Protein AF-A0A9P8FY12-F1 (afdb_monomer_lite)

pLDDT: mean 72.2, std 24.65, range [22.12, 97.56]

Structure (mmCIF, N/CA/C/O backbone):
data_AF-A0A9P8FY12-F1
#
_entry.id   AF-A0A9P8FY12-F1
#
loop_
_atom_site.group_PDB
_atom_site.id
_atom_site.type_symbol
_atom_site.label_atom_id
_atom_site.label_alt_id
_atom_site.label_comp_id
_atom_site.label_asym_id
_atom_site.label_entity_id
_atom_site.label_seq_id
_atom_site.pdbx_PDB_ins_code
_atom_site.Cartn_x
_atom_site.Cartn_y
_atom_site.Cartn_z
_atom_site.occupancy
_atom_site.B_iso_or_equiv
_atom_site.auth_seq_id
_atom_site.auth_comp_id
_atom_site.auth_asym_id
_atom_site.auth_atom_id
_atom_site.pdbx_PDB_model_num
ATOM 1 N N . MET A 1 1 ? -33.508 -11.159 -36.055 1.00 33.66 1 MET A N 1
ATOM 2 C CA . MET A 1 1 ? -32.491 -12.142 -36.486 1.00 33.66 1 MET A CA 1
ATOM 3 C C . MET A 1 1 ? -31.142 -11.688 -35.951 1.00 33.66 1 MET A C 1
ATOM 5 O O . MET A 1 1 ? -30.515 -10.823 -36.543 1.00 33.66 1 MET A O 1
ATOM 9 N N . LEU A 1 2 ? -30.772 -12.183 -34.770 1.00 24.20 2 LEU A N 1
ATOM 10 C CA . LEU A 1 2 ? -29.533 -11.862 -34.060 1.00 24.20 2 LEU A CA 1
ATOM 11 C C . LEU A 1 2 ? -28.533 -12.999 -34.308 1.00 24.20 2 LEU A C 1
ATOM 13 O O . LEU A 1 2 ? -28.812 -14.141 -33.952 1.00 24.20 2 LEU A O 1
ATOM 17 N N . GLN A 1 3 ? -27.398 -12.694 -34.939 1.00 26.00 3 GLN A N 1
ATOM 18 C CA . GLN A 1 3 ? -26.284 -13.629 -35.099 1.00 26.00 3 GLN A CA 1
ATOM 19 C C . GLN A 1 3 ? -25.424 -13.631 -33.828 1.00 26.00 3 GLN A C 1
ATOM 21 O O . GLN A 1 3 ? -24.755 -12.649 -33.510 1.00 26.00 3 GLN A O 1
ATOM 26 N N . GLN A 1 4 ? -25.441 -14.761 -33.121 1.00 26.56 4 GLN A N 1
ATOM 27 C CA . GLN A 1 4 ? -24.456 -15.127 -32.106 1.00 26.56 4 GLN A CA 1
ATOM 28 C C . GLN A 1 4 ? -23.072 -15.275 -32.756 1.00 26.56 4 GLN A C 1
ATOM 30 O O . GLN A 1 4 ? -22.880 -16.120 -33.628 1.00 26.56 4 GLN A O 1
ATOM 35 N N . LYS A 1 5 ? -22.088 -14.501 -32.290 1.00 26.45 5 LYS A N 1
ATOM 36 C CA . LYS A 1 5 ? -20.667 -14.829 -32.455 1.00 26.45 5 LYS A CA 1
ATOM 37 C C . LYS A 1 5 ? -20.232 -15.660 -31.250 1.00 26.45 5 LYS A C 1
ATOM 39 O O . LYS A 1 5 ? -20.083 -15.134 -30.152 1.00 26.45 5 LYS A O 1
ATOM 44 N N . GLN A 1 6 ? -20.073 -16.962 -31.467 1.00 27.03 6 GLN A N 1
ATOM 45 C CA . GLN A 1 6 ? -19.442 -17.885 -30.527 1.00 27.03 6 GLN A CA 1
ATOM 46 C C . GLN A 1 6 ? -17.938 -17.587 -30.461 1.00 27.03 6 GLN A C 1
ATOM 48 O O . GLN A 1 6 ? -17.242 -17.665 -31.472 1.00 27.03 6 GLN A O 1
ATOM 53 N N . ALA A 1 7 ? -17.443 -17.245 -29.273 1.00 26.75 7 ALA A N 1
ATOM 54 C CA . ALA A 1 7 ? -16.023 -17.279 -28.951 1.00 26.75 7 ALA A CA 1
ATOM 55 C C . ALA A 1 7 ? -15.699 -18.677 -28.408 1.00 26.75 7 ALA A C 1
ATOM 57 O O . ALA A 1 7 ? -16.269 -19.109 -27.407 1.00 26.75 7 ALA A O 1
ATOM 58 N N . GLY A 1 8 ? -14.828 -19.401 -29.110 1.00 23.75 8 GLY A N 1
ATOM 59 C CA . GLY A 1 8 ? -14.350 -20.713 -28.701 1.00 23.75 8 GLY A CA 1
ATOM 60 C C . GLY A 1 8 ? -13.224 -20.598 -27.679 1.00 23.75 8 GLY A C 1
ATOM 61 O O . GLY A 1 8 ? -12.155 -20.078 -27.982 1.00 23.75 8 GLY A O 1
ATOM 62 N N . THR A 1 9 ? -13.453 -21.154 -26.496 1.00 25.59 9 THR A N 1
ATOM 63 C CA . THR A 1 9 ? -12.413 -21.555 -25.545 1.00 25.59 9 THR A CA 1
ATOM 64 C C . THR A 1 9 ? -12.679 -23.008 -25.177 1.00 25.59 9 THR A C 1
ATOM 66 O O . THR A 1 9 ? -13.545 -23.302 -24.357 1.00 25.59 9 THR A O 1
ATOM 69 N N . PHE A 1 10 ? -11.969 -23.925 -25.832 1.00 22.81 10 PHE A N 1
ATOM 70 C CA . PHE A 1 10 ? -11.899 -25.327 -25.435 1.00 22.81 10 PHE A CA 1
ATOM 71 C C . PHE A 1 10 ? -10.882 -25.464 -24.292 1.00 22.81 10 PHE A C 1
ATOM 73 O O . PHE A 1 10 ? -9.693 -25.223 -24.492 1.00 22.81 10 PHE A O 1
ATOM 80 N N . SER A 1 11 ? -11.351 -25.851 -23.103 1.00 25.44 11 SER A N 1
ATOM 81 C CA . SER A 1 11 ? -10.525 -26.346 -21.995 1.00 25.44 11 SER A CA 1
ATOM 82 C C . SER A 1 11 ? -10.577 -27.875 -22.000 1.00 25.44 11 SER A C 1
ATOM 84 O O . SER A 1 11 ? -11.652 -28.463 -21.927 1.00 25.44 11 SER A O 1
ATOM 86 N N . VAL A 1 12 ? -9.420 -28.527 -22.117 1.00 25.94 12 VAL A N 1
ATOM 87 C CA . VAL A 1 12 ? -9.263 -29.993 -22.216 1.00 25.94 12 VAL A CA 1
ATOM 88 C C . VAL A 1 12 ? -8.990 -30.611 -20.830 1.00 25.94 12 VAL A C 1
ATOM 90 O O . VAL A 1 12 ? -8.135 -31.473 -20.681 1.00 25.94 12 VAL A O 1
ATOM 93 N N . ILE A 1 13 ? -9.683 -30.167 -19.774 1.00 26.97 13 ILE A N 1
ATOM 94 C CA . ILE A 1 13 ? -9.472 -30.704 -18.407 1.00 26.97 13 ILE A CA 1
ATOM 95 C C . ILE A 1 13 ? -10.741 -31.336 -17.788 1.00 26.97 13 ILE A C 1
ATOM 97 O O . ILE A 1 13 ? -10.651 -32.018 -16.772 1.00 26.97 13 ILE A O 1
ATOM 101 N N . ASP A 1 14 ? -11.898 -31.286 -18.452 1.00 26.97 14 ASP A N 1
ATOM 102 C CA . ASP A 1 14 ? -13.174 -31.772 -17.885 1.00 26.97 14 ASP A CA 1
ATOM 103 C C . ASP A 1 14 ? -13.506 -33.264 -18.119 1.00 26.97 14 ASP A C 1
ATOM 105 O O . ASP A 1 14 ? -14.671 -33.636 -18.214 1.00 26.97 14 ASP A O 1
ATOM 109 N N . ALA A 1 15 ? -12.519 -34.166 -18.187 1.00 26.33 15 ALA A N 1
ATOM 110 C CA . ALA A 1 15 ? -12.801 -35.583 -18.488 1.00 26.33 15 ALA A CA 1
ATOM 111 C C . ALA A 1 15 ? -12.301 -36.637 -17.484 1.00 26.33 15 ALA A C 1
ATOM 113 O O . ALA A 1 15 ? -12.541 -37.820 -17.713 1.00 26.33 15 ALA A O 1
ATOM 114 N N . LEU A 1 16 ? -11.648 -36.289 -16.368 1.00 25.94 16 LEU A N 1
ATOM 115 C CA . LEU A 1 16 ? -11.122 -37.310 -15.442 1.00 25.94 16 LEU A CA 1
ATOM 116 C C . LEU A 1 16 ? -11.221 -36.906 -13.967 1.00 25.94 16 LEU A C 1
ATOM 118 O O . LEU A 1 16 ? -10.213 -36.607 -13.339 1.00 25.94 16 LEU A O 1
ATOM 122 N N . SER A 1 17 ? -12.425 -36.940 -13.390 1.00 26.92 17 SER A N 1
ATOM 123 C CA . SER A 1 17 ? -12.608 -37.131 -11.938 1.00 26.92 17 SER A CA 1
ATOM 124 C C . SER A 1 17 ? -14.081 -37.380 -11.589 1.00 26.92 17 SER A C 1
ATOM 126 O O . SER A 1 17 ? -14.708 -36.621 -10.850 1.00 26.92 17 SER A O 1
ATOM 128 N N . MET A 1 18 ? -14.649 -38.477 -12.086 1.00 24.92 18 MET A N 1
ATOM 129 C CA . MET A 1 18 ? -15.800 -39.095 -11.432 1.00 24.92 18 MET A CA 1
ATOM 130 C C . MET A 1 18 ? -15.504 -40.577 -11.201 1.00 24.92 18 MET A C 1
ATOM 132 O O . MET A 1 18 ? -15.112 -41.289 -12.119 1.00 24.92 18 MET A O 1
ATOM 136 N N . THR A 1 19 ? -15.729 -41.009 -9.957 1.00 31.95 19 THR A N 1
ATOM 137 C CA . THR A 1 19 ? -15.698 -42.386 -9.424 1.00 31.95 19 THR A CA 1
ATOM 138 C C . THR A 1 19 ? -14.325 -43.006 -9.102 1.00 31.95 19 THR A C 1
ATOM 140 O O . THR A 1 19 ? -13.703 -43.663 -9.926 1.00 31.95 19 THR A O 1
ATOM 143 N N . ALA A 1 20 ? -13.897 -42.891 -7.837 1.00 25.50 20 ALA A N 1
ATOM 144 C CA . ALA A 1 20 ? -13.109 -43.929 -7.159 1.00 25.50 20 ALA A CA 1
ATOM 145 C C . ALA A 1 20 ? -13.242 -43.795 -5.623 1.00 25.50 20 ALA A C 1
ATOM 147 O O . ALA A 1 20 ? -12.993 -42.709 -5.094 1.00 25.50 20 ALA A O 1
ATOM 148 N N . PRO A 1 21 ? -13.621 -44.851 -4.877 1.00 30.08 21 PRO A N 1
ATOM 149 C CA . PRO A 1 21 ? -13.547 -44.847 -3.417 1.00 30.08 21 PRO A CA 1
ATOM 150 C C . PRO A 1 21 ? -12.079 -44.912 -2.959 1.00 30.08 21 PRO A C 1
ATOM 152 O O . PRO A 1 21 ? -11.282 -45.685 -3.490 1.00 30.08 21 PRO A O 1
ATOM 155 N N . TYR A 1 22 ? -11.708 -44.096 -1.968 1.00 31.05 22 TYR A N 1
ATOM 156 C CA . TYR A 1 22 ? -10.354 -44.064 -1.404 1.00 31.05 22 TYR A CA 1
ATOM 157 C C . TYR A 1 22 ? -10.019 -45.388 -0.696 1.00 31.05 22 TYR A C 1
ATOM 159 O O . TYR A 1 22 ? -10.529 -45.664 0.386 1.00 31.05 22 TYR A O 1
ATOM 167 N N . GLN A 1 23 ? -9.105 -46.177 -1.265 1.00 33.59 23 GLN A N 1
ATOM 168 C CA . GLN A 1 23 ? -8.487 -47.326 -0.595 1.00 33.59 23 GLN A CA 1
ATOM 169 C C . GLN A 1 23 ? -7.121 -46.922 -0.020 1.00 33.59 23 GLN A C 1
ATOM 171 O O . GLN A 1 23 ? -6.263 -46.402 -0.736 1.00 33.59 23 GLN A O 1
ATOM 176 N N . ARG A 1 24 ? -6.896 -47.163 1.280 1.00 35.88 24 ARG A N 1
ATOM 177 C CA . ARG A 1 24 ? -5.585 -46.984 1.930 1.00 35.88 24 ARG A CA 1
ATOM 178 C C . ARG A 1 24 ? -4.856 -48.320 2.052 1.00 35.88 24 ARG A C 1
ATOM 180 O O . ARG A 1 24 ? -5.401 -49.293 2.560 1.00 35.88 24 ARG A O 1
ATOM 187 N N . PHE A 1 25 ? -3.596 -48.330 1.623 1.00 34.84 25 PHE A N 1
ATOM 188 C CA . PHE A 1 25 ? -2.682 -49.461 1.764 1.00 34.84 25 PHE A CA 1
ATOM 189 C C . PHE A 1 25 ? -1.895 -49.362 3.077 1.00 34.84 25 PHE A C 1
ATOM 191 O O . PHE A 1 25 ? -1.180 -48.379 3.303 1.00 34.84 25 PHE A O 1
ATOM 198 N N . HIS A 1 26 ? -1.987 -50.381 3.935 1.00 40.34 26 HIS A N 1
ATOM 199 C CA . HIS A 1 26 ? -1.254 -50.423 5.202 1.00 40.34 26 HIS A CA 1
ATOM 200 C C . HIS A 1 26 ? 0.060 -51.199 5.057 1.00 40.34 26 HIS A C 1
ATOM 202 O O . HIS A 1 26 ? 0.104 -52.428 5.073 1.00 40.34 26 HIS A O 1
ATOM 208 N N . ARG A 1 27 ? 1.168 -50.455 4.957 1.00 31.45 27 ARG A N 1
ATOM 209 C CA . ARG A 1 27 ? 2.508 -50.984 4.636 1.00 31.45 27 ARG A CA 1
ATOM 210 C C . ARG A 1 27 ? 3.090 -51.961 5.673 1.00 31.45 27 ARG A C 1
ATOM 212 O O . ARG A 1 27 ? 4.048 -52.652 5.357 1.00 31.45 27 ARG A O 1
ATOM 219 N N . GLN A 1 28 ? 2.539 -52.021 6.886 1.00 32.78 28 GLN A N 1
ATOM 220 C CA . GLN A 1 28 ? 2.996 -52.942 7.936 1.00 32.78 28 GLN A CA 1
ATOM 221 C C . GLN A 1 28 ? 2.228 -54.275 7.967 1.00 32.78 28 GLN A C 1
ATOM 223 O O . GLN A 1 28 ? 2.775 -55.252 8.462 1.00 32.78 28 GLN A O 1
ATOM 228 N N . SER A 1 29 ? 1.007 -54.342 7.422 1.00 40.34 29 SER A N 1
ATOM 229 C CA . SER A 1 29 ? 0.172 -55.559 7.418 1.00 40.34 29 SER A CA 1
ATOM 230 C C . SER A 1 29 ? -0.101 -56.132 6.023 1.00 40.34 29 SER A C 1
ATOM 232 O O . SER A 1 29 ? -0.590 -57.251 5.917 1.00 40.34 29 SER A O 1
ATOM 234 N N . GLY A 1 30 ? 0.200 -55.394 4.948 1.00 32.44 30 GLY A N 1
ATOM 235 C CA . GLY A 1 30 ? 0.072 -55.876 3.567 1.00 32.44 30 GLY A CA 1
ATOM 236 C C . GLY A 1 30 ? -1.364 -55.978 3.033 1.00 32.44 30 GLY A C 1
ATOM 237 O O . GLY A 1 30 ? -1.572 -56.620 2.008 1.00 32.44 30 GLY A O 1
ATOM 238 N N . THR A 1 31 ? -2.349 -55.356 3.690 1.00 34.56 31 THR A N 1
ATOM 239 C CA . THR A 1 31 ? -3.781 -55.464 3.344 1.00 34.56 31 THR A CA 1
ATOM 240 C C . THR A 1 31 ? -4.443 -54.111 3.029 1.00 34.56 31 THR A C 1
ATOM 242 O O . THR A 1 31 ? -3.927 -53.045 3.385 1.00 34.56 31 THR A O 1
ATOM 245 N N . PHE A 1 32 ? -5.598 -54.170 2.350 1.00 29.64 32 PHE A N 1
ATOM 246 C CA . PHE A 1 32 ? -6.504 -53.048 2.056 1.00 29.64 32 PHE A CA 1
ATOM 247 C C . PHE A 1 32 ? -7.814 -53.240 2.843 1.00 29.64 32 PHE A C 1
ATOM 249 O O . PHE A 1 32 ? -8.288 -54.368 2.947 1.00 29.64 32 PHE A O 1
ATOM 256 N N . SER A 1 33 ? -8.400 -52.175 3.401 1.00 34.72 33 SER A N 1
ATOM 257 C CA . SER A 1 33 ? -9.660 -52.241 4.166 1.00 34.72 33 SER A CA 1
ATOM 258 C C . SER A 1 33 ? -10.595 -51.072 3.832 1.00 34.72 33 SER A C 1
ATOM 260 O O . SER A 1 33 ? -10.122 -49.983 3.500 1.00 34.72 33 SER A O 1
ATOM 262 N N . THR A 1 34 ? -11.906 -51.313 3.934 1.00 30.92 34 THR A N 1
ATOM 263 C CA . THR A 1 34 ? -13.010 -50.352 3.764 1.00 30.92 34 THR A CA 1
ATOM 264 C C . THR A 1 34 ? -13.974 -50.453 4.965 1.00 30.92 34 THR A C 1
ATOM 266 O O . THR A 1 34 ? -14.962 -51.167 4.856 1.00 30.92 34 THR A O 1
ATOM 269 N N . ASP A 1 35 ? -13.643 -49.764 6.075 1.00 26.94 35 ASP A N 1
ATOM 270 C CA . ASP A 1 35 ? -14.430 -49.428 7.299 1.00 26.94 35 ASP A CA 1
ATOM 271 C C . ASP A 1 35 ? -15.271 -50.526 8.021 1.00 26.94 35 ASP A C 1
ATOM 273 O O . ASP A 1 35 ? -15.516 -51.600 7.487 1.00 26.94 35 ASP A O 1
ATOM 277 N N . PRO A 1 36 ? -15.845 -50.272 9.222 1.00 32.16 36 PRO A N 1
ATOM 278 C CA . PRO A 1 36 ? -15.315 -49.657 10.446 1.00 32.16 36 PRO A CA 1
ATOM 279 C C . PRO A 1 36 ? -15.338 -50.663 11.630 1.00 32.16 36 PRO A C 1
ATOM 281 O O . PRO A 1 36 ? -16.189 -51.548 11.685 1.00 32.16 36 PRO A O 1
ATOM 284 N N . VAL A 1 37 ? -14.463 -50.518 12.638 1.00 22.75 37 VAL A N 1
ATOM 285 C CA . VAL A 1 37 ? -14.564 -51.313 13.884 1.00 22.75 37 VAL A CA 1
ATOM 286 C C . VAL A 1 37 ? -14.533 -50.418 15.120 1.00 22.75 37 VAL A C 1
ATOM 288 O O . VAL A 1 37 ? -13.566 -49.707 15.387 1.00 22.75 37 VAL A O 1
ATOM 291 N N . VAL A 1 38 ? -15.635 -50.506 15.866 1.00 26.52 38 VAL A N 1
ATOM 292 C CA . VAL A 1 38 ? -15.845 -50.072 17.248 1.00 26.52 38 VAL A CA 1
ATOM 293 C C . VAL A 1 38 ? -14.955 -50.897 18.176 1.00 26.52 38 VAL A C 1
ATOM 295 O O . VAL A 1 38 ? -15.029 -52.122 18.149 1.00 26.52 38 VAL A O 1
ATOM 298 N N . ILE A 1 39 ? -14.177 -50.247 19.046 1.00 23.36 39 ILE A N 1
ATOM 299 C CA . ILE A 1 39 ? -13.646 -50.892 20.254 1.00 23.36 39 ILE A CA 1
ATOM 300 C C . ILE A 1 39 ? -13.857 -49.954 21.442 1.00 23.36 39 ILE A C 1
ATOM 302 O O . ILE A 1 39 ? -13.229 -48.906 21.569 1.00 23.36 39 ILE A O 1
ATOM 306 N N . THR A 1 40 ? -14.775 -50.364 22.310 1.00 27.38 40 THR A N 1
ATOM 307 C CA . THR A 1 40 ? -14.960 -49.876 23.674 1.00 27.38 40 THR A CA 1
ATOM 308 C C . THR A 1 40 ? -13.844 -50.405 24.570 1.00 27.38 40 THR A C 1
ATOM 310 O O . THR A 1 40 ? -13.666 -51.618 24.636 1.00 27.38 40 THR A O 1
ATOM 313 N N . THR A 1 41 ? -13.192 -49.545 25.353 1.00 23.83 41 THR A N 1
ATOM 314 C CA . THR A 1 41 ? -12.614 -49.950 26.645 1.00 23.83 41 THR A CA 1
ATOM 315 C C . THR A 1 41 ? -12.698 -48.810 27.651 1.00 23.83 41 THR A C 1
ATOM 317 O O . THR A 1 41 ? -12.130 -47.737 27.462 1.00 23.83 41 THR A O 1
ATOM 320 N N . SER A 1 42 ? -13.417 -49.095 28.728 1.00 26.58 42 SER A N 1
ATOM 321 C CA . SER A 1 42 ? -13.452 -48.402 30.009 1.00 26.58 42 SER A CA 1
ATOM 322 C C . SER A 1 42 ? -12.076 -48.308 30.677 1.00 26.58 42 SER A C 1
ATOM 324 O O . SER A 1 42 ? -11.381 -49.319 30.759 1.00 26.58 42 SER A O 1
ATOM 326 N N . SER A 1 43 ? -11.762 -47.175 31.307 1.00 23.83 43 SER A N 1
ATOM 327 C CA . SER A 1 43 ? -10.995 -47.169 32.560 1.00 23.83 43 SER A CA 1
ATOM 328 C C . SER 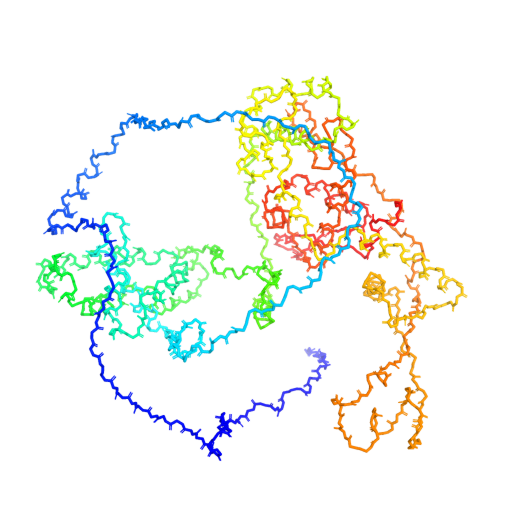A 1 43 ? -11.184 -45.861 33.325 1.00 23.83 43 SER A C 1
ATOM 330 O O . SER A 1 43 ? -11.185 -44.775 32.752 1.00 23.83 43 SER A O 1
ATOM 332 N N . GLN A 1 44 ? -11.358 -46.025 34.630 1.00 25.20 44 GLN A N 1
ATOM 333 C CA . GLN A 1 44 ? -11.644 -45.026 35.646 1.00 25.20 44 GLN A CA 1
ATOM 334 C C . GLN A 1 44 ? -10.426 -44.148 36.008 1.00 25.20 44 GLN A C 1
ATOM 336 O O . GLN A 1 44 ? -9.283 -44.506 35.741 1.00 25.20 44 GLN A O 1
ATOM 341 N N . HIS A 1 45 ? -10.741 -43.090 36.764 1.00 25.42 45 HIS A N 1
ATOM 342 C CA . HIS A 1 45 ? -9.908 -42.244 37.630 1.00 25.42 45 HIS A CA 1
ATOM 343 C C . HIS A 1 45 ? -9.288 -40.951 37.064 1.00 25.42 45 HIS A C 1
ATOM 345 O O . HIS A 1 45 ? -8.289 -40.916 36.353 1.00 25.42 45 HIS A O 1
ATOM 351 N N . SER A 1 46 ? -9.943 -39.875 37.513 1.00 25.06 46 SER A N 1
ATOM 352 C CA . SER A 1 46 ? -9.574 -38.463 37.577 1.00 25.06 46 SER A CA 1
ATOM 353 C C . SER A 1 46 ? -8.371 -38.206 38.489 1.00 25.06 46 SER A C 1
ATOM 355 O O . SER A 1 46 ? -8.208 -38.903 39.488 1.00 25.06 46 SER A O 1
ATOM 357 N N . GLN A 1 47 ? -7.610 -37.148 38.187 1.00 24.64 47 GLN A N 1
ATOM 358 C CA . GLN A 1 47 ? -7.243 -36.093 39.146 1.00 24.64 47 GLN A CA 1
ATOM 359 C C . GLN A 1 47 ? -6.435 -35.005 38.430 1.00 24.64 47 GLN A C 1
ATOM 361 O O . GLN A 1 47 ? -5.329 -35.294 38.008 1.00 24.64 47 GLN A O 1
ATOM 366 N N . TYR A 1 48 ? -6.961 -33.778 38.316 1.00 24.53 48 TYR A N 1
ATOM 367 C CA . TYR A 1 48 ? -6.209 -32.513 38.445 1.00 24.53 48 TYR A CA 1
ATOM 368 C C . TYR A 1 48 ? -7.201 -31.351 38.620 1.00 24.53 48 TYR A C 1
ATOM 370 O O . TYR A 1 48 ? -8.110 -31.165 37.814 1.00 24.53 48 TYR A O 1
ATOM 378 N N . GLY A 1 49 ? -7.045 -30.618 39.726 1.00 22.89 49 GLY A N 1
ATOM 379 C CA . GLY A 1 49 ? -7.954 -29.570 40.184 1.00 22.89 49 GLY A CA 1
ATOM 380 C C . GLY A 1 49 ? -7.769 -28.221 39.488 1.00 22.89 49 GLY A C 1
ATOM 381 O O . GLY A 1 49 ? -6.656 -27.825 39.146 1.00 22.89 49 GLY A O 1
ATOM 382 N N . PHE A 1 50 ? -8.883 -27.506 39.341 1.00 24.91 50 PHE A N 1
ATOM 383 C CA . PHE A 1 50 ? -8.941 -26.093 38.977 1.00 24.91 50 PHE A CA 1
ATOM 384 C C . PHE A 1 50 ? -9.312 -25.265 40.212 1.00 24.91 50 PHE A C 1
ATOM 386 O O . PHE A 1 50 ? -10.267 -25.579 40.919 1.00 24.91 50 PHE A O 1
ATOM 393 N N . VAL A 1 51 ? -8.550 -24.199 40.459 1.00 25.94 51 VAL A N 1
ATOM 394 C CA . VAL A 1 51 ? -8.856 -23.167 41.457 1.00 25.94 51 VAL A CA 1
ATOM 395 C C . VAL A 1 51 ? -9.960 -22.280 40.876 1.00 25.94 51 VAL A C 1
ATOM 397 O O . VAL A 1 51 ? -9.719 -21.537 39.927 1.00 25.94 51 VAL A O 1
ATOM 400 N N . GLY A 1 52 ? -11.181 -22.412 41.397 1.00 27.06 52 GLY A N 1
ATOM 401 C CA . GLY A 1 52 ? -12.346 -21.640 40.969 1.00 27.06 52 GLY A CA 1
ATOM 402 C C . GLY A 1 52 ? -12.478 -20.318 41.727 1.00 27.06 52 GLY A C 1
ATOM 403 O O . GLY A 1 52 ? -12.493 -20.305 42.956 1.00 27.06 52 GLY A O 1
ATOM 404 N N . GLN A 1 53 ? -12.637 -19.214 40.993 1.00 28.14 53 GLN A N 1
ATOM 405 C CA . GLN A 1 53 ? -13.399 -18.068 41.490 1.00 28.14 53 GLN A CA 1
ATOM 406 C C . GLN A 1 53 ? -14.857 -18.519 41.639 1.00 28.14 53 GLN A C 1
ATOM 408 O O . GLN A 1 53 ? -15.448 -19.030 40.688 1.00 28.14 53 GLN A O 1
ATOM 413 N N . GLN A 1 54 ? -15.422 -18.373 42.838 1.00 27.44 54 GLN A N 1
ATOM 414 C CA . GLN A 1 54 ? -16.827 -18.683 43.094 1.00 27.44 54 GLN A CA 1
ATOM 415 C C . GLN A 1 54 ? -17.720 -17.678 42.357 1.00 27.44 54 GLN A C 1
ATOM 417 O O . GLN A 1 54 ? -17.783 -16.509 42.730 1.00 27.44 54 GLN A O 1
ATOM 422 N N . MET A 1 55 ? -18.418 -18.148 41.319 1.00 34.59 55 MET A N 1
ATOM 423 C CA . MET A 1 55 ? -19.573 -17.448 40.755 1.00 34.59 55 MET A CA 1
ATOM 424 C C . MET A 1 55 ? -20.679 -17.401 41.811 1.00 34.59 55 MET A C 1
ATOM 426 O O . MET A 1 55 ? -21.039 -18.432 42.382 1.00 34.59 55 MET A O 1
ATOM 430 N N . GLN A 1 56 ? -21.226 -16.215 42.068 1.00 35.34 56 GLN A N 1
ATOM 431 C CA . GLN A 1 56 ? -22.442 -16.087 42.863 1.00 35.34 56 GLN A CA 1
ATOM 432 C C . GLN A 1 56 ? -23.644 -16.375 41.964 1.00 35.34 56 GLN A C 1
ATOM 434 O O . GLN A 1 56 ? -23.960 -15.603 41.062 1.00 35.34 56 GLN A O 1
ATOM 439 N N . ILE A 1 57 ? -24.284 -17.517 42.200 1.00 38.91 57 ILE A N 1
ATOM 440 C CA . ILE A 1 57 ? -25.514 -17.922 41.521 1.00 38.91 57 ILE A CA 1
ATOM 441 C C . ILE A 1 57 ? -26.704 -17.334 42.308 1.00 38.91 57 ILE A C 1
ATOM 443 O O . ILE A 1 57 ? -26.714 -17.447 43.541 1.00 38.91 57 ILE A O 1
ATOM 447 N N . PRO A 1 58 ? -27.696 -16.703 41.648 1.00 44.94 58 PRO A N 1
ATOM 448 C CA . PRO A 1 58 ? -28.927 -16.257 42.299 1.00 44.94 58 PRO A CA 1
ATOM 449 C C . PRO A 1 58 ? -29.645 -17.430 42.976 1.00 44.94 58 PRO A C 1
ATOM 451 O O . PRO A 1 58 ? -29.751 -18.514 42.407 1.00 44.94 58 PRO A O 1
ATOM 454 N N . LYS A 1 59 ? -30.137 -17.224 44.201 1.00 44.19 59 LYS A N 1
ATOM 455 C CA . LYS A 1 59 ? -30.735 -18.296 45.017 1.00 44.19 59 LYS A CA 1
ATOM 456 C C . LYS A 1 59 ? -32.219 -18.531 44.723 1.00 44.19 59 LYS A C 1
ATOM 458 O O . LYS A 1 59 ? -32.761 -19.537 45.172 1.00 44.19 59 LYS A O 1
ATOM 463 N N . SER A 1 60 ? -32.880 -17.630 43.994 1.00 47.91 60 SER A N 1
ATOM 464 C CA . SER A 1 60 ? -34.288 -17.773 43.620 1.00 47.91 60 SER A CA 1
ATOM 465 C C . SER A 1 60 ? -34.654 -16.965 42.368 1.00 47.91 60 SER A C 1
ATOM 467 O O . SER A 1 60 ? -34.023 -15.956 42.057 1.00 47.91 60 SER A O 1
ATOM 469 N N . LEU A 1 61 ? -35.727 -17.371 41.678 1.00 42.47 61 LEU A N 1
ATOM 470 C CA . LEU A 1 61 ? -36.327 -16.595 40.579 1.00 42.47 61 LEU A CA 1
ATOM 471 C C . LEU A 1 61 ? -36.893 -15.248 41.056 1.00 42.47 61 LEU A C 1
ATOM 473 O O . LEU A 1 61 ? -36.899 -14.284 40.298 1.00 42.47 61 LEU A O 1
ATOM 477 N N . ALA A 1 62 ? -37.318 -15.154 42.318 1.00 44.28 62 ALA A N 1
ATOM 478 C CA . ALA A 1 62 ? -37.818 -13.913 42.904 1.00 44.28 62 ALA A CA 1
ATOM 479 C C . ALA A 1 62 ? -36.718 -12.842 43.029 1.00 44.28 62 ALA A C 1
ATOM 481 O O . ALA A 1 62 ? -37.001 -11.664 42.824 1.00 44.28 62 ALA A O 1
ATOM 482 N N . ASP A 1 63 ? -35.467 -13.240 43.283 1.00 46.84 63 ASP A N 1
ATOM 483 C CA . ASP A 1 63 ? -34.325 -12.314 43.338 1.00 46.84 63 ASP A CA 1
ATOM 484 C C . ASP A 1 63 ? -33.993 -11.735 41.952 1.00 46.84 63 ASP A C 1
ATOM 486 O O . ASP A 1 63 ? -33.647 -10.561 41.837 1.00 46.84 63 ASP A O 1
ATOM 490 N N . ILE A 1 64 ? -34.193 -12.528 40.891 1.00 50.03 64 ILE A N 1
ATOM 491 C CA . ILE A 1 64 ? -33.969 -12.129 39.492 1.00 50.03 64 ILE A CA 1
ATOM 492 C C . ILE A 1 64 ? -34.971 -11.043 39.061 1.00 50.03 64 ILE A C 1
ATOM 494 O O . ILE A 1 64 ? -34.586 -10.053 38.440 1.00 50.03 64 ILE A O 1
ATOM 498 N N . PHE A 1 65 ? -36.252 -11.184 39.423 1.00 43.50 65 PHE A N 1
ATOM 499 C CA . PHE A 1 65 ? -37.292 -10.213 39.049 1.00 43.50 65 PHE A CA 1
ATOM 500 C C . PHE A 1 65 ? -37.338 -8.980 39.956 1.00 43.50 65 PHE A C 1
ATOM 502 O O . PHE A 1 65 ? -37.703 -7.897 39.498 1.00 43.50 65 PHE A O 1
ATOM 509 N N . LYS A 1 66 ? -36.926 -9.107 41.222 1.00 45.50 66 LYS A N 1
ATOM 510 C CA . LYS A 1 66 ? -36.852 -7.975 42.152 1.00 45.50 66 LYS A CA 1
ATOM 511 C C . LYS A 1 66 ? -35.688 -7.032 41.818 1.00 45.50 66 LYS A C 1
ATOM 513 O O . LYS A 1 66 ? -35.881 -5.820 41.841 1.00 45.50 66 LYS A O 1
ATOM 518 N N . GLN A 1 67 ? -34.537 -7.566 41.396 1.00 44.81 67 GLN A N 1
ATOM 519 C CA . GLN A 1 67 ? -33.402 -6.752 40.937 1.00 44.81 67 GLN A CA 1
ATOM 520 C C . GLN A 1 67 ? -33.683 -6.023 39.614 1.00 44.81 67 GLN A C 1
ATOM 522 O O . GLN A 1 67 ? -33.336 -4.852 39.485 1.00 44.81 67 GLN A O 1
ATOM 527 N N . ALA A 1 68 ? -34.394 -6.653 38.671 1.00 37.84 68 ALA A N 1
ATOM 528 C CA . ALA A 1 68 ? -34.777 -6.008 37.409 1.00 37.84 68 ALA A CA 1
ATOM 529 C C . ALA A 1 68 ? -35.743 -4.815 37.596 1.00 37.84 68 ALA A C 1
ATOM 531 O O . ALA A 1 68 ? -35.744 -3.886 36.789 1.00 37.84 68 ALA A O 1
ATOM 532 N N . GLY A 1 69 ? -36.557 -4.820 38.661 1.00 34.84 69 GLY A N 1
ATOM 533 C CA . GLY A 1 69 ? -37.437 -3.702 39.026 1.00 34.84 69 GLY A CA 1
ATOM 534 C C . GLY A 1 69 ? -36.732 -2.567 39.783 1.00 34.84 69 GLY A C 1
ATOM 535 O O . GLY A 1 69 ? -37.086 -1.401 39.607 1.00 34.84 69 GLY A O 1
ATOM 536 N N . GLU A 1 70 ? -35.719 -2.883 40.595 1.00 36.38 70 GLU A N 1
ATOM 537 C CA . GLU A 1 70 ? -34.928 -1.896 41.351 1.00 36.38 70 GLU A CA 1
ATOM 538 C C . GLU A 1 70 ? -33.939 -1.121 40.451 1.00 36.38 70 GLU A C 1
ATOM 540 O O . GLU A 1 70 ? -33.699 0.067 40.677 1.00 36.38 70 GLU A O 1
ATOM 545 N N . GLU A 1 71 ? -33.443 -1.726 39.365 1.00 38.06 71 GLU A N 1
ATOM 546 C CA . GLU A 1 71 ? -32.517 -1.079 38.416 1.00 38.06 71 GLU A CA 1
ATOM 547 C C . GLU A 1 71 ? -33.152 0.015 37.542 1.00 38.06 71 GLU A C 1
ATOM 549 O O . GLU A 1 71 ? -32.449 0.919 37.088 1.00 38.06 71 GLU A O 1
ATOM 554 N N . ALA A 1 72 ? -34.479 0.040 37.382 1.00 34.53 72 ALA A N 1
ATOM 555 C CA . ALA A 1 72 ? -35.156 1.184 36.764 1.00 34.53 72 ALA A CA 1
ATOM 556 C C . ALA A 1 72 ? -35.076 2.460 37.635 1.00 34.53 72 ALA A C 1
ATOM 558 O O . ALA A 1 72 ? -35.308 3.561 37.135 1.00 34.53 72 ALA A O 1
ATOM 559 N N . SER A 1 73 ? -34.730 2.325 38.923 1.00 31.97 73 SER A N 1
ATOM 560 C CA . SER A 1 73 ? -34.716 3.422 39.903 1.00 31.97 73 SER A CA 1
ATOM 561 C C . SER A 1 73 ? -33.311 3.897 40.315 1.00 31.97 73 SER A C 1
ATOM 563 O O . SER A 1 73 ? -33.206 4.910 41.001 1.00 31.97 73 SER A O 1
ATOM 565 N N . LEU A 1 74 ? -32.228 3.218 39.906 1.00 29.52 74 LEU A N 1
ATOM 566 C CA . LEU A 1 74 ? -30.857 3.469 40.399 1.00 29.52 74 LEU A CA 1
ATOM 567 C C . LEU A 1 74 ? -29.884 4.090 39.373 1.00 29.52 74 LEU A C 1
ATOM 569 O O . LEU A 1 74 ? -28.675 4.109 39.600 1.00 29.52 74 LEU A O 1
ATOM 573 N N . LEU A 1 75 ? -30.381 4.699 38.290 1.00 30.34 75 LEU A N 1
ATOM 574 C CA . LEU A 1 75 ? -29.592 5.551 37.376 1.00 30.34 75 LEU A CA 1
ATOM 575 C C . LEU A 1 75 ? -29.265 6.940 37.981 1.00 30.34 75 LEU A C 1
ATOM 577 O O . LEU A 1 75 ? -29.445 7.979 37.349 1.00 30.34 75 LEU A O 1
ATOM 581 N N . GLY A 1 76 ? -28.764 6.961 39.218 1.00 26.58 76 GLY A N 1
ATOM 582 C CA . GLY A 1 76 ? -28.165 8.128 39.866 1.00 26.58 76 GLY A CA 1
ATOM 583 C C . GLY A 1 76 ? -26.694 7.851 40.177 1.00 26.58 76 GLY A C 1
ATOM 584 O O . GLY A 1 76 ? -26.389 7.122 41.115 1.00 26.58 76 GLY A O 1
ATOM 585 N N . LEU A 1 77 ? -25.787 8.407 39.371 1.00 29.09 77 LEU A N 1
ATOM 586 C CA . LEU A 1 77 ? -24.331 8.264 39.509 1.00 29.09 77 LEU A CA 1
ATOM 587 C C . LEU A 1 77 ? -23.801 8.926 40.794 1.00 29.09 77 LEU A C 1
ATOM 589 O O . LEU A 1 77 ? -24.126 10.090 41.036 1.00 29.09 77 LEU A O 1
ATOM 593 N N . PRO A 1 78 ? -22.867 8.278 41.518 1.00 26.88 78 PRO A N 1
ATOM 594 C CA . PRO A 1 78 ? -21.906 8.990 42.348 1.00 26.88 78 PRO A CA 1
ATOM 595 C C . PRO A 1 78 ? -20.494 8.940 41.754 1.00 26.88 78 PRO A C 1
ATOM 597 O O . PRO A 1 78 ? -19.957 7.900 41.375 1.00 26.88 78 PRO A O 1
ATOM 600 N N . THR A 1 79 ? -19.927 10.135 41.715 1.00 29.73 79 THR A N 1
ATOM 601 C CA . THR A 1 79 ? -18.536 10.531 41.519 1.00 29.73 79 THR A CA 1
ATOM 602 C C . THR A 1 79 ? -17.595 9.962 42.589 1.00 29.73 79 THR A C 1
ATOM 604 O O . THR A 1 79 ? -17.985 9.831 43.743 1.00 29.73 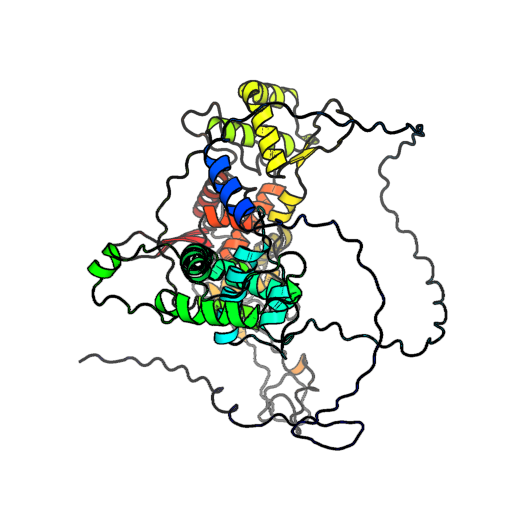79 THR A O 1
ATOM 607 N N . GLU A 1 80 ? -16.332 9.769 42.189 1.00 25.34 80 GLU A N 1
ATOM 608 C CA . GLU A 1 80 ? -15.119 9.496 42.991 1.00 25.34 80 GLU A CA 1
ATOM 609 C C . GLU A 1 80 ? -14.633 8.035 43.078 1.00 25.34 80 GLU A C 1
ATOM 611 O O . GLU A 1 80 ? -15.315 7.109 43.505 1.00 25.34 80 GLU A O 1
ATOM 616 N N . SER A 1 81 ? -13.380 7.847 42.645 1.00 25.31 81 SER A N 1
ATOM 617 C CA . SER A 1 81 ? -12.626 6.589 42.627 1.00 25.31 81 SER A CA 1
ATOM 618 C C . SER A 1 81 ? -11.538 6.626 43.710 1.00 25.31 81 SER A C 1
ATOM 620 O O . SER A 1 81 ? -10.790 7.604 43.746 1.00 25.31 81 SER A O 1
ATOM 622 N N . PRO A 1 82 ? -11.362 5.594 44.556 1.00 27.02 82 PRO A N 1
ATOM 623 C CA . PRO A 1 82 ? -10.264 5.575 45.513 1.00 27.02 82 PRO A CA 1
ATOM 624 C C . PRO A 1 82 ? -8.980 4.992 44.901 1.00 27.02 82 PRO A C 1
ATOM 626 O O . PRO A 1 82 ? -8.957 3.907 44.318 1.00 27.02 82 PRO A O 1
ATOM 629 N N . HIS A 1 83 ? -7.895 5.744 45.076 1.00 24.64 83 HIS A N 1
ATOM 630 C CA . HIS A 1 83 ? -6.518 5.386 44.758 1.00 24.64 83 HIS A CA 1
ATOM 631 C C . HIS A 1 83 ? -6.005 4.227 45.630 1.00 24.64 83 HIS A C 1
ATOM 633 O O . HIS A 1 83 ? -6.117 4.273 46.853 1.00 24.64 83 HIS A O 1
ATOM 639 N N . VAL A 1 84 ? -5.342 3.240 45.017 1.00 27.23 84 VAL A N 1
ATOM 640 C CA . VAL A 1 84 ? -4.530 2.236 45.727 1.00 27.23 84 VAL A CA 1
ATOM 641 C C . VAL A 1 84 ? -3.083 2.363 45.258 1.00 27.23 84 VAL A C 1
ATOM 643 O O . VAL A 1 84 ? -2.755 2.061 44.111 1.00 27.23 84 VAL A O 1
ATOM 646 N N . GLY A 1 85 ? -2.229 2.864 46.152 1.00 22.12 85 GLY A N 1
ATOM 647 C CA . GLY A 1 85 ? -0.787 2.976 45.962 1.00 22.12 85 GLY A CA 1
ATOM 648 C C . GLY A 1 85 ? -0.060 1.681 46.318 1.00 22.12 85 GLY A C 1
ATOM 649 O O . GLY A 1 85 ? -0.403 1.014 47.290 1.00 22.12 85 GLY A O 1
ATOM 650 N N . TYR A 1 86 ? 0.979 1.360 45.549 1.00 25.92 86 TYR A N 1
ATOM 651 C CA . TYR A 1 86 ? 2.003 0.391 45.935 1.00 25.92 86 TYR A CA 1
ATOM 652 C C . TYR A 1 86 ? 3.390 0.999 45.707 1.00 25.92 86 TYR A C 1
ATOM 654 O O . TYR A 1 86 ? 3.743 1.392 44.595 1.00 25.92 86 TYR A O 1
ATOM 662 N N . GLU A 1 87 ? 4.158 1.088 46.792 1.00 22.94 87 GLU A N 1
ATOM 663 C CA . GLU A 1 87 ? 5.550 1.533 46.839 1.00 22.94 87 GLU A CA 1
ATOM 664 C C . GLU A 1 87 ? 6.512 0.415 46.391 1.00 22.94 87 GLU A C 1
ATOM 666 O O . GLU A 1 87 ? 6.303 -0.763 46.684 1.00 22.94 87 GLU A O 1
ATOM 671 N N . ILE A 1 88 ? 7.599 0.788 45.705 1.00 26.33 88 ILE A N 1
ATOM 672 C CA . ILE A 1 88 ? 8.689 -0.103 45.267 1.00 26.33 88 ILE A CA 1
ATOM 673 C C . ILE A 1 88 ? 9.974 0.261 46.039 1.00 26.33 88 ILE A C 1
ATOM 675 O O . ILE A 1 88 ? 10.318 1.446 46.089 1.00 26.33 88 ILE A O 1
ATOM 679 N N . PRO A 1 89 ? 10.755 -0.704 46.569 1.00 26.77 89 PRO A N 1
ATOM 680 C CA . PRO A 1 89 ? 12.066 -0.416 47.145 1.00 26.77 89 PRO A CA 1
ATOM 681 C C . PRO A 1 89 ? 13.155 -0.183 46.086 1.00 26.77 89 PRO A C 1
ATOM 683 O O . PRO A 1 89 ? 13.291 -0.914 45.105 1.00 26.77 89 PRO A O 1
ATOM 686 N N . ARG A 1 90 ? 13.970 0.840 46.355 1.00 24.70 90 ARG A N 1
ATOM 687 C CA . ARG A 1 90 ? 15.145 1.311 45.608 1.00 24.70 90 ARG A CA 1
ATOM 688 C C . ARG A 1 90 ? 16.306 0.307 45.648 1.00 24.70 90 ARG A C 1
ATOM 690 O O . ARG A 1 90 ? 16.648 -0.165 46.726 1.00 24.70 90 ARG A O 1
ATOM 697 N N . PHE A 1 91 ? 17.019 0.137 44.531 1.00 25.30 91 PHE A N 1
ATOM 698 C CA . PHE A 1 91 ? 18.425 -0.290 44.536 1.00 25.30 91 PHE A CA 1
ATOM 699 C C . PHE A 1 91 ? 19.273 0.542 43.567 1.00 25.30 91 PHE A C 1
ATOM 701 O O . PHE A 1 91 ? 18.793 1.060 42.562 1.00 25.30 91 PHE A O 1
ATOM 708 N N . ALA A 1 92 ? 20.524 0.728 43.980 1.00 26.09 92 ALA A N 1
ATOM 709 C CA . ALA A 1 92 ? 21.439 1.794 43.610 1.00 26.09 92 ALA A CA 1
ATOM 710 C C . ALA A 1 92 ? 22.132 1.639 42.244 1.00 26.09 92 ALA A C 1
ATOM 712 O O . ALA A 1 92 ? 22.210 0.566 41.651 1.00 26.09 92 ALA A O 1
ATOM 713 N N . ALA A 1 93 ? 22.660 2.775 41.791 1.00 23.78 93 ALA A N 1
ATOM 714 C CA . ALA A 1 93 ? 23.360 3.017 40.542 1.00 23.78 93 ALA A CA 1
ATOM 715 C C . ALA A 1 93 ? 24.723 2.314 40.422 1.00 23.78 93 ALA A C 1
ATOM 717 O O . ALA A 1 93 ? 25.492 2.292 41.377 1.00 23.78 93 ALA A O 1
ATOM 718 N N . VAL A 1 94 ? 25.076 1.913 39.194 1.00 27.34 94 VAL A N 1
ATOM 719 C CA . VAL A 1 94 ? 26.455 1.954 38.678 1.00 27.34 94 VAL A CA 1
ATOM 720 C C . VAL A 1 94 ? 26.388 2.360 37.204 1.00 27.34 94 VAL A C 1
ATOM 722 O O . VAL A 1 94 ? 25.811 1.656 36.378 1.00 27.34 94 VAL A O 1
ATOM 725 N N . GLY A 1 95 ? 26.942 3.529 36.882 1.00 22.62 95 GLY A N 1
ATOM 726 C CA . GLY A 1 95 ? 27.059 4.022 35.513 1.00 22.62 95 GLY A CA 1
ATOM 727 C C . GLY A 1 95 ? 28.240 3.392 34.782 1.00 22.62 95 GLY A C 1
ATOM 728 O O . GLY A 1 95 ? 29.300 3.214 35.372 1.00 22.62 95 GLY A O 1
ATOM 729 N N . VAL A 1 96 ? 28.078 3.119 33.485 1.00 26.48 96 VAL A N 1
ATOM 730 C CA . VAL A 1 96 ? 29.195 3.011 32.537 1.00 26.48 96 VAL A CA 1
ATOM 731 C C . VAL A 1 96 ? 28.736 3.536 31.176 1.00 26.48 96 VAL A C 1
ATOM 733 O O . VAL A 1 96 ? 27.798 3.026 30.568 1.00 26.48 96 VAL A O 1
ATOM 736 N N . THR A 1 97 ? 29.431 4.565 30.706 1.00 27.41 97 THR A N 1
ATOM 737 C CA . THR A 1 97 ? 29.385 5.148 29.364 1.00 27.41 97 THR A CA 1
ATOM 738 C C . THR A 1 97 ? 29.749 4.118 28.291 1.00 27.41 97 THR A C 1
ATOM 740 O O . THR A 1 97 ? 30.779 3.452 28.404 1.00 27.41 97 THR A O 1
ATOM 743 N N . ARG A 1 98 ? 28.973 4.004 27.200 1.00 26.61 98 ARG A N 1
ATOM 744 C CA . ARG A 1 98 ? 29.447 3.348 25.965 1.00 26.61 98 ARG A CA 1
ATOM 745 C C . ARG A 1 98 ? 28.943 4.042 24.701 1.00 26.61 98 ARG A C 1
ATOM 747 O O . ARG A 1 98 ? 27.763 4.004 24.382 1.00 26.61 98 ARG A O 1
ATOM 754 N N . LEU A 1 99 ? 29.905 4.620 23.985 1.00 26.83 99 LEU A N 1
ATOM 755 C CA . LEU A 1 99 ? 29.823 5.036 22.586 1.00 26.83 99 LEU A CA 1
ATOM 756 C C . LEU A 1 99 ? 29.667 3.821 21.640 1.00 26.83 99 LEU A C 1
ATOM 758 O O . LEU A 1 99 ? 30.060 2.706 22.011 1.00 26.83 99 LEU A O 1
ATOM 762 N N . PRO A 1 100 ? 29.162 4.019 20.405 1.00 26.22 100 PRO A N 1
ATOM 763 C CA . PRO A 1 100 ? 28.882 2.949 19.450 1.00 26.22 100 PRO A CA 1
ATOM 764 C C . PRO A 1 100 ? 30.179 2.439 18.811 1.00 26.22 100 PRO A C 1
ATOM 766 O O . PRO A 1 100 ? 30.938 3.209 18.223 1.00 26.22 100 PRO A O 1
ATOM 769 N N . ARG A 1 101 ? 30.446 1.129 18.897 1.00 28.80 101 ARG A N 1
ATOM 770 C CA . ARG A 1 101 ? 31.550 0.484 18.169 1.00 28.80 101 ARG A CA 1
ATOM 771 C C . ARG A 1 101 ? 31.033 -0.289 16.961 1.00 28.80 101 ARG A C 1
ATOM 773 O O . ARG A 1 101 ? 30.285 -1.254 17.104 1.00 28.80 101 ARG A O 1
ATOM 780 N N . LEU A 1 102 ? 31.542 0.128 15.803 1.00 28.67 102 LEU A N 1
ATOM 781 C CA . LEU A 1 102 ? 31.643 -0.607 14.544 1.00 28.67 102 LEU A CA 1
ATOM 782 C C . LEU A 1 102 ? 31.972 -2.090 14.784 1.00 28.67 102 LEU A C 1
ATOM 784 O O . LEU A 1 102 ? 32.921 -2.428 15.496 1.00 28.67 102 LEU A O 1
ATOM 788 N N . HIS A 1 103 ? 31.175 -2.976 14.189 1.00 29.94 103 HIS A N 1
ATOM 789 C CA . HIS A 1 103 ? 31.385 -4.418 14.233 1.00 29.94 103 HIS A CA 1
ATOM 790 C C . HIS A 1 103 ? 32.575 -4.821 13.355 1.00 29.94 103 HIS A C 1
ATOM 792 O O . HIS A 1 103 ? 32.452 -4.934 12.139 1.00 29.94 103 HIS A O 1
ATOM 798 N N . SER A 1 104 ? 33.718 -5.100 13.983 1.00 32.12 104 SER A N 1
ATOM 799 C CA . SER A 1 104 ? 34.728 -5.989 13.415 1.00 32.12 104 SER A CA 1
ATOM 800 C C . SER A 1 104 ? 34.355 -7.443 13.729 1.00 32.12 104 SER A C 1
ATOM 802 O O . SER A 1 104 ? 34.035 -7.805 14.865 1.00 32.12 104 SER A O 1
ATOM 804 N N . ALA A 1 105 ? 34.335 -8.270 12.684 1.00 34.47 105 ALA A N 1
ATOM 805 C CA . ALA A 1 105 ? 33.953 -9.674 12.734 1.00 34.47 105 ALA A CA 1
ATOM 806 C C . ALA A 1 105 ? 34.874 -10.475 13.670 1.00 34.47 105 ALA A C 1
ATOM 808 O O . ALA A 1 105 ? 36.087 -10.527 13.471 1.00 34.47 105 ALA A O 1
ATOM 809 N N . ARG A 1 106 ? 34.290 -11.134 14.678 1.00 33.12 106 ARG A N 1
ATOM 810 C CA . ARG A 1 106 ? 34.970 -12.179 15.457 1.00 33.12 106 ARG A CA 1
ATOM 811 C C . ARG A 1 106 ? 34.714 -13.557 14.826 1.00 33.12 106 ARG A C 1
ATOM 813 O O . ARG A 1 106 ? 33.591 -13.797 14.377 1.00 33.12 106 ARG A O 1
ATOM 820 N N . PRO A 1 107 ? 35.694 -14.480 14.829 1.00 34.53 107 PRO A N 1
ATOM 821 C CA . PRO A 1 107 ? 35.491 -15.852 14.366 1.00 34.53 107 PRO A CA 1
ATOM 822 C C . PRO A 1 107 ? 34.484 -16.586 15.262 1.00 34.53 107 PRO A C 1
ATOM 824 O O . PRO A 1 107 ? 34.509 -16.428 16.485 1.00 34.53 107 PRO A O 1
ATOM 827 N N . ARG A 1 108 ? 33.600 -17.398 14.664 1.00 36.94 108 ARG A N 1
ATOM 828 C CA . ARG A 1 108 ? 32.664 -18.249 15.418 1.00 36.94 108 ARG A CA 1
ATOM 829 C C . ARG A 1 108 ? 33.440 -19.299 16.224 1.00 36.94 108 ARG A C 1
ATOM 831 O O . ARG A 1 108 ? 34.303 -19.960 15.649 1.00 36.94 108 ARG A O 1
ATOM 838 N N . PRO A 1 109 ? 33.114 -19.515 17.509 1.00 40.31 109 PRO A N 1
ATOM 839 C CA . PRO A 1 109 ? 33.635 -20.657 18.246 1.00 40.31 109 PRO A CA 1
ATOM 840 C C . PRO A 1 109 ? 33.042 -21.966 17.699 1.00 40.31 109 PRO A C 1
ATOM 842 O O . PRO A 1 109 ? 31.917 -21.987 17.192 1.00 40.31 109 PRO A O 1
ATOM 845 N N . ALA A 1 110 ? 33.814 -23.050 17.806 1.00 44.69 110 ALA A N 1
ATOM 846 C CA . ALA A 1 110 ? 33.420 -24.386 17.367 1.00 44.69 110 ALA A CA 1
ATOM 847 C C . ALA A 1 110 ? 32.136 -24.874 18.077 1.00 44.69 110 ALA A C 1
ATOM 849 O O . ALA A 1 110 ? 31.908 -24.531 19.244 1.00 44.69 110 ALA A O 1
ATOM 850 N N . PRO A 1 111 ? 31.286 -25.666 17.394 1.00 42.41 111 PRO A N 1
ATOM 851 C CA . PRO A 1 111 ? 30.042 -26.165 17.968 1.00 42.41 111 PRO A CA 1
ATOM 852 C C . PRO A 1 111 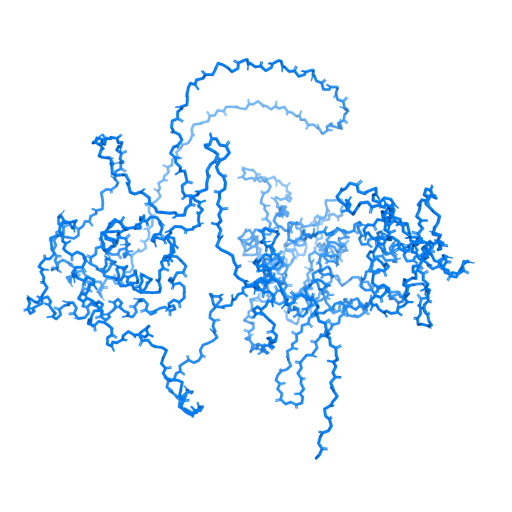? 30.330 -27.098 19.151 1.00 42.41 111 PRO A C 1
ATOM 854 O O . PRO A 1 111 ? 31.187 -27.976 19.072 1.00 42.41 111 PRO A O 1
ATOM 857 N N . ARG A 1 112 ? 29.605 -26.904 20.259 1.00 39.25 112 ARG A N 1
ATOM 858 C CA . ARG A 1 112 ? 29.675 -27.808 21.416 1.00 39.25 112 ARG A CA 1
ATOM 859 C C . ARG A 1 112 ? 29.132 -29.192 21.029 1.00 39.25 112 ARG A C 1
ATOM 861 O O . ARG A 1 112 ? 28.132 -29.246 20.308 1.00 39.25 112 ARG A O 1
ATOM 868 N N . PRO A 1 113 ? 29.726 -30.287 21.533 1.00 39.00 113 PRO A N 1
ATOM 869 C CA . PRO A 1 113 ? 29.171 -31.624 21.355 1.00 39.00 113 PRO A CA 1
ATOM 870 C C . PRO A 1 113 ? 27.772 -31.700 21.979 1.00 39.00 113 PRO A C 1
ATOM 872 O O . PRO A 1 113 ? 27.542 -31.209 23.088 1.00 39.00 113 PRO A O 1
ATOM 875 N N . GLN A 1 114 ? 26.826 -32.267 21.230 1.00 36.25 114 GLN A N 1
ATOM 876 C CA . GLN A 1 114 ? 25.452 -32.466 21.684 1.00 36.25 114 GLN A CA 1
ATOM 877 C C . GLN A 1 114 ? 25.427 -33.517 22.805 1.00 36.25 114 GLN A C 1
ATOM 879 O O . GLN A 1 114 ? 26.103 -34.537 22.677 1.00 36.25 114 GLN A O 1
ATOM 884 N N . PRO A 1 115 ? 24.666 -33.306 23.893 1.00 35.22 115 PRO A N 1
ATOM 885 C CA . PRO A 1 115 ? 24.485 -34.341 24.899 1.00 35.22 115 PRO A CA 1
ATOM 886 C C . PRO A 1 115 ? 23.714 -35.523 24.299 1.00 35.22 115 PRO A C 1
ATOM 888 O O . PRO A 1 115 ? 22.685 -35.335 23.645 1.00 35.22 115 PRO A O 1
ATOM 891 N N . GLU A 1 116 ? 24.210 -36.737 24.535 1.00 32.19 116 GLU A N 1
ATOM 892 C CA . GLU A 1 116 ? 23.518 -37.977 24.188 1.00 32.19 116 GLU A CA 1
ATOM 893 C C . GLU A 1 116 ? 22.155 -38.030 24.887 1.00 32.19 116 GLU A C 1
ATOM 895 O O . GLU A 1 116 ? 22.047 -38.072 26.117 1.00 32.19 116 GLU A O 1
ATOM 900 N N . TYR A 1 117 ? 21.091 -38.027 24.087 1.00 31.05 117 TYR A N 1
ATOM 901 C CA . TYR A 1 117 ? 19.739 -38.247 24.575 1.00 31.05 117 TYR A CA 1
ATOM 902 C C . TYR A 1 117 ? 19.582 -39.713 24.986 1.00 31.05 117 TYR A C 1
ATOM 904 O O . TYR A 1 117 ? 19.461 -40.600 24.142 1.00 31.05 117 TYR A O 1
ATOM 912 N N . ARG A 1 118 ? 19.510 -39.970 26.297 1.00 33.22 118 ARG A N 1
ATOM 913 C CA . ARG A 1 118 ? 18.915 -41.208 26.817 1.00 33.22 118 ARG A CA 1
ATOM 914 C C . ARG A 1 118 ? 17.467 -41.289 26.331 1.00 33.22 118 ARG A C 1
ATOM 916 O O . ARG A 1 118 ? 16.655 -40.414 26.637 1.00 33.22 118 ARG A O 1
ATOM 923 N N . SER A 1 119 ? 17.150 -42.337 25.577 1.00 32.22 119 SER A N 1
ATOM 924 C CA . SER A 1 119 ? 15.803 -42.637 25.098 1.00 32.22 119 SER A CA 1
ATOM 925 C C . SER A 1 119 ? 14.894 -42.991 26.277 1.00 32.22 119 SER A C 1
ATOM 927 O O . SER A 1 119 ? 14.882 -44.125 26.755 1.00 32.22 119 SER A O 1
ATOM 929 N N . TYR A 1 120 ? 14.122 -42.019 26.753 1.00 35.09 120 TYR A N 1
ATOM 930 C CA . TYR A 1 120 ? 12.973 -42.298 27.604 1.00 35.09 120 TYR A CA 1
ATOM 931 C C . TYR A 1 120 ? 11.837 -42.832 26.726 1.00 35.09 120 TYR A C 1
ATOM 933 O O . TYR A 1 120 ? 11.504 -42.232 25.703 1.00 35.09 120 TYR A O 1
ATOM 941 N N . GLY A 1 121 ? 11.289 -43.984 27.118 1.00 36.41 121 GLY A N 1
ATOM 942 C CA . GLY A 1 121 ? 10.214 -44.684 26.417 1.00 36.41 121 GLY A CA 1
ATOM 943 C C . GLY A 1 121 ? 8.992 -43.805 26.145 1.00 36.41 121 GLY A C 1
ATOM 944 O O . GLY A 1 121 ? 8.767 -42.792 26.809 1.00 36.41 121 GLY A O 1
ATOM 945 N N . ALA A 1 122 ? 8.222 -44.208 25.133 1.00 31.86 122 ALA A N 1
ATOM 946 C CA . ALA A 1 122 ? 7.076 -43.488 24.597 1.00 31.86 122 ALA A CA 1
ATOM 947 C C . ALA A 1 122 ? 6.092 -43.053 25.698 1.00 31.86 122 ALA A C 1
ATOM 949 O O . ALA A 1 122 ? 5.252 -43.827 26.153 1.00 31.86 122 ALA A O 1
ATOM 950 N N . LYS A 1 123 ? 6.171 -41.784 26.108 1.00 33.94 123 LYS A N 1
ATOM 951 C CA . LYS A 1 123 ? 5.065 -41.124 26.800 1.00 33.94 123 LYS A CA 1
ATOM 952 C C . LYS A 1 123 ? 3.939 -40.975 25.786 1.00 33.94 123 LYS A C 1
ATOM 954 O O . LYS A 1 123 ? 4.157 -40.412 24.715 1.00 33.94 123 LYS A O 1
ATOM 959 N N . ALA A 1 124 ? 2.763 -41.501 26.119 1.00 30.94 124 ALA A N 1
ATOM 960 C CA . ALA A 1 124 ? 1.557 -41.367 25.319 1.00 30.94 124 ALA A CA 1
ATOM 961 C C . ALA A 1 124 ? 1.300 -39.882 25.025 1.00 30.94 124 ALA A C 1
ATOM 963 O O . ALA A 1 124 ? 0.945 -39.097 25.904 1.00 30.94 124 ALA A O 1
ATOM 964 N N . ILE A 1 125 ? 1.535 -39.492 23.776 1.00 31.16 125 ILE A N 1
ATOM 965 C CA . ILE A 1 125 ? 1.135 -38.196 23.252 1.00 31.16 125 ILE A CA 1
ATOM 966 C C . ILE A 1 125 ? -0.382 -38.282 23.111 1.00 31.16 125 ILE A C 1
ATOM 968 O O . ILE A 1 125 ? -0.881 -38.925 22.189 1.00 31.16 125 ILE A O 1
ATOM 972 N N . LEU A 1 126 ? -1.121 -37.666 24.037 1.00 30.42 126 LEU A N 1
ATOM 973 C CA . LEU A 1 126 ? -2.538 -37.400 23.814 1.00 30.42 126 LEU A CA 1
ATOM 974 C C . LEU A 1 126 ? -2.651 -36.580 22.518 1.00 30.42 126 LEU A C 1
ATOM 976 O O . LEU A 1 126 ? -1.957 -35.562 22.385 1.00 30.42 126 LEU A O 1
ATOM 980 N N . PRO A 1 127 ? -3.465 -37.006 21.540 1.00 29.39 127 PRO A N 1
ATOM 981 C CA . PRO A 1 127 ? -3.580 -36.286 20.289 1.00 29.39 127 PRO A CA 1
ATOM 982 C C . PRO A 1 127 ? -4.173 -34.906 20.576 1.00 29.39 127 PRO A C 1
ATOM 984 O O . PRO A 1 127 ? -5.326 -34.775 20.981 1.00 29.39 127 PRO A O 1
ATOM 987 N N . ARG A 1 128 ? -3.382 -33.852 20.343 1.00 32.91 128 ARG A N 1
ATOM 988 C CA . ARG A 1 128 ? -3.907 -32.495 20.170 1.00 32.91 128 ARG A CA 1
ATOM 989 C C . ARG A 1 128 ? -4.809 -32.516 18.937 1.00 32.91 128 ARG A C 1
ATOM 991 O O . ARG A 1 128 ? -4.338 -32.363 17.812 1.00 32.91 128 ARG A O 1
ATOM 998 N N . SER A 1 129 ? -6.100 -32.745 19.157 1.00 34.81 129 SER A N 1
ATOM 999 C CA . SER A 1 129 ? -7.146 -32.639 18.144 1.00 34.81 129 SER A CA 1
ATOM 1000 C C . SER A 1 129 ? -7.359 -31.166 17.785 1.00 34.81 129 SER A C 1
ATOM 1002 O O . SER A 1 129 ? -8.298 -30.515 18.227 1.00 34.81 129 SER A O 1
ATOM 1004 N N . SER A 1 130 ? -6.448 -30.622 16.981 1.00 40.38 130 SER A N 1
ATOM 1005 C CA . SER A 1 130 ? -6.650 -29.381 16.235 1.00 40.38 130 SER A CA 1
ATOM 1006 C C . SER A 1 130 ? -6.414 -29.666 14.754 1.00 40.38 130 SER A C 1
ATOM 1008 O O . SER A 1 130 ? -5.361 -29.338 14.209 1.00 40.38 130 SER A O 1
ATOM 1010 N N . ARG A 1 131 ? -7.366 -30.359 14.119 1.00 36.62 131 ARG A N 1
ATOM 1011 C CA . ARG A 1 131 ? -7.478 -30.484 12.656 1.00 36.62 131 ARG A CA 1
ATOM 1012 C C . ARG A 1 131 ? -8.807 -31.142 12.266 1.00 36.62 131 ARG A C 1
ATOM 1014 O O . ARG A 1 131 ? -8.942 -32.357 12.293 1.00 36.62 131 ARG A O 1
ATOM 1021 N N . THR A 1 132 ? -9.787 -30.292 11.958 1.00 42.72 132 THR A N 1
ATOM 1022 C CA . THR A 1 132 ? -10.674 -30.394 10.781 1.00 42.72 132 THR A CA 1
ATOM 1023 C C . THR A 1 132 ? -10.873 -31.804 10.209 1.00 42.72 132 THR A C 1
ATOM 1025 O O . THR A 1 132 ? -10.019 -32.289 9.467 1.00 42.72 132 THR A O 1
ATOM 1028 N N . GLY A 1 133 ? -12.026 -32.418 10.496 1.00 38.22 133 GLY A N 1
ATOM 1029 C CA . GLY A 1 133 ? -12.514 -33.551 9.704 1.00 38.22 133 GLY A CA 1
ATOM 1030 C C . GLY A 1 133 ? -13.578 -34.444 10.343 1.00 38.22 133 GLY A C 1
ATOM 1031 O O . GLY A 1 133 ? -14.340 -35.043 9.602 1.00 38.22 133 GLY A O 1
ATOM 1032 N N . ILE A 1 134 ? -13.662 -34.545 11.677 1.00 45.31 134 ILE A N 1
ATOM 1033 C CA . ILE A 1 134 ? -14.495 -35.601 12.300 1.00 45.31 134 ILE A CA 1
ATOM 1034 C C . ILE A 1 134 ? -15.808 -35.068 12.909 1.00 45.31 134 ILE A C 1
ATOM 1036 O O . ILE A 1 134 ? -16.749 -35.831 13.079 1.00 45.31 134 ILE A O 1
ATOM 1040 N N . PHE A 1 135 ? -15.945 -33.757 13.138 1.00 50.88 135 PHE A N 1
ATOM 1041 C CA . PHE A 1 135 ? -17.164 -33.186 13.731 1.00 50.88 135 PHE A CA 1
ATOM 1042 C C . PHE A 1 135 ? -17.516 -31.807 13.157 1.00 50.88 135 PHE A C 1
ATOM 1044 O O . PHE A 1 135 ? -17.475 -30.810 13.870 1.00 50.88 135 PHE A O 1
ATOM 1051 N N . SER A 1 136 ? -17.845 -31.700 11.867 1.00 67.00 136 SER A N 1
ATOM 1052 C CA . SER A 1 136 ? -18.547 -30.501 11.381 1.00 67.00 136 SER A CA 1
ATOM 1053 C C . SER A 1 136 ? -19.979 -30.527 11.917 1.00 67.00 136 SER A C 1
ATOM 1055 O O . SER A 1 136 ? -20.660 -31.532 11.719 1.00 67.00 136 SER A O 1
ATOM 1057 N N . MET A 1 137 ? -20.433 -29.460 12.584 1.00 78.50 137 MET A N 1
ATOM 1058 C CA . MET A 1 137 ? -21.860 -29.337 12.896 1.00 78.50 137 MET A CA 1
ATOM 1059 C C . MET A 1 137 ? -22.636 -29.235 11.583 1.00 78.50 137 MET A C 1
ATOM 1061 O O . MET A 1 137 ? -22.278 -28.457 10.701 1.00 78.50 137 MET A O 1
ATOM 1065 N N . SER A 1 138 ? -23.673 -30.046 11.445 1.00 83.38 138 SER A N 1
ATOM 1066 C CA . SER A 1 138 ? -24.709 -29.864 10.434 1.00 83.38 138 SER A CA 1
ATOM 1067 C C . SER A 1 138 ? -25.511 -28.591 10.715 1.00 83.38 138 SER A C 1
ATOM 1069 O O . SER A 1 138 ? -25.527 -28.091 11.837 1.00 83.38 138 SER A O 1
ATOM 1071 N N . GLU A 1 139 ? -26.233 -28.084 9.719 1.00 76.56 139 GLU A N 1
ATOM 1072 C CA . GLU A 1 139 ? -27.073 -26.886 9.866 1.00 76.56 139 GLU A CA 1
ATOM 1073 C C . GLU A 1 139 ? -28.087 -27.009 11.018 1.00 76.56 139 GLU A C 1
ATOM 1075 O O . GLU A 1 139 ? -28.258 -26.079 11.802 1.00 76.56 139 GLU A O 1
ATOM 1080 N N . LYS A 1 140 ? -28.669 -28.201 11.205 1.00 81.56 140 LYS A N 1
ATOM 1081 C CA . LYS A 1 140 ? -29.562 -28.499 12.337 1.00 81.56 140 LYS A CA 1
ATOM 1082 C C . LYS A 1 140 ? -28.849 -28.421 13.687 1.00 81.56 140 LYS A C 1
ATOM 1084 O O . LYS A 1 140 ? -29.409 -27.930 14.660 1.00 81.56 140 LYS A O 1
ATOM 1089 N N . GLU A 1 141 ? -27.608 -28.894 13.762 1.00 85.94 141 GLU A N 1
ATOM 1090 C CA . GLU A 1 141 ? -26.809 -28.818 14.989 1.00 85.94 141 GLU A CA 1
ATOM 1091 C C . GLU A 1 141 ? -26.369 -27.383 15.287 1.00 85.94 141 GLU A C 1
ATOM 1093 O O . GLU A 1 141 ? -26.316 -26.992 16.450 1.00 85.94 141 GLU A O 1
ATOM 1098 N N . GLU A 1 142 ? -26.115 -26.576 14.256 1.00 85.31 142 GLU A N 1
ATOM 1099 C CA . GLU A 1 142 ? -25.847 -25.143 14.408 1.00 85.31 142 GLU A CA 1
ATOM 1100 C C . GLU A 1 142 ? -27.079 -24.395 14.905 1.00 85.31 142 GLU A C 1
ATOM 1102 O O . GLU A 1 142 ? -26.971 -23.580 15.819 1.00 85.31 142 GLU A O 1
ATOM 1107 N N . GLN A 1 143 ? -28.257 -24.712 14.372 1.00 84.62 143 GLN A N 1
ATOM 1108 C CA . GLN A 1 143 ? -29.518 -24.162 14.855 1.00 84.62 143 GLN A CA 1
ATOM 1109 C C . GLN A 1 143 ? -29.770 -24.535 16.320 1.00 84.62 143 GLN A C 1
ATOM 1111 O O . GLN A 1 143 ? -30.059 -23.667 17.146 1.00 84.62 143 GLN A O 1
ATOM 1116 N N . ARG A 1 144 ? -29.570 -25.806 16.675 1.00 88.31 144 ARG A N 1
ATOM 1117 C CA . ARG A 1 144 ? -29.683 -26.274 18.059 1.00 88.31 144 ARG A CA 1
ATOM 1118 C C . ARG A 1 144 ? -28.658 -25.610 18.979 1.00 88.31 144 ARG A C 1
ATOM 1120 O O . ARG A 1 144 ? -28.982 -25.310 20.124 1.00 88.31 144 ARG A O 1
ATOM 1127 N N . LEU A 1 145 ? -27.456 -25.302 18.480 1.00 89.56 145 LEU A N 1
ATOM 1128 C CA . LEU A 1 145 ? -26.441 -24.563 19.238 1.00 89.56 145 LEU A CA 1
ATOM 1129 C C . LEU A 1 145 ? -26.909 -23.141 19.554 1.00 89.56 145 LEU A C 1
ATOM 1131 O O . LEU A 1 145 ? -26.678 -22.667 20.662 1.00 89.56 145 LEU A O 1
ATOM 1135 N N . ILE A 1 146 ? -27.577 -22.471 18.612 1.00 88.62 146 ILE A N 1
ATOM 1136 C CA . ILE A 1 146 ? -28.128 -21.127 18.832 1.00 88.62 146 ILE A CA 1
ATOM 1137 C C . ILE A 1 146 ? -29.143 -21.161 19.972 1.00 88.62 146 ILE A C 1
ATOM 1139 O O . ILE A 1 146 ? -29.021 -20.378 20.913 1.00 88.62 146 ILE A O 1
ATOM 1143 N N . TYR A 1 147 ? -30.091 -22.098 19.928 1.00 89.12 147 TYR A N 1
ATOM 1144 C CA . TYR A 1 147 ? -31.078 -22.264 20.993 1.00 89.12 147 TYR A CA 1
ATOM 1145 C C . TYR A 1 147 ? -30.435 -22.624 22.332 1.00 89.12 147 TYR A C 1
ATOM 1147 O O . TYR A 1 147 ? -30.745 -21.995 23.339 1.00 89.12 147 TYR A O 1
ATOM 1155 N N . ALA A 1 148 ? -29.492 -23.568 22.346 1.00 90.94 148 ALA A N 1
ATOM 1156 C CA . ALA A 1 148 ? -28.782 -23.962 23.558 1.00 90.94 148 ALA A CA 1
ATOM 1157 C C . ALA A 1 148 ? -28.056 -22.777 24.207 1.00 90.94 148 ALA A C 1
ATOM 1159 O O . ALA A 1 148 ? -28.150 -22.579 25.417 1.00 90.94 148 ALA A O 1
ATOM 1160 N N . VAL A 1 149 ? -27.367 -21.955 23.408 1.00 89.62 149 VAL A N 1
ATOM 1161 C CA . VAL A 1 149 ? -26.684 -20.760 23.911 1.00 89.62 149 VAL A CA 1
ATOM 1162 C C . VAL A 1 149 ? -27.687 -19.742 24.439 1.00 89.62 149 VAL A C 1
ATOM 1164 O O . VAL A 1 149 ? -27.468 -19.230 25.530 1.00 89.62 149 VAL A O 1
ATOM 1167 N N . VAL A 1 150 ? -28.779 -19.467 23.719 1.00 88.81 150 VAL A N 1
ATOM 1168 C CA . VAL A 1 150 ? -29.821 -18.530 24.171 1.00 88.81 150 VAL A CA 1
ATOM 1169 C C . VAL A 1 150 ? -30.409 -18.976 25.511 1.00 88.81 150 VAL A C 1
ATOM 1171 O O . VAL A 1 150 ? -30.362 -18.209 26.468 1.00 88.81 150 VAL A O 1
ATOM 1174 N N . VAL A 1 151 ? -30.867 -20.227 25.611 1.00 89.88 151 VAL A N 1
ATOM 1175 C CA . VAL A 1 151 ? -31.515 -20.781 26.811 1.00 89.88 151 VAL A CA 1
ATOM 1176 C C . VAL A 1 151 ? -30.564 -20.787 28.010 1.00 89.88 151 VAL A C 1
ATOM 1178 O O . VAL A 1 151 ? -30.882 -20.228 29.062 1.00 89.88 151 VAL A O 1
ATOM 1181 N N . VAL A 1 152 ? -29.361 -21.349 27.854 1.00 89.88 152 VAL A N 1
ATOM 1182 C CA . VAL A 1 152 ? -28.378 -21.426 28.947 1.00 89.88 152 VAL A CA 1
ATOM 1183 C C . VAL A 1 152 ? -27.948 -20.029 29.391 1.00 89.88 152 VAL A C 1
ATOM 1185 O O . VAL A 1 152 ? -27.878 -19.767 30.592 1.00 89.88 152 VAL A O 1
ATOM 1188 N N . LYS A 1 153 ? -27.708 -19.109 28.449 1.00 88.81 153 LYS A N 1
ATOM 1189 C CA . LYS A 1 153 ? -27.352 -17.715 28.750 1.00 88.81 153 LYS A CA 1
ATOM 1190 C C . LYS A 1 153 ? -28.455 -17.013 29.539 1.00 88.81 153 LYS A C 1
ATOM 1192 O O . LYS A 1 153 ? -28.155 -16.348 30.523 1.00 88.81 153 LYS A O 1
ATOM 1197 N N . THR A 1 154 ? -29.715 -17.191 29.144 1.00 86.69 154 THR A N 1
ATOM 1198 C CA . THR A 1 154 ? -30.848 -16.554 29.830 1.00 86.69 154 THR A CA 1
ATOM 1199 C C . THR A 1 154 ? -31.083 -17.080 31.237 1.00 86.69 154 THR A C 1
ATOM 1201 O O . THR A 1 154 ? -31.398 -16.289 32.118 1.00 86.69 154 THR A O 1
ATOM 1204 N N . LEU A 1 155 ? -30.924 -18.388 31.457 1.00 85.88 155 LEU A N 1
ATOM 1205 C CA . LEU A 1 155 ? -31.264 -19.024 32.731 1.00 85.88 155 LEU A CA 1
ATOM 1206 C C . LEU A 1 155 ? -30.092 -19.057 33.719 1.00 85.88 155 LEU A C 1
ATOM 1208 O O . LEU A 1 155 ? -30.313 -19.011 34.923 1.00 85.88 155 LEU A O 1
ATOM 1212 N N . THR A 1 156 ? -28.847 -19.131 33.235 1.00 84.25 156 THR A N 1
ATOM 1213 C CA . THR A 1 156 ? -27.653 -19.307 34.092 1.00 84.25 156 THR A CA 1
ATOM 1214 C C . THR A 1 156 ? -26.625 -18.188 33.983 1.00 84.25 156 THR A C 1
ATOM 1216 O O . THR A 1 156 ? -25.669 -18.170 34.752 1.00 84.25 156 THR A O 1
ATOM 1219 N N . GLY A 1 157 ? -26.799 -17.247 33.051 1.00 75.88 157 GLY A N 1
ATOM 1220 C CA . GLY A 1 157 ? -25.779 -16.241 32.759 1.00 75.88 157 GLY A CA 1
ATOM 1221 C C . GLY A 1 157 ? -25.683 -15.081 33.743 1.00 75.88 157 GLY A C 1
ATOM 1222 O O . GLY A 1 157 ? -24.744 -14.294 33.634 1.00 75.88 157 GLY A O 1
ATOM 1223 N N . GLY A 1 158 ? -26.611 -14.975 34.698 1.00 73.44 158 GLY A N 1
ATOM 1224 C CA . GLY A 1 158 ? -26.635 -13.901 35.693 1.00 73.44 158 GLY A CA 1
ATOM 1225 C C . GLY A 1 158 ? -26.680 -12.496 35.074 1.00 73.44 158 GLY A C 1
ATOM 1226 O O . GLY A 1 158 ? -27.078 -12.317 33.920 1.00 73.44 158 GLY A O 1
ATOM 1227 N N . LEU A 1 159 ? -26.240 -11.497 35.847 1.00 62.50 159 LEU A N 1
ATOM 1228 C CA . LEU A 1 159 ? -26.167 -10.090 35.419 1.00 62.50 159 LEU A CA 1
ATOM 1229 C C . LEU A 1 159 ? -25.197 -9.890 34.242 1.00 62.50 159 LEU A C 1
ATOM 1231 O O . LEU A 1 159 ? -25.463 -9.112 33.332 1.00 62.50 159 LEU A O 1
ATOM 1235 N N . GLU A 1 160 ? -24.097 -10.644 34.222 1.00 70.06 160 GLU A N 1
ATOM 1236 C CA . GLU A 1 160 ? -23.051 -10.531 33.197 1.00 70.06 160 GLU A CA 1
ATOM 1237 C C . GLU A 1 160 ? -23.379 -11.284 31.895 1.00 70.06 160 GLU A C 1
ATOM 1239 O O . GLU A 1 160 ? -22.621 -11.207 30.926 1.00 70.06 160 GLU A O 1
ATOM 1244 N N . GLN A 1 161 ? -24.509 -12.004 31.842 1.00 76.31 161 GLN A N 1
ATOM 1245 C CA . GLN A 1 161 ? -24.979 -12.735 30.659 1.00 76.31 161 GLN A CA 1
ATOM 1246 C C . GLN A 1 161 ? -23.931 -13.719 30.094 1.00 76.31 161 GLN A C 1
ATOM 1248 O O . GLN A 1 161 ? -23.789 -13.888 28.875 1.00 76.31 161 GLN A O 1
ATOM 1253 N N . ILE A 1 162 ? -23.178 -14.376 30.984 1.00 82.12 162 ILE A N 1
ATOM 1254 C CA . ILE A 1 162 ? -22.102 -15.308 30.624 1.00 82.12 162 ILE A CA 1
ATOM 1255 C C . ILE A 1 162 ? -22.683 -16.673 30.240 1.00 82.12 162 ILE A C 1
ATOM 1257 O O . ILE A 1 162 ? -23.537 -17.231 30.915 1.00 82.12 162 ILE A O 1
ATOM 1261 N N . VAL A 1 163 ? -22.188 -17.261 29.150 1.00 85.62 163 VAL A N 1
ATOM 1262 C CA . VAL A 1 163 ? -22.622 -18.596 28.711 1.00 85.62 163 VAL A CA 1
ATOM 1263 C C . VAL A 1 163 ? -21.829 -19.676 29.448 1.00 85.62 163 VAL A C 1
ATOM 1265 O O . VAL A 1 163 ? -20.609 -19.770 29.278 1.00 85.62 163 VAL A O 1
ATOM 1268 N N . ASN A 1 164 ? -22.512 -20.540 30.205 1.00 86.25 164 ASN A N 1
ATOM 1269 C CA . ASN A 1 164 ? -21.900 -21.740 30.771 1.00 86.25 164 ASN A CA 1
ATOM 1270 C C . ASN A 1 164 ? -21.786 -22.849 29.707 1.00 86.25 164 ASN A C 1
ATOM 1272 O O . ASN A 1 164 ? -22.723 -23.602 29.439 1.00 86.25 164 ASN A O 1
ATOM 1276 N N . TRP A 1 165 ? -20.604 -22.968 29.101 1.00 88.00 165 TRP A N 1
ATOM 1277 C CA . TRP A 1 165 ? -20.332 -23.947 28.042 1.00 88.00 165 TRP A CA 1
ATOM 1278 C C . TRP A 1 165 ? -20.385 -25.409 28.508 1.00 88.00 165 TRP A C 1
ATOM 1280 O O . TRP A 1 165 ? -20.566 -26.291 27.670 1.00 88.00 165 TRP A O 1
ATOM 1290 N N . GLY A 1 166 ? -20.258 -25.674 29.813 1.00 84.69 166 GLY A N 1
ATOM 1291 C CA . GLY A 1 166 ? -20.435 -27.014 30.377 1.00 84.69 166 GLY A CA 1
ATOM 1292 C C . GLY A 1 166 ? -21.876 -27.511 30.242 1.00 84.69 166 GLY A C 1
ATOM 1293 O O . GLY A 1 166 ? -22.091 -28.663 29.883 1.00 84.69 166 GLY A O 1
ATOM 1294 N N . LEU A 1 167 ? -22.857 -26.620 30.417 1.00 86.25 167 LEU A N 1
ATOM 1295 C CA . LEU A 1 167 ? -24.282 -26.938 30.261 1.00 86.25 167 LEU A CA 1
ATOM 1296 C C . LEU A 1 167 ? -24.681 -27.024 28.783 1.00 86.25 167 LEU A C 1
ATOM 1298 O O . LEU A 1 167 ? -25.388 -27.941 28.376 1.00 86.25 167 LEU A O 1
ATOM 1302 N N . VAL A 1 168 ? -24.141 -26.138 27.936 1.00 87.50 168 VAL A N 1
ATOM 1303 C CA . VAL A 1 168 ? -24.331 -26.225 26.473 1.00 87.50 168 VAL A CA 1
ATOM 1304 C C . VAL A 1 168 ? -23.823 -27.566 25.931 1.00 87.50 168 VAL A C 1
ATOM 1306 O O . VAL A 1 168 ? -24.432 -28.150 25.042 1.00 87.50 168 VAL A O 1
ATOM 1309 N N . HIS A 1 169 ? -22.731 -28.090 26.487 1.00 86.38 169 HIS A N 1
ATOM 1310 C CA . HIS A 1 169 ? -22.181 -29.396 26.125 1.00 86.38 169 HIS A CA 1
ATOM 1311 C C . HIS A 1 169 ? -23.126 -30.565 26.472 1.00 86.38 169 HIS A C 1
ATOM 1313 O O . HIS A 1 169 ? -23.217 -31.521 25.695 1.00 86.38 169 HIS A O 1
ATOM 1319 N N . GLN A 1 170 ? -23.886 -30.474 27.571 1.00 85.19 170 GLN A N 1
ATOM 1320 C CA . GLN A 1 170 ? -24.879 -31.489 27.955 1.00 85.19 170 GLN A CA 1
ATOM 1321 C C . GLN A 1 170 ? -26.019 -31.606 26.931 1.00 85.19 170 GLN A C 1
ATOM 1323 O O . GLN A 1 170 ? -26.435 -32.716 26.605 1.00 85.19 170 GLN A O 1
ATOM 1328 N N . VAL A 1 171 ? -26.455 -30.485 26.342 1.00 86.75 171 VAL A N 1
ATOM 1329 C CA . VAL A 1 171 ? -27.515 -30.439 25.310 1.00 86.75 171 VAL A CA 1
ATOM 1330 C C . VAL A 1 171 ? -27.154 -31.254 24.060 1.00 86.75 171 VAL A C 1
ATOM 1332 O O . VAL A 1 171 ? -28.030 -31.737 23.345 1.00 86.75 171 VAL A O 1
ATOM 1335 N N . PHE A 1 172 ? -25.861 -31.438 23.792 1.00 85.69 172 PHE A N 1
ATOM 1336 C CA . PHE A 1 172 ? -25.362 -32.236 22.671 1.00 85.69 172 PHE A CA 1
ATOM 1337 C C . PHE A 1 172 ? -24.973 -33.665 23.069 1.00 85.69 172 PHE A C 1
ATOM 1339 O O . PHE A 1 172 ? -24.246 -34.316 22.320 1.00 85.69 172 PHE A O 1
ATOM 1346 N N . HIS A 1 173 ? -25.405 -34.162 24.234 1.00 83.31 173 HIS A N 1
ATOM 1347 C CA . HIS A 1 173 ? -25.044 -35.492 24.747 1.00 83.31 173 HIS A CA 1
ATOM 1348 C C . HIS A 1 173 ? -23.536 -35.756 24.748 1.00 83.31 173 HIS A C 1
ATOM 1350 O O . HIS A 1 173 ? -23.075 -36.845 24.411 1.00 83.31 173 HIS A O 1
ATOM 1356 N N . TYR A 1 174 ? -22.747 -34.739 25.079 1.00 81.94 174 TYR A N 1
ATOM 1357 C CA . TYR A 1 174 ? -21.292 -34.826 25.077 1.00 81.94 174 TYR A CA 1
ATOM 1358 C C . TYR A 1 174 ? -20.638 -35.120 23.711 1.00 81.94 174 TYR A C 1
ATOM 1360 O O . TYR A 1 174 ? -19.481 -35.535 23.637 1.00 81.94 174 TYR A O 1
ATOM 1368 N N . LYS A 1 175 ? -21.362 -34.888 22.606 1.00 82.81 175 LYS A N 1
ATOM 1369 C CA . LYS A 1 175 ? -20.862 -35.101 21.239 1.00 82.81 175 LYS A CA 1
ATOM 1370 C C . LYS A 1 175 ? -19.772 -34.103 20.831 1.00 82.81 175 LYS A C 1
ATOM 1372 O O . LYS A 1 175 ? -18.879 -34.457 20.064 1.00 82.81 175 LYS A O 1
ATOM 1377 N N . PHE A 1 176 ? -19.851 -32.859 21.306 1.00 84.25 176 PHE A N 1
ATOM 1378 C CA . PHE A 1 176 ? -18.949 -31.770 20.921 1.00 84.25 176 PHE A CA 1
ATOM 1379 C C . PHE A 1 176 ? -18.271 -31.148 22.144 1.00 84.25 176 PHE A C 1
ATOM 1381 O O . PHE A 1 176 ? -18.951 -30.767 23.087 1.00 84.25 176 PHE A O 1
ATOM 1388 N N . ASP A 1 177 ? -16.949 -30.960 22.090 1.00 84.88 177 ASP A N 1
ATOM 1389 C CA . ASP A 1 177 ? -16.176 -30.316 23.164 1.00 84.88 177 ASP A CA 1
ATOM 1390 C C . ASP A 1 177 ? -16.678 -28.880 23.469 1.00 84.88 177 ASP A C 1
ATOM 1392 O O . ASP A 1 177 ? -16.961 -28.129 22.526 1.00 84.88 177 ASP A O 1
ATOM 1396 N N . PRO A 1 178 ? -16.727 -28.422 24.741 1.00 85.12 178 PRO A N 1
ATOM 1397 C CA . PRO A 1 178 ? -17.170 -27.070 25.085 1.00 85.12 178 PRO A CA 1
ATOM 1398 C C . PRO A 1 178 ? -16.400 -25.966 24.352 1.00 85.12 178 PRO A C 1
ATOM 1400 O O . PRO A 1 178 ? -16.993 -24.970 23.932 1.00 85.12 178 PRO A O 1
ATOM 1403 N N . ASN A 1 179 ? -15.086 -26.138 24.143 1.00 82.94 179 ASN A N 1
ATOM 1404 C CA . ASN A 1 179 ? -14.289 -25.149 23.412 1.00 82.94 179 ASN A CA 1
ATOM 1405 C C . ASN A 1 179 ? -14.643 -25.124 21.926 1.00 82.94 179 ASN A C 1
ATOM 1407 O O . ASN A 1 179 ? -14.622 -24.058 21.309 1.00 82.94 179 ASN A O 1
ATOM 1411 N N . TYR A 1 180 ? -15.002 -26.276 21.357 1.00 84.62 180 TYR A N 1
ATOM 1412 C CA . TYR A 1 180 ? -15.474 -26.362 19.982 1.00 84.62 180 TYR A CA 1
ATOM 1413 C C . TYR A 1 180 ? -16.804 -25.617 19.802 1.00 84.62 180 TYR A C 1
ATOM 1415 O O . TYR A 1 180 ? -16.914 -24.783 18.900 1.00 84.62 180 TYR A O 1
ATOM 1423 N N . CYS A 1 181 ? -17.772 -25.822 20.704 1.00 85.88 181 CYS A N 1
ATOM 1424 C CA . CYS A 1 181 ? -19.036 -25.076 20.722 1.00 85.88 181 CYS A CA 1
ATOM 1425 C C . CYS A 1 181 ? -18.807 -23.566 20.880 1.00 85.88 181 CYS A C 1
ATOM 1427 O O . CYS A 1 181 ? -19.384 -22.771 20.134 1.00 85.88 181 CYS A O 1
ATOM 1429 N N . ARG A 1 182 ? -17.898 -23.164 21.779 1.00 86.19 182 ARG A N 1
ATOM 1430 C CA . ARG A 1 182 ? -17.516 -21.759 21.975 1.00 86.19 182 ARG A CA 1
ATOM 1431 C C . ARG A 1 182 ? -16.918 -21.144 20.714 1.00 86.19 182 ARG A C 1
ATOM 1433 O O . ARG A 1 182 ? -17.332 -20.062 20.306 1.00 86.19 182 ARG A O 1
ATOM 1440 N N . HIS A 1 183 ? -15.956 -21.819 20.087 1.00 82.19 183 HIS A N 1
ATOM 1441 C CA . HIS A 1 183 ? -15.353 -21.349 18.841 1.00 82.19 183 HIS A CA 1
ATOM 1442 C C . HIS A 1 183 ? -16.404 -21.239 17.736 1.00 82.19 183 HIS A C 1
ATOM 1444 O O . HIS A 1 183 ? -16.456 -20.215 17.059 1.00 82.19 183 HIS A O 1
ATOM 1450 N N . ARG A 1 184 ? -17.284 -22.237 17.581 1.00 83.06 184 ARG A N 1
ATOM 1451 C CA . ARG A 1 184 ? -18.355 -22.189 16.577 1.00 83.06 184 ARG A CA 1
ATOM 1452 C C . ARG A 1 184 ? -19.312 -21.023 16.823 1.00 83.06 184 ARG A C 1
ATOM 1454 O O . ARG A 1 184 ? -19.646 -20.318 15.875 1.00 83.06 184 ARG A O 1
ATOM 1461 N N . TRP A 1 185 ? -19.682 -20.760 18.075 1.00 85.50 185 TRP A N 1
ATOM 1462 C CA . TRP A 1 185 ? -20.516 -19.614 18.438 1.00 85.50 185 TRP A CA 1
ATOM 1463 C C . TRP A 1 185 ? -19.885 -18.269 18.067 1.00 85.50 185 TRP A C 1
ATOM 1465 O O . TRP A 1 185 ? -20.585 -17.395 17.563 1.00 85.50 185 TRP A O 1
ATOM 1475 N N . VAL A 1 186 ? -18.566 -18.105 18.231 1.00 81.56 186 VAL A N 1
ATOM 1476 C CA . VAL A 1 186 ? -17.852 -16.884 17.803 1.00 81.56 186 VAL A CA 1
ATOM 1477 C C . VAL A 1 186 ? -18.009 -16.635 16.297 1.00 81.56 186 VAL A C 1
ATOM 1479 O O . VAL A 1 186 ? -18.109 -15.482 15.887 1.00 81.56 186 VAL A O 1
ATOM 1482 N N . PHE A 1 187 ? -18.102 -17.688 15.479 1.00 76.50 187 PHE A N 1
ATOM 1483 C CA . PHE A 1 187 ? -18.367 -17.566 14.039 1.00 76.50 187 PHE A CA 1
ATOM 1484 C C . PHE A 1 187 ? -19.855 -17.389 13.693 1.00 76.50 187 PHE A C 1
ATOM 1486 O O . PHE A 1 187 ? -20.167 -16.780 12.671 1.00 76.50 187 PHE A O 1
ATOM 1493 N N . LEU A 1 188 ? -20.774 -17.928 14.502 1.00 78.31 188 LEU A N 1
ATOM 1494 C CA . LEU A 1 188 ? -22.221 -17.860 14.253 1.00 78.31 188 LEU A CA 1
ATOM 1495 C C . LEU A 1 188 ? -22.856 -16.560 14.745 1.00 78.31 188 LEU A C 1
ATOM 1497 O O . LEU A 1 188 ? -23.670 -15.976 14.034 1.00 78.31 188 LEU A O 1
ATOM 1501 N N . ARG A 1 189 ? -22.469 -16.075 15.930 1.00 79.94 189 ARG A N 1
ATOM 1502 C CA . ARG A 1 189 ? -23.028 -14.863 16.545 1.00 79.94 189 ARG A CA 1
ATOM 1503 C C . ARG A 1 189 ? -23.025 -13.660 15.592 1.00 79.94 189 ARG A C 1
ATOM 1505 O O . ARG A 1 189 ? -24.069 -13.017 15.491 1.00 79.94 189 ARG A O 1
ATOM 1512 N N . PRO A 1 190 ? -21.929 -13.358 14.867 1.00 67.50 190 PRO A N 1
ATOM 1513 C CA . PRO A 1 190 ? -21.921 -12.244 13.929 1.00 67.50 190 PRO A CA 1
ATOM 1514 C C . PRO A 1 190 ? -22.928 -12.439 12.786 1.00 67.50 190 PRO A C 1
ATOM 1516 O O . PRO A 1 190 ? -23.604 -11.486 12.408 1.00 67.50 190 PRO A O 1
ATOM 1519 N N . LYS A 1 191 ? -23.068 -13.667 12.254 1.00 69.88 191 LYS A N 1
ATOM 1520 C CA . LYS A 1 191 ? -24.010 -13.976 11.161 1.00 69.88 191 LYS A CA 1
ATOM 1521 C C . LYS A 1 191 ? -25.458 -13.737 11.587 1.00 69.88 191 LYS A C 1
ATOM 1523 O O . LYS A 1 191 ? -26.274 -13.273 10.800 1.00 69.88 191 LYS A O 1
ATOM 1528 N N . LEU A 1 192 ? -25.779 -13.997 12.849 1.00 70.06 192 LEU A N 1
ATOM 1529 C CA . LEU A 1 192 ? -27.141 -13.852 13.357 1.00 70.06 192 LEU A CA 1
ATOM 1530 C C . LEU A 1 192 ? -27.597 -12.392 13.471 1.00 70.06 192 LEU A C 1
ATOM 1532 O O . LEU A 1 192 ? -28.798 -12.169 13.589 1.00 70.06 192 LEU A O 1
ATOM 1536 N N . GLY A 1 193 ? -26.695 -11.403 13.425 1.00 65.94 193 GLY A N 1
ATOM 1537 C CA . GLY A 1 193 ? -27.054 -9.984 13.276 1.00 65.94 193 GLY A CA 1
ATOM 1538 C C . GLY A 1 193 ? -28.063 -9.448 14.306 1.00 65.94 193 GLY A C 1
ATOM 1539 O O . GLY A 1 193 ? -28.905 -8.625 13.961 1.00 65.94 193 GLY A O 1
ATOM 1540 N N . GLY A 1 194 ? -28.031 -9.953 15.546 1.00 72.62 194 GLY A N 1
ATOM 1541 C CA . GLY A 1 194 ? -28.985 -9.603 16.614 1.00 72.62 194 GLY A CA 1
ATOM 1542 C C . GLY A 1 194 ? -30.233 -10.498 16.701 1.00 72.62 194 GLY A C 1
ATOM 1543 O O . GLY A 1 194 ? -31.037 -10.349 17.616 1.00 72.62 194 GLY A O 1
ATOM 1544 N N . THR A 1 195 ? -30.395 -11.477 15.805 1.00 76.38 195 THR A N 1
ATOM 1545 C CA . THR A 1 195 ? -31.477 -12.483 15.873 1.00 76.38 195 THR A CA 1
ATOM 1546 C C . THR A 1 195 ? -31.405 -13.307 17.156 1.00 76.38 195 THR A C 1
ATOM 1548 O O . THR A 1 195 ? -32.434 -13.603 17.752 1.00 76.38 195 THR A O 1
ATOM 1551 N N . ALA A 1 196 ? -30.196 -13.624 17.628 1.00 80.06 196 ALA A N 1
ATOM 1552 C CA . ALA A 1 196 ? -30.003 -14.319 18.899 1.00 80.06 196 ALA A CA 1
ATOM 1553 C C . ALA A 1 196 ? -30.536 -13.511 20.096 1.00 80.06 196 ALA A C 1
ATOM 1555 O O . ALA A 1 196 ? -31.125 -14.091 21.001 1.00 80.06 196 ALA A O 1
ATOM 1556 N N . ASP A 1 197 ? -30.379 -12.184 20.078 1.00 81.94 197 ASP A N 1
ATOM 1557 C CA . ASP A 1 197 ? -30.867 -11.315 21.152 1.00 81.94 197 ASP A CA 1
ATOM 1558 C C . ASP A 1 197 ? -32.403 -11.203 21.114 1.00 81.94 197 ASP A C 1
ATOM 1560 O O . ASP A 1 197 ? -33.053 -11.238 22.155 1.00 81.94 197 ASP A O 1
ATOM 1564 N N . LYS A 1 198 ? -33.008 -11.179 19.916 1.00 82.19 198 LYS A N 1
ATOM 1565 C CA . LYS A 1 198 ? -34.474 -11.257 19.756 1.00 82.19 198 LYS A CA 1
ATOM 1566 C C . LYS A 1 198 ? -35.040 -12.584 20.261 1.00 82.19 198 LYS A C 1
ATOM 1568 O O . LYS A 1 198 ? -36.006 -12.580 21.016 1.00 82.19 198 LYS A O 1
ATOM 1573 N N . LEU A 1 199 ? -34.408 -13.702 19.890 1.00 83.88 199 LEU A N 1
ATOM 1574 C CA . LEU A 1 199 ? -34.773 -15.034 20.383 1.00 83.88 199 LEU A CA 1
ATOM 1575 C C . LEU A 1 199 ? -34.651 -15.118 21.907 1.00 83.88 199 LEU A C 1
ATOM 1577 O O . LEU A 1 199 ? -35.481 -15.751 22.547 1.00 83.88 199 LEU A O 1
ATOM 1581 N N . GLN A 1 200 ? -33.649 -14.456 22.489 1.00 86.56 200 GLN A N 1
ATOM 1582 C CA . GLN A 1 200 ? -33.489 -14.349 23.936 1.00 86.56 200 GLN A CA 1
ATOM 1583 C C . GLN A 1 200 ? -34.669 -13.617 24.596 1.00 86.56 200 GLN A C 1
ATOM 1585 O O . GLN A 1 200 ? -35.209 -14.124 25.578 1.00 86.56 200 GLN A O 1
ATOM 1590 N N . VAL A 1 201 ? -35.106 -12.475 24.059 1.00 85.38 201 VAL A N 1
ATOM 1591 C CA . VAL A 1 201 ? -36.261 -11.728 24.597 1.00 85.38 201 VAL A CA 1
ATOM 1592 C C . VAL A 1 201 ? -37.564 -12.525 24.454 1.00 85.38 201 VAL A C 1
ATOM 1594 O O . VAL A 1 201 ? -38.349 -12.604 25.399 1.00 85.38 201 VAL A O 1
ATOM 1597 N N . GLU A 1 202 ? -37.794 -13.156 23.300 1.00 84.56 202 GLU A N 1
ATOM 1598 C CA . GLU A 1 202 ? -38.978 -14.001 23.095 1.00 84.56 202 GLU A CA 1
ATOM 1599 C C . GLU A 1 202 ? -38.981 -15.222 24.019 1.00 84.56 202 GLU A C 1
ATOM 1601 O O . GLU A 1 202 ? -40.012 -15.539 24.615 1.00 84.56 202 GLU A O 1
ATOM 1606 N N . PHE A 1 203 ? -37.828 -15.876 24.185 1.00 88.44 203 PHE A N 1
ATOM 1607 C CA . PHE A 1 203 ? -37.681 -16.999 25.104 1.00 88.44 203 PHE A CA 1
ATOM 1608 C C . PHE A 1 203 ? -38.030 -16.595 26.535 1.00 88.44 203 PHE A C 1
ATOM 1610 O O . PHE A 1 203 ? -38.792 -17.304 27.180 1.00 88.44 203 PHE A O 1
ATOM 1617 N N . GLN A 1 204 ? -37.534 -15.451 27.019 1.00 87.19 204 GLN A N 1
ATOM 1618 C CA . GLN A 1 204 ? -37.833 -14.966 28.371 1.00 87.19 204 GLN A CA 1
ATOM 1619 C C . GLN A 1 204 ? -39.338 -14.803 28.606 1.00 87.19 204 GLN A C 1
ATOM 1621 O O . GLN A 1 204 ? -39.845 -15.239 29.639 1.00 87.19 204 GLN A O 1
ATOM 1626 N N . LYS A 1 205 ? -40.061 -14.231 27.636 1.00 86.12 205 LYS A N 1
ATOM 1627 C CA . LYS A 1 205 ? -41.514 -14.053 27.731 1.00 86.12 205 LYS A CA 1
ATOM 1628 C C . LYS A 1 205 ? -42.253 -15.395 27.785 1.00 86.12 205 LYS A C 1
ATOM 1630 O O . LYS A 1 205 ? -43.068 -15.608 28.674 1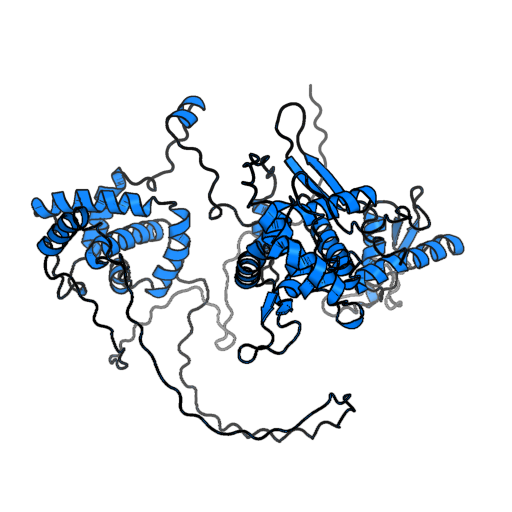.00 86.12 205 LYS A O 1
ATOM 1635 N N . LEU A 1 206 ? -41.951 -16.300 26.853 1.00 85.44 206 LEU A N 1
ATOM 1636 C CA . LEU A 1 206 ? -42.622 -17.603 26.771 1.00 85.44 206 LEU A CA 1
ATOM 1637 C C . LEU A 1 206 ? -42.275 -18.508 27.954 1.00 85.44 206 LEU A C 1
ATOM 1639 O O . LEU A 1 206 ? -43.120 -19.264 28.427 1.00 85.44 206 LEU A O 1
ATOM 1643 N N . PHE A 1 207 ? -41.032 -18.443 28.427 1.00 87.62 207 PHE A N 1
ATOM 1644 C CA . PHE A 1 207 ? -40.573 -19.211 29.575 1.00 87.62 207 PHE A CA 1
ATOM 1645 C C . PHE A 1 207 ? -41.314 -18.797 30.847 1.00 87.62 207 PHE A C 1
ATOM 1647 O O . PHE A 1 207 ? -41.725 -19.668 31.601 1.00 87.62 207 PHE A O 1
ATOM 1654 N N . LEU A 1 208 ? -41.536 -17.496 31.059 1.00 85.31 208 LEU A N 1
ATOM 1655 C CA . LEU A 1 208 ? -42.309 -16.983 32.194 1.00 85.31 208 LEU A CA 1
ATOM 1656 C C . LEU A 1 208 ? -43.739 -17.536 32.219 1.00 85.31 208 LEU A C 1
ATOM 1658 O O . LEU A 1 208 ? -44.150 -18.117 33.219 1.00 85.31 208 LEU A O 1
ATOM 1662 N N . GLU A 1 209 ? -44.459 -17.434 31.100 1.00 85.00 209 GLU A N 1
ATOM 1663 C CA . GLU A 1 209 ? -45.834 -17.946 30.973 1.00 85.00 209 GLU A CA 1
ATOM 1664 C C . GLU A 1 209 ? -45.903 -19.469 31.219 1.00 85.00 209 GLU A C 1
ATOM 1666 O O . GLU A 1 209 ? -46.804 -19.981 31.892 1.00 85.00 209 GLU A O 1
ATOM 1671 N N . ALA A 1 210 ? -44.921 -20.212 30.704 1.00 85.00 210 ALA A N 1
ATOM 1672 C CA . ALA A 1 210 ? -44.828 -21.662 30.862 1.00 85.00 210 ALA A CA 1
ATOM 1673 C C . ALA A 1 210 ? -44.383 -22.093 32.273 1.00 85.00 210 ALA A C 1
ATOM 1675 O O . ALA A 1 210 ? -44.769 -23.159 32.754 1.00 85.00 210 ALA A O 1
ATOM 1676 N N . TYR A 1 211 ? -43.597 -21.260 32.955 1.00 84.88 211 TYR A N 1
ATOM 1677 C CA . TYR A 1 211 ? -43.181 -21.484 34.334 1.00 84.88 211 TYR A CA 1
ATOM 1678 C C . TYR A 1 211 ? -44.341 -21.247 35.309 1.00 84.88 211 TYR A C 1
ATOM 1680 O O . TYR A 1 211 ? -44.590 -22.077 36.181 1.00 84.88 211 TYR A O 1
ATOM 1688 N N . GLU A 1 212 ? -45.107 -20.166 35.124 1.00 85.44 212 GLU A N 1
ATOM 1689 C CA . GLU A 1 212 ? -46.290 -19.850 35.941 1.00 85.44 212 GLU A CA 1
ATOM 1690 C C . GLU A 1 212 ? -47.407 -20.891 35.794 1.00 85.44 212 GLU A C 1
ATOM 1692 O O . GLU A 1 212 ? -48.106 -21.204 36.758 1.00 85.44 212 GLU A O 1
ATOM 1697 N N . SER A 1 213 ? -47.557 -21.464 34.599 1.00 84.44 213 SER A N 1
ATOM 1698 C CA . SER A 1 213 ? -48.530 -22.527 34.321 1.00 84.44 213 SER A CA 1
ATOM 1699 C C . SER A 1 213 ? -48.054 -23.934 34.713 1.00 84.44 213 SER A C 1
ATOM 1701 O O . SER A 1 213 ? -48.835 -24.883 34.623 1.00 84.44 213 SER A O 1
ATOM 1703 N N . GLY A 1 214 ? -46.806 -24.085 35.172 1.00 80.44 214 GLY A N 1
ATOM 1704 C CA . GLY A 1 214 ? -46.232 -25.369 35.584 1.00 80.44 214 GLY A CA 1
ATOM 1705 C C . GLY A 1 214 ? -45.925 -26.334 34.430 1.00 80.44 214 GLY A C 1
ATOM 1706 O O . GLY A 1 214 ? -45.797 -27.534 34.660 1.00 80.44 214 GLY A O 1
ATOM 1707 N N . GLU A 1 215 ? -45.814 -25.837 33.193 1.00 82.00 215 GLU A N 1
ATOM 1708 C CA . GLU A 1 215 ? -45.465 -26.635 32.006 1.00 82.00 215 GLU A CA 1
ATOM 1709 C C . GLU A 1 215 ? -43.983 -27.062 32.018 1.00 82.00 215 GLU A C 1
ATOM 1711 O O . GLU A 1 215 ? -43.622 -28.084 31.432 1.00 82.00 215 GLU A O 1
ATOM 1716 N N . ILE A 1 216 ? -43.123 -26.294 32.697 1.00 83.62 216 ILE A N 1
ATOM 1717 C CA . ILE A 1 216 ? -41.671 -26.507 32.751 1.00 83.62 216 ILE A CA 1
ATOM 1718 C C . ILE A 1 216 ? -41.241 -26.885 34.180 1.00 83.62 216 ILE A C 1
ATOM 1720 O O . ILE A 1 216 ? -41.692 -26.248 35.135 1.00 83.62 216 ILE A O 1
ATOM 1724 N N . PRO A 1 217 ? -40.344 -27.877 34.360 1.00 77.19 217 PRO A N 1
ATOM 1725 C CA . PRO A 1 217 ? -39.806 -28.222 35.673 1.00 77.19 217 PRO A CA 1
ATOM 1726 C C . PRO A 1 217 ? -39.109 -27.041 36.361 1.00 77.19 217 PRO A C 1
ATOM 1728 O O . PRO A 1 217 ? -38.433 -26.232 35.727 1.00 77.19 217 PRO A O 1
ATOM 1731 N N . GLY A 1 218 ? -39.224 -26.972 37.688 1.00 75.38 218 GLY A N 1
ATOM 1732 C CA . GLY A 1 218 ? -38.485 -26.003 38.493 1.00 75.38 218 GLY A CA 1
ATOM 1733 C C . GLY A 1 218 ? -36.972 -26.157 38.317 1.00 75.38 218 GLY A C 1
ATOM 1734 O O . GLY A 1 218 ? -36.451 -27.268 38.403 1.00 75.38 218 GLY A O 1
ATOM 1735 N N . ILE A 1 219 ? -36.269 -25.048 38.082 1.00 79.06 219 ILE A N 1
ATOM 1736 C CA . ILE A 1 219 ? -34.805 -25.043 38.001 1.00 79.06 219 ILE A CA 1
ATOM 1737 C C . ILE A 1 219 ? -34.241 -24.982 39.419 1.00 79.06 219 ILE A C 1
ATOM 1739 O O . ILE A 1 219 ? -34.506 -24.031 40.156 1.00 79.06 219 ILE A O 1
ATOM 1743 N N . ASP A 1 220 ? -33.438 -25.980 39.780 1.00 76.62 220 ASP A N 1
ATOM 1744 C CA . ASP A 1 220 ? -32.588 -25.910 40.963 1.00 76.62 220 ASP A CA 1
ATOM 1745 C C . ASP A 1 220 ? -31.272 -25.209 40.601 1.00 76.62 220 ASP A C 1
ATOM 1747 O O . ASP A 1 220 ? -30.432 -25.739 39.871 1.00 76.62 220 ASP A O 1
ATOM 1751 N N . PHE A 1 221 ? -31.103 -23.989 41.106 1.00 75.38 221 PHE A N 1
ATOM 1752 C CA . PHE A 1 221 ? -29.912 -23.174 40.870 1.00 75.38 221 PHE A CA 1
ATOM 1753 C C . PHE A 1 221 ? -28.700 -23.618 41.706 1.00 75.38 221 PHE A C 1
ATOM 1755 O O . PHE A 1 221 ? -27.590 -23.152 41.453 1.00 75.38 221 PHE A O 1
ATOM 1762 N N . VAL A 1 222 ? -28.876 -24.517 42.682 1.00 75.25 222 VAL A N 1
ATOM 1763 C CA . VAL A 1 222 ? -27.776 -25.065 43.492 1.00 75.25 222 VAL A CA 1
ATOM 1764 C C . VAL A 1 222 ? -27.038 -26.167 42.735 1.00 75.25 222 VAL A C 1
ATOM 1766 O O . VAL A 1 222 ? -25.808 -26.207 42.744 1.00 75.25 222 VAL A O 1
ATOM 1769 N N . GLU A 1 223 ? -27.774 -27.028 42.033 1.00 78.00 223 GLU A N 1
ATOM 1770 C CA . GLU A 1 223 ? -27.223 -28.107 41.207 1.00 78.00 223 GLU A CA 1
ATOM 1771 C C . GLU A 1 223 ? -27.727 -28.008 39.756 1.00 78.00 223 GLU A C 1
ATOM 1773 O O . GLU A 1 223 ? -28.448 -28.890 39.277 1.00 78.00 223 GLU A O 1
ATOM 1778 N N . PRO A 1 224 ? -27.311 -26.968 39.006 1.00 77.81 224 PRO A N 1
ATOM 1779 C CA . PRO A 1 224 ? -27.810 -26.728 37.654 1.00 77.81 224 PRO A CA 1
ATOM 1780 C C . PRO A 1 224 ? -27.490 -27.879 36.693 1.00 77.81 224 PRO A C 1
ATOM 1782 O O . PRO A 1 224 ? -28.211 -28.077 35.725 1.00 77.81 224 PRO A O 1
ATOM 1785 N N . GLU A 1 225 ? -26.454 -28.681 36.950 1.00 79.00 225 GLU A N 1
ATOM 1786 C CA . GLU A 1 225 ? -26.083 -29.831 36.112 1.00 79.00 225 GLU A CA 1
ATOM 1787 C C . GLU A 1 225 ? -27.109 -30.975 36.123 1.00 79.00 225 GLU A C 1
ATOM 1789 O O . GLU A 1 225 ? -27.087 -31.805 35.216 1.00 79.00 225 GLU A O 1
ATOM 1794 N N . LYS A 1 226 ? -27.983 -31.040 37.139 1.00 81.31 226 LYS A N 1
ATOM 1795 C CA . LYS A 1 226 ? -29.036 -32.065 37.259 1.00 81.31 226 LYS A CA 1
ATOM 1796 C C . LYS A 1 226 ? -30.318 -31.693 36.517 1.00 81.31 226 LYS A C 1
ATOM 1798 O O . LYS A 1 226 ? -31.211 -32.529 36.388 1.00 81.31 226 LYS A O 1
ATOM 1803 N N . TYR A 1 227 ? -30.417 -30.450 36.058 1.00 83.56 227 TYR A N 1
ATOM 1804 C CA . TYR A 1 227 ? -31.564 -29.967 35.311 1.00 83.56 227 TYR A CA 1
ATOM 1805 C C . TYR A 1 227 ? -31.566 -30.522 33.879 1.00 83.56 227 TYR A C 1
ATOM 1807 O O . TYR A 1 227 ? -30.512 -30.700 33.264 1.00 83.56 227 TYR A O 1
ATOM 1815 N N . ASP A 1 228 ? -32.754 -30.781 33.329 1.00 85.31 228 ASP A N 1
ATOM 1816 C CA . ASP A 1 228 ? -32.907 -31.297 31.966 1.00 85.31 228 ASP A CA 1
ATOM 1817 C C . ASP A 1 228 ? -32.712 -30.185 30.920 1.00 85.31 228 ASP A C 1
ATOM 1819 O O . ASP A 1 228 ? -33.658 -29.650 30.333 1.00 85.31 228 ASP A O 1
ATOM 1823 N N . TRP A 1 229 ? -31.445 -29.824 30.688 1.00 87.69 229 TRP A N 1
ATOM 1824 C CA . TRP A 1 229 ? -31.049 -28.838 29.677 1.00 87.69 229 TRP A CA 1
ATOM 1825 C C . TRP A 1 229 ? -31.449 -29.249 28.262 1.00 87.69 229 TRP A C 1
ATOM 1827 O O . TRP A 1 229 ? -31.729 -28.395 27.424 1.00 87.69 229 TRP A O 1
ATOM 1837 N N . LEU A 1 230 ? -31.488 -30.552 27.989 1.00 87.38 230 LEU A N 1
ATOM 1838 C CA . LEU A 1 230 ? -31.923 -31.071 26.703 1.00 87.38 230 LEU A CA 1
ATOM 1839 C C . LEU A 1 230 ? -33.412 -30.788 26.495 1.00 87.38 230 LEU A C 1
ATOM 1841 O O . LEU A 1 230 ? -33.781 -30.175 25.495 1.00 87.38 230 LEU A O 1
ATOM 1845 N N . GLY A 1 231 ? -34.242 -31.175 27.464 1.00 85.50 231 GLY A N 1
ATOM 1846 C CA . GLY A 1 231 ? -35.690 -31.015 27.408 1.00 85.50 231 GLY A CA 1
ATOM 1847 C C . GLY A 1 231 ? -36.121 -29.556 27.306 1.00 85.50 231 GLY A C 1
ATOM 1848 O O . GLY A 1 231 ? -36.985 -29.233 26.489 1.00 85.50 231 GLY A O 1
ATOM 1849 N N . ILE A 1 232 ? -35.482 -28.646 28.053 1.00 88.00 232 ILE A N 1
ATOM 1850 C CA . ILE A 1 232 ? -35.796 -27.213 27.947 1.00 88.00 232 ILE A CA 1
ATOM 1851 C C . ILE A 1 232 ? -35.368 -26.623 26.601 1.00 88.00 232 ILE A C 1
ATOM 1853 O O . ILE A 1 232 ? -36.083 -25.786 26.052 1.00 88.00 232 ILE A O 1
ATOM 1857 N N . VAL A 1 233 ? -34.239 -27.064 26.032 1.00 88.50 233 VAL A N 1
ATOM 1858 C CA . VAL A 1 233 ? -33.800 -26.596 24.712 1.00 88.50 233 VAL A CA 1
ATOM 1859 C C . VAL A 1 233 ? -34.711 -27.142 23.620 1.00 88.50 233 VAL A C 1
ATOM 1861 O O . VAL A 1 233 ? -35.065 -26.389 22.725 1.00 88.50 233 VAL A O 1
ATOM 1864 N N . GLU A 1 234 ? -35.164 -28.391 23.703 1.00 88.00 234 GLU A N 1
ATOM 1865 C CA . GLU A 1 234 ? -36.141 -28.952 22.759 1.00 88.00 234 GLU A CA 1
ATOM 1866 C C . GLU A 1 234 ? -37.532 -28.324 22.902 1.00 88.00 234 GLU A C 1
ATOM 1868 O O . GLU A 1 234 ? -38.271 -28.179 21.925 1.00 88.00 234 GLU A O 1
ATOM 1873 N N . TRP A 1 235 ? -37.919 -27.940 24.119 1.00 89.44 235 TRP A N 1
ATOM 1874 C CA . TRP A 1 235 ? -39.122 -27.148 24.362 1.00 89.44 235 TRP A CA 1
ATOM 1875 C C . TRP A 1 235 ? -38.999 -25.758 23.727 1.00 89.44 235 TRP A C 1
ATOM 1877 O O . TRP A 1 235 ? -39.881 -25.351 22.964 1.00 89.44 235 TRP A O 1
ATOM 1887 N N . ALA A 1 236 ? -37.877 -25.074 23.968 1.00 86.12 236 ALA A N 1
ATOM 1888 C CA . ALA A 1 236 ? -37.585 -23.765 23.399 1.00 86.12 236 ALA A CA 1
ATOM 1889 C C . ALA A 1 236 ? -37.529 -23.836 21.871 1.00 86.12 236 ALA A C 1
ATOM 1891 O O . ALA A 1 236 ? -38.152 -23.023 21.200 1.00 86.12 236 ALA A O 1
ATOM 1892 N N . GLU A 1 237 ? -36.857 -24.846 21.318 1.00 85.69 237 GLU A N 1
ATOM 1893 C CA . GLU A 1 237 ? -36.782 -25.109 19.886 1.00 85.69 237 GLU A CA 1
ATOM 1894 C C . GLU A 1 237 ? -38.189 -25.262 19.305 1.00 85.69 237 GLU A C 1
ATOM 1896 O O . GLU A 1 237 ? -38.513 -24.562 18.354 1.00 85.69 237 GLU A O 1
ATOM 1901 N N . ARG A 1 238 ? -39.077 -26.072 19.897 1.00 84.81 238 ARG A N 1
ATOM 1902 C CA . ARG A 1 238 ? -40.456 -26.247 19.398 1.00 84.81 238 ARG A CA 1
ATOM 1903 C C . ARG A 1 238 ? -41.305 -24.976 19.467 1.00 84.81 238 ARG A C 1
ATOM 1905 O O . ARG A 1 238 ? -42.038 -24.695 18.520 1.00 84.81 238 ARG A O 1
ATOM 1912 N N . ARG A 1 239 ? -41.230 -24.221 20.567 1.00 81.69 239 ARG A N 1
ATOM 1913 C CA . ARG A 1 239 ? -42.043 -23.008 20.778 1.00 81.69 239 ARG A CA 1
ATOM 1914 C C . ARG A 1 239 ? -41.539 -21.828 19.952 1.00 81.69 239 ARG A C 1
ATOM 1916 O O . ARG A 1 239 ? -42.323 -21.181 19.267 1.00 81.69 239 ARG A O 1
ATOM 1923 N N . LEU A 1 240 ? -40.230 -21.599 19.955 1.00 76.88 240 LEU A N 1
ATOM 1924 C CA . LEU A 1 240 ? -39.594 -20.517 19.207 1.00 76.88 240 LEU A CA 1
ATOM 1925 C C . LEU A 1 240 ? -39.490 -20.835 17.718 1.00 76.88 240 LEU A C 1
ATOM 1927 O O . LEU A 1 240 ? -39.361 -19.917 16.924 1.00 76.88 240 LEU A O 1
ATOM 1931 N N . SER A 1 241 ? -39.558 -22.102 17.292 1.00 66.38 241 SER A N 1
ATOM 1932 C CA . SER A 1 241 ? -39.542 -22.464 15.864 1.00 66.38 241 SER A CA 1
ATOM 1933 C C . SER A 1 241 ? -40.646 -21.798 15.044 1.00 66.38 241 SER A C 1
ATOM 1935 O O . SER A 1 241 ? -40.475 -21.655 13.836 1.00 66.38 241 SER A O 1
ATOM 1937 N N . GLN A 1 242 ? -41.754 -21.397 15.675 1.00 58.91 242 GLN A N 1
ATOM 1938 C CA . GLN A 1 242 ? -42.873 -20.720 15.013 1.00 58.91 242 GLN A CA 1
ATOM 1939 C C . GLN A 1 242 ? -42.588 -19.238 14.727 1.00 58.91 242 GLN A C 1
ATOM 1941 O O . GLN A 1 242 ? -43.104 -18.697 13.754 1.00 58.91 242 GLN A O 1
ATOM 1946 N N . THR A 1 243 ? -41.759 -18.593 15.550 1.00 54.78 243 THR A N 1
ATOM 1947 C CA . THR A 1 243 ? -41.331 -17.193 15.392 1.00 54.78 243 THR A CA 1
ATOM 1948 C C . THR A 1 243 ? -39.912 -17.064 14.839 1.00 54.78 243 THR A C 1
ATOM 1950 O O . THR A 1 243 ? -39.495 -15.969 14.467 1.00 54.78 243 THR A O 1
ATOM 1953 N N . ASN A 1 244 ? -39.169 -18.173 14.749 1.00 56.72 244 ASN A N 1
ATOM 1954 C CA . ASN A 1 244 ? -37.759 -18.183 14.388 1.00 56.72 244 ASN A CA 1
ATOM 1955 C C . ASN A 1 244 ? -37.534 -17.722 12.935 1.00 56.72 244 ASN A C 1
ATOM 1957 O O . ASN A 1 244 ? -37.890 -18.451 12.006 1.00 56.72 244 ASN A O 1
ATOM 1961 N N . PRO A 1 245 ? -36.824 -16.599 12.715 1.00 54.53 245 PRO A N 1
ATOM 1962 C CA . PRO A 1 245 ? -36.424 -16.146 11.382 1.00 54.53 245 PRO A CA 1
ATOM 1963 C C . PRO A 1 245 ? -35.466 -17.103 10.650 1.00 54.53 245 PRO A C 1
ATOM 1965 O O . PRO A 1 245 ? -35.176 -16.891 9.478 1.00 54.53 245 PRO A O 1
ATOM 1968 N N . LEU A 1 246 ? -34.920 -18.111 11.344 1.00 53.84 246 LEU A N 1
ATOM 1969 C CA . LEU A 1 246 ? -34.017 -19.126 10.791 1.00 53.84 246 LEU A CA 1
ATOM 1970 C C . LEU A 1 246 ? -34.768 -20.332 10.200 1.00 53.84 246 LEU A C 1
ATOM 1972 O O . LEU A 1 246 ? -34.176 -21.089 9.434 1.00 53.84 246 LEU A O 1
ATOM 1976 N N . ASN A 1 247 ? -36.053 -20.523 10.530 1.00 51.31 247 ASN A N 1
ATOM 1977 C CA . ASN A 1 247 ? -36.874 -21.602 9.974 1.00 51.31 247 ASN A CA 1
ATOM 1978 C C . ASN A 1 247 ? -37.453 -21.184 8.620 1.00 51.31 247 ASN A C 1
ATOM 1980 O O . ASN A 1 247 ? -38.637 -20.890 8.477 1.00 51.31 247 ASN A O 1
ATOM 1984 N N . GLY A 1 248 ? -36.575 -21.181 7.621 1.00 52.53 248 GLY A N 1
ATOM 1985 C CA . GLY A 1 248 ? -36.896 -20.821 6.249 1.00 52.53 248 GLY A CA 1
ATOM 1986 C C . GLY A 1 248 ? -36.537 -19.375 5.943 1.00 52.53 248 GLY A C 1
ATOM 1987 O O . GLY A 1 248 ? -36.864 -18.451 6.685 1.00 52.53 248 GLY A O 1
ATOM 1988 N N . LEU A 1 249 ? -35.858 -19.187 4.810 1.00 53.59 249 LEU A N 1
ATOM 1989 C CA . LEU A 1 249 ? -35.702 -17.871 4.205 1.00 53.59 249 LEU A CA 1
ATOM 1990 C C . LEU A 1 249 ? -37.106 -17.261 4.064 1.00 53.59 249 LEU A C 1
ATOM 1992 O O . LEU A 1 249 ? -37.959 -17.908 3.447 1.00 53.59 249 LEU A O 1
ATOM 1996 N N . PRO A 1 250 ? -37.378 -16.066 4.619 1.00 58.22 250 PRO A N 1
ATOM 1997 C CA . PRO A 1 250 ? -38.648 -15.403 4.371 1.00 58.22 250 PRO A CA 1
ATOM 1998 C C . PRO A 1 250 ? -38.857 -15.310 2.857 1.00 58.22 250 PRO A C 1
ATOM 2000 O O . PRO A 1 250 ? -37.930 -14.946 2.128 1.00 58.22 250 PRO A O 1
ATOM 2003 N N . GLU A 1 251 ? -40.049 -15.685 2.379 1.00 59.25 251 GLU A N 1
ATOM 2004 C CA . GLU A 1 251 ? -40.365 -15.600 0.953 1.00 59.25 251 GLU A CA 1
ATOM 2005 C C . GLU A 1 251 ? -40.038 -14.193 0.444 1.00 59.25 251 GLU A C 1
ATOM 2007 O O . GLU A 1 251 ? -40.506 -13.188 0.992 1.00 59.25 251 GLU A O 1
ATOM 2012 N N . LEU A 1 252 ? -39.220 -14.126 -0.611 1.00 65.62 252 LEU A N 1
ATOM 2013 C CA . LEU A 1 252 ? -38.888 -12.868 -1.265 1.00 65.62 252 LEU A CA 1
ATOM 2014 C C . LEU A 1 252 ? -40.196 -12.179 -1.689 1.00 65.62 252 LEU A C 1
ATOM 2016 O O . LEU A 1 252 ? -41.008 -12.788 -2.394 1.00 65.62 252 LEU A O 1
ATOM 2020 N N . PRO A 1 253 ? -40.431 -10.921 -1.274 1.00 78.06 253 PRO A N 1
ATOM 2021 C CA . PRO A 1 253 ? -41.667 -10.228 -1.596 1.00 78.06 253 PRO A CA 1
ATOM 2022 C C . PRO A 1 253 ? -41.882 -10.165 -3.108 1.00 78.06 253 PRO A C 1
ATOM 2024 O O . PRO A 1 253 ? -40.974 -9.821 -3.862 1.00 78.06 253 PRO A O 1
ATOM 2027 N N . LYS A 1 254 ? -43.115 -10.426 -3.556 1.00 80.19 254 LYS A N 1
ATOM 2028 C CA . LYS A 1 254 ? -43.468 -10.420 -4.988 1.00 80.19 254 LYS A CA 1
ATOM 2029 C C . LYS A 1 254 ? -43.318 -9.046 -5.657 1.00 80.19 254 LYS A C 1
ATOM 2031 O O . LYS A 1 254 ? -43.328 -8.970 -6.880 1.00 80.19 254 LYS A O 1
ATOM 2036 N N . SER A 1 255 ? -43.200 -7.959 -4.887 1.00 83.44 255 SER A N 1
ATOM 2037 C CA . SER A 1 255 ? -42.971 -6.614 -5.425 1.00 83.44 255 SER A CA 1
ATOM 2038 C C . SER A 1 255 ? -41.904 -5.837 -4.653 1.00 83.44 255 SER A C 1
ATOM 2040 O O . SER A 1 255 ? -41.768 -5.961 -3.431 1.00 83.44 255 SER A O 1
ATOM 2042 N N . ARG A 1 256 ? -41.188 -4.960 -5.365 1.00 80.94 256 ARG A N 1
ATOM 2043 C CA . ARG A 1 256 ? -40.177 -4.071 -4.778 1.00 80.94 256 ARG A CA 1
ATOM 2044 C C . ARG A 1 256 ? -40.763 -3.140 -3.711 1.00 80.94 256 ARG A C 1
ATOM 2046 O O . ARG A 1 256 ? -40.183 -2.997 -2.646 1.00 80.94 256 ARG A O 1
ATOM 2053 N N . GLN A 1 257 ? -41.966 -2.608 -3.934 1.00 81.44 257 GLN A N 1
ATOM 2054 C CA . GLN A 1 257 ? -42.640 -1.742 -2.958 1.00 81.44 257 GLN A CA 1
ATOM 2055 C C . GLN A 1 257 ? -42.954 -2.461 -1.640 1.00 81.44 257 GLN A C 1
ATOM 2057 O O . GLN A 1 257 ? -42.889 -1.855 -0.574 1.00 81.44 257 GLN A O 1
ATOM 2062 N N . THR A 1 258 ? -43.306 -3.751 -1.693 1.00 80.88 258 THR A N 1
ATOM 2063 C CA . THR A 1 258 ? -43.516 -4.544 -0.472 1.00 80.88 258 THR A CA 1
ATOM 2064 C C . THR A 1 258 ? -42.215 -4.831 0.266 1.00 80.88 258 THR A C 1
ATOM 2066 O O . THR A 1 258 ? -42.240 -4.887 1.492 1.00 80.88 258 THR A O 1
ATOM 2069 N N . LEU A 1 259 ? -41.099 -4.967 -0.458 1.00 79.81 259 LEU A N 1
ATOM 2070 C CA . LEU A 1 259 ? -39.771 -5.094 0.136 1.00 79.81 259 LEU A CA 1
ATOM 2071 C C . LEU A 1 259 ? -39.405 -3.812 0.893 1.00 79.81 259 LEU A C 1
ATOM 2073 O O . LEU A 1 259 ? -39.198 -3.874 2.096 1.00 79.81 259 LEU A O 1
ATOM 2077 N N . ASP A 1 260 ? -39.447 -2.657 0.226 1.00 79.56 260 ASP A N 1
ATOM 2078 C CA . ASP A 1 260 ? -39.007 -1.384 0.817 1.00 79.56 260 ASP A CA 1
ATOM 2079 C C . ASP A 1 260 ? -39.895 -0.925 1.999 1.00 79.56 260 ASP A C 1
ATOM 2081 O O . ASP A 1 260 ? -39.430 -0.217 2.885 1.00 79.56 260 ASP A O 1
ATOM 2085 N N . LYS A 1 261 ? -41.177 -1.330 2.047 1.00 79.75 261 LYS A N 1
ATOM 2086 C CA . LYS A 1 261 ? -42.101 -0.981 3.149 1.00 79.75 261 LYS A CA 1
ATOM 2087 C C . LYS A 1 261 ? -42.042 -1.922 4.353 1.00 79.75 261 LYS A C 1
ATOM 2089 O O . LYS A 1 261 ? -42.326 -1.486 5.463 1.00 79.75 261 LYS A O 1
ATOM 2094 N N . ARG A 1 262 ? -41.808 -3.222 4.133 1.00 74.88 262 ARG A N 1
ATOM 2095 C CA . ARG A 1 262 ? -41.877 -4.249 5.195 1.00 74.88 262 ARG A CA 1
ATOM 2096 C C . ARG A 1 262 ? -40.510 -4.698 5.693 1.00 74.88 262 ARG A C 1
ATOM 2098 O O . ARG A 1 262 ? -40.444 -5.326 6.745 1.00 74.88 262 ARG A O 1
ATOM 2105 N N . PHE A 1 263 ? -39.450 -4.413 4.944 1.00 69.19 263 PHE A N 1
ATOM 2106 C CA . PHE A 1 263 ? -38.104 -4.867 5.249 1.00 69.19 263 PHE A CA 1
ATOM 2107 C C . PHE A 1 263 ? -37.154 -3.679 5.305 1.00 69.19 263 PHE A C 1
ATOM 2109 O O . PHE A 1 263 ? -37.161 -2.809 4.440 1.00 69.19 263 PHE A O 1
ATOM 2116 N N . ASP A 1 264 ? -36.314 -3.680 6.332 1.00 67.88 264 ASP A N 1
ATOM 2117 C CA . ASP A 1 264 ? -35.200 -2.753 6.458 1.00 67.88 264 ASP A CA 1
ATOM 2118 C C . ASP A 1 264 ? -34.002 -3.337 5.694 1.00 67.88 264 ASP A C 1
ATOM 2120 O O . ASP A 1 264 ? -33.407 -4.337 6.111 1.00 67.88 264 ASP A O 1
ATOM 2124 N N . VAL A 1 265 ? -33.694 -2.767 4.525 1.00 66.88 265 VAL A N 1
ATOM 2125 C CA . VAL A 1 265 ? -32.561 -3.199 3.700 1.00 66.88 265 VAL A CA 1
ATOM 2126 C C . VAL A 1 265 ? -31.301 -2.540 4.239 1.00 66.88 265 VAL A C 1
ATOM 2128 O O . VAL A 1 265 ? -30.990 -1.395 3.924 1.00 66.88 265 VAL A O 1
ATOM 2131 N N . ARG A 1 266 ? -30.549 -3.288 5.042 1.00 60.25 266 ARG A N 1
ATOM 2132 C CA . ARG A 1 266 ? -29.248 -2.847 5.543 1.00 60.25 266 ARG A CA 1
ATOM 2133 C C . ARG A 1 266 ? -28.145 -3.287 4.598 1.00 60.25 266 ARG A C 1
ATOM 2135 O O . ARG A 1 266 ? -28.200 -4.388 4.045 1.00 60.25 266 ARG A O 1
ATOM 2142 N N . HIS A 1 267 ? -27.106 -2.463 4.466 1.00 58.50 267 HIS A N 1
ATOM 2143 C CA . HIS A 1 267 ? -25.836 -2.954 3.948 1.00 58.50 267 HIS A CA 1
ATOM 2144 C C . HIS A 1 267 ? -25.427 -4.160 4.789 1.00 58.50 267 HIS A C 1
ATOM 2146 O O . HIS A 1 267 ? -25.417 -4.085 6.021 1.00 58.50 267 HIS A O 1
ATOM 2152 N N . ALA A 1 268 ? -25.153 -5.283 4.126 1.00 52.41 268 ALA A N 1
ATOM 2153 C CA . ALA A 1 268 ? -24.675 -6.466 4.812 1.00 52.41 268 ALA A CA 1
ATOM 2154 C C . ALA A 1 268 ? -23.439 -6.054 5.625 1.00 52.41 268 ALA A C 1
ATOM 2156 O O . ALA A 1 268 ? -22.483 -5.507 5.071 1.00 52.41 268 ALA A O 1
ATOM 2157 N N . THR A 1 269 ? -23.504 -6.226 6.948 1.00 45.94 269 THR A N 1
ATOM 2158 C CA . THR A 1 269 ? -22.423 -5.859 7.868 1.00 45.94 269 THR A CA 1
ATOM 2159 C C . THR A 1 269 ? -21.116 -6.507 7.398 1.00 45.94 269 THR A C 1
ATOM 2161 O O . THR A 1 269 ? -21.159 -7.548 6.740 1.00 45.94 269 THR A O 1
ATOM 2164 N N . GLU A 1 270 ? -19.953 -5.963 7.781 1.00 48.31 270 GLU A N 1
ATOM 2165 C CA . GLU A 1 270 ? -18.613 -6.507 7.453 1.00 48.31 270 GLU A CA 1
ATOM 2166 C C . GLU A 1 270 ? -18.492 -8.036 7.637 1.00 48.31 270 GLU A C 1
ATOM 2168 O O . GLU A 1 270 ? -17.700 -8.686 6.972 1.00 48.31 270 GLU A O 1
ATOM 2173 N N . VAL A 1 271 ? -19.331 -8.626 8.489 1.00 41.56 271 VAL A N 1
ATOM 2174 C CA . VAL A 1 271 ? -19.483 -10.067 8.722 1.00 41.56 271 VAL A CA 1
ATOM 2175 C C . VAL A 1 271 ? -19.838 -10.890 7.470 1.00 41.56 271 VAL A C 1
ATOM 2177 O O . VAL A 1 271 ? -19.389 -12.028 7.341 1.00 41.56 271 VAL A O 1
ATOM 2180 N N . TYR A 1 272 ? -20.677 -10.353 6.583 1.00 45.78 272 TYR A N 1
ATOM 2181 C CA . TYR A 1 272 ? -21.107 -11.010 5.341 1.00 45.78 272 TYR A CA 1
ATOM 2182 C C . TYR A 1 272 ? -20.278 -10.578 4.133 1.00 45.78 272 TYR A C 1
ATOM 2184 O O . TYR A 1 272 ? -20.276 -11.264 3.110 1.00 45.78 272 TYR A O 1
ATOM 2192 N N . ASN A 1 273 ? -19.545 -9.470 4.255 1.00 53.62 273 ASN A N 1
ATOM 2193 C CA . ASN A 1 273 ? -18.538 -9.108 3.279 1.00 53.62 273 ASN A CA 1
ATOM 2194 C C . ASN A 1 273 ? -17.322 -9.990 3.503 1.00 53.62 273 ASN A C 1
ATOM 2196 O O . ASN A 1 273 ? -16.583 -9.833 4.465 1.00 53.62 273 ASN A O 1
ATOM 2200 N N . ILE A 1 274 ? -17.099 -10.912 2.577 1.00 57.50 274 ILE A N 1
ATOM 2201 C CA . ILE A 1 274 ? -15.817 -11.587 2.449 1.00 57.50 274 ILE A CA 1
ATOM 2202 C C . ILE A 1 274 ? -14.759 -10.485 2.265 1.00 57.50 274 ILE A C 1
ATOM 2204 O O . ILE A 1 274 ? -14.773 -9.829 1.215 1.00 57.50 274 ILE A O 1
ATOM 2208 N N . PRO A 1 275 ? -13.879 -10.225 3.253 1.00 60.50 275 PRO A N 1
ATOM 2209 C CA . PRO A 1 275 ? -13.005 -9.066 3.192 1.00 60.50 275 PRO A CA 1
ATOM 2210 C C . PRO A 1 275 ? -12.091 -9.200 1.980 1.00 60.50 275 PRO A C 1
ATOM 2212 O O . PRO A 1 275 ? -11.328 -10.161 1.878 1.00 60.50 275 PRO A O 1
ATOM 2215 N N . ARG A 1 276 ? -12.134 -8.225 1.062 1.00 66.00 276 ARG A N 1
ATOM 2216 C CA . ARG A 1 276 ? -11.207 -8.168 -0.086 1.00 66.00 276 ARG A CA 1
ATOM 2217 C C . ARG A 1 276 ? -9.750 -8.278 0.358 1.00 66.00 276 ARG A C 1
ATOM 2219 O O . ARG A 1 276 ? -8.911 -8.854 -0.331 1.00 66.00 276 ARG A O 1
ATOM 2226 N N . GLU A 1 277 ? -9.489 -7.769 1.552 1.00 67.75 277 GLU A N 1
ATOM 2227 C CA . GLU A 1 277 ? -8.208 -7.805 2.238 1.00 67.75 277 GLU A CA 1
ATOM 2228 C C . GLU A 1 277 ? -7.702 -9.220 2.538 1.00 67.75 277 GLU A C 1
ATOM 2230 O O . GLU A 1 277 ? -6.498 -9.454 2.422 1.00 67.75 277 GLU A O 1
ATOM 2235 N N . ASP A 1 278 ? -8.585 -10.183 2.825 1.00 69.81 278 ASP A N 1
ATOM 2236 C CA . ASP A 1 278 ? -8.190 -11.555 3.163 1.00 69.81 278 ASP A CA 1
ATOM 2237 C C . ASP A 1 278 ? -7.432 -12.221 2.014 1.00 69.81 278 ASP A C 1
ATOM 2239 O O . ASP A 1 278 ? -6.471 -12.952 2.241 1.00 69.81 278 ASP A O 1
ATOM 2243 N N . PHE A 1 279 ? -7.788 -11.925 0.762 1.00 72.69 279 PHE A N 1
ATOM 2244 C CA . PHE A 1 279 ? -7.102 -12.506 -0.397 1.00 72.69 279 PHE A CA 1
ATOM 2245 C C . PHE A 1 279 ? -5.613 -12.153 -0.422 1.00 72.69 279 PHE A C 1
ATOM 2247 O O . PHE A 1 279 ? -4.770 -12.965 -0.819 1.00 72.69 279 PHE A O 1
ATOM 2254 N N . TRP A 1 280 ? -5.282 -10.962 0.072 1.00 69.25 280 TRP A N 1
ATOM 2255 C CA . TRP A 1 280 ? -3.933 -10.418 0.066 1.00 69.25 280 TRP A CA 1
ATOM 2256 C C . TRP A 1 280 ? -3.144 -10.695 1.347 1.00 69.25 280 TRP A C 1
ATOM 2258 O O . TRP A 1 280 ? -1.977 -10.305 1.444 1.00 69.25 280 TRP A O 1
ATOM 2268 N N . VAL A 1 281 ? -3.737 -11.377 2.328 1.00 73.69 281 VAL A N 1
ATOM 2269 C CA . VAL A 1 281 ? -3.018 -11.813 3.525 1.00 73.69 281 VAL A CA 1
ATOM 2270 C C . VAL A 1 281 ? -2.000 -12.892 3.136 1.00 73.69 281 VAL A C 1
ATOM 2272 O O . VAL A 1 281 ? -2.302 -13.871 2.446 1.00 73.69 281 VAL A O 1
ATOM 2275 N N . ALA A 1 282 ? -0.756 -12.720 3.594 1.00 67.94 282 ALA A N 1
ATOM 2276 C CA . ALA A 1 282 ? 0.372 -13.571 3.203 1.00 67.94 282 ALA A CA 1
ATOM 2277 C C . ALA A 1 282 ? 0.131 -15.066 3.486 1.00 67.94 282 ALA A C 1
ATOM 2279 O O . ALA A 1 282 ? 0.492 -15.914 2.673 1.00 67.94 282 ALA A O 1
ATOM 2280 N N . ASN A 1 283 ? -0.538 -15.375 4.600 1.00 75.19 283 ASN A N 1
ATOM 2281 C CA . ASN A 1 283 ? -0.737 -16.740 5.095 1.00 75.19 283 ASN A CA 1
ATOM 2282 C C . ASN A 1 283 ? -2.028 -17.414 4.596 1.00 75.19 283 ASN A C 1
ATOM 2284 O O . ASN A 1 283 ? -2.377 -18.490 5.081 1.00 75.19 283 ASN A O 1
ATOM 2288 N N . VAL A 1 284 ? -2.758 -16.801 3.661 1.00 77.75 284 VAL A N 1
ATOM 2289 C CA . VAL A 1 284 ? -3.979 -17.404 3.111 1.00 77.75 284 VAL A CA 1
ATOM 2290 C C . VAL A 1 284 ? -3.623 -18.493 2.102 1.00 77.75 284 VAL A C 1
ATOM 2292 O O . VAL A 1 284 ? -2.762 -18.313 1.240 1.00 77.75 284 VAL A O 1
ATOM 2295 N N . THR A 1 285 ? -4.264 -19.655 2.249 1.00 83.00 285 THR A N 1
ATOM 2296 C CA . THR A 1 285 ? -4.026 -20.828 1.400 1.00 83.00 285 THR A CA 1
ATOM 2297 C C . THR A 1 285 ? -4.482 -20.569 -0.034 1.00 83.00 285 THR A C 1
ATOM 2299 O O . THR A 1 285 ? -5.397 -19.783 -0.269 1.00 83.00 285 THR A O 1
ATOM 2302 N N . HIS A 1 286 ? -3.881 -21.264 -1.005 1.00 81.81 286 HIS A N 1
ATOM 2303 C CA . HIS A 1 286 ? -4.291 -21.157 -2.411 1.00 81.81 286 HIS A CA 1
ATOM 2304 C C . HIS A 1 286 ? -5.776 -21.475 -2.614 1.00 81.81 286 HIS A C 1
ATOM 2306 O O . HIS A 1 286 ? -6.461 -20.690 -3.257 1.00 81.81 286 HIS A O 1
ATOM 2312 N N . LEU A 1 287 ? -6.277 -22.546 -1.986 1.00 82.44 287 LEU A N 1
ATOM 2313 C CA . LEU A 1 287 ? -7.696 -22.911 -2.036 1.00 82.44 287 LEU A CA 1
ATOM 2314 C C . LEU A 1 287 ? -8.589 -21.769 -1.534 1.00 82.44 287 LEU A C 1
ATOM 2316 O O . LEU A 1 287 ? -9.562 -21.406 -2.180 1.00 82.44 287 LEU A O 1
ATOM 2320 N N . ARG A 1 288 ? -8.219 -21.142 -0.411 1.00 79.25 288 ARG A N 1
ATOM 2321 C CA . ARG A 1 288 ? -8.977 -20.008 0.113 1.00 79.25 288 ARG A CA 1
ATOM 2322 C C . ARG A 1 288 ? -8.890 -18.801 -0.818 1.00 79.25 288 ARG A C 1
ATOM 2324 O O . ARG A 1 288 ? -9.899 -18.148 -1.028 1.00 79.25 288 ARG A O 1
ATOM 2331 N N . ARG A 1 289 ? -7.727 -18.496 -1.404 1.00 83.06 289 ARG A N 1
ATOM 2332 C CA . ARG A 1 289 ? -7.615 -17.410 -2.399 1.00 83.06 289 ARG A CA 1
ATOM 2333 C C . ARG A 1 289 ? -8.510 -17.651 -3.610 1.00 83.06 289 ARG A C 1
ATOM 2335 O O . ARG A 1 289 ? -9.103 -16.699 -4.101 1.00 83.06 289 ARG A O 1
ATOM 2342 N N . GLU A 1 290 ? -8.620 -18.893 -4.062 1.00 83.38 290 GLU A N 1
ATOM 2343 C CA . GLU A 1 290 ? -9.504 -19.279 -5.160 1.00 83.38 290 GLU A CA 1
ATOM 2344 C C . GLU A 1 290 ? -10.981 -19.098 -4.785 1.00 83.38 290 GLU A C 1
ATOM 2346 O O . GLU A 1 290 ? -11.714 -18.440 -5.517 1.00 83.38 290 GLU A O 1
ATOM 2351 N N . GLU A 1 291 ? -11.403 -19.565 -3.605 1.00 82.12 291 GLU A N 1
ATOM 2352 C CA . GLU A 1 291 ? -12.753 -19.307 -3.078 1.00 82.12 291 GLU A CA 1
ATOM 2353 C C . GLU A 1 291 ? -13.068 -17.806 -3.005 1.00 82.12 291 GLU A C 1
ATOM 2355 O O . GLU A 1 291 ? -14.143 -17.372 -3.415 1.00 82.12 291 GLU A O 1
ATOM 2360 N N . LEU A 1 292 ? -12.123 -17.007 -2.496 1.00 80.69 292 LEU A N 1
ATOM 2361 C CA . LEU A 1 292 ? -12.249 -15.554 -2.385 1.00 80.69 292 LEU A CA 1
ATOM 2362 C C . LEU A 1 292 ? -12.382 -14.905 -3.772 1.00 80.69 292 LEU A C 1
ATOM 2364 O O . LEU A 1 292 ? -13.309 -14.129 -3.994 1.00 80.69 292 LEU A O 1
ATOM 2368 N N . ALA A 1 293 ? -11.518 -15.265 -4.724 1.00 81.00 293 ALA A N 1
ATOM 2369 C CA . ALA A 1 293 ? -11.582 -14.760 -6.095 1.00 81.00 293 ALA A CA 1
ATOM 2370 C C . ALA A 1 293 ? -12.920 -15.108 -6.768 1.00 81.00 293 ALA A C 1
ATOM 2372 O O . ALA A 1 293 ? -13.565 -14.238 -7.358 1.00 81.00 293 ALA A O 1
ATOM 2373 N N . ASN A 1 294 ? -13.380 -16.350 -6.602 1.00 81.31 294 ASN A N 1
ATOM 2374 C CA . ASN A 1 294 ? -14.663 -16.811 -7.125 1.00 81.31 294 ASN A CA 1
ATOM 2375 C C . ASN A 1 294 ? -15.840 -16.060 -6.487 1.00 81.31 294 ASN A C 1
ATOM 2377 O O . ASN A 1 294 ? -16.790 -15.712 -7.183 1.00 81.31 294 ASN A O 1
ATOM 2381 N N . SER A 1 295 ? -15.752 -15.721 -5.197 1.00 74.69 295 SER A N 1
ATOM 2382 C CA . SER A 1 295 ? -16.804 -14.970 -4.501 1.00 74.69 295 SER A CA 1
ATOM 2383 C C . SER A 1 295 ? -16.995 -13.530 -4.997 1.00 74.69 295 SER A C 1
ATOM 2385 O O . SER A 1 295 ? -18.071 -12.963 -4.822 1.00 74.69 295 SER A O 1
ATOM 2387 N N . TRP A 1 296 ? -15.982 -12.946 -5.648 1.00 70.44 296 TRP A N 1
ATOM 2388 C CA . TRP A 1 296 ? -16.049 -11.606 -6.249 1.00 70.44 296 TRP A CA 1
ATOM 2389 C C . TRP A 1 296 ? -16.226 -11.629 -7.765 1.00 70.44 296 TRP A C 1
ATOM 2391 O O . TRP A 1 296 ? -16.319 -10.572 -8.394 1.00 70.44 296 TRP A O 1
ATOM 2401 N N . THR A 1 297 ? -16.254 -12.812 -8.378 1.00 67.06 297 THR A N 1
ATOM 2402 C CA . THR A 1 297 ? -16.420 -12.912 -9.827 1.00 67.06 297 THR A CA 1
ATOM 2403 C C . THR A 1 297 ? -17.818 -12.414 -10.191 1.00 67.06 297 THR A C 1
ATOM 2405 O O . THR A 1 297 ? -18.795 -12.754 -9.532 1.00 67.06 297 THR A O 1
ATOM 2408 N N . PHE A 1 298 ? -17.913 -11.561 -11.213 1.00 66.88 298 PHE A N 1
ATOM 2409 C CA . PHE A 1 298 ? -19.152 -10.875 -11.618 1.00 66.88 298 PHE A CA 1
ATOM 2410 C C . PHE A 1 298 ? -19.729 -9.878 -10.595 1.00 66.88 298 PHE A C 1
ATOM 2412 O O . PHE A 1 298 ? -20.824 -9.355 -10.808 1.00 66.88 298 PHE A O 1
ATOM 2419 N N . ALA A 1 299 ? -19.006 -9.554 -9.518 1.00 66.25 299 ALA A N 1
ATOM 2420 C CA . ALA A 1 299 ? -19.416 -8.501 -8.598 1.00 66.25 299 ALA A CA 1
ATOM 2421 C C . ALA A 1 299 ? -19.110 -7.116 -9.189 1.00 66.25 299 ALA A C 1
ATOM 2423 O O . ALA A 1 299 ? -18.008 -6.859 -9.679 1.00 66.25 299 ALA A O 1
ATOM 2424 N N . ARG A 1 300 ? -20.078 -6.197 -9.102 1.00 64.62 300 ARG A N 1
ATOM 2425 C CA . ARG A 1 300 ? -19.868 -4.774 -9.392 1.00 64.62 300 ARG A CA 1
ATOM 2426 C C . ARG A 1 300 ? -19.851 -4.004 -8.072 1.00 64.62 300 ARG A C 1
ATOM 2428 O O . ARG A 1 300 ? -20.835 -4.106 -7.337 1.00 64.62 300 ARG A O 1
ATOM 2435 N N . PRO A 1 301 ? -18.793 -3.232 -7.762 1.00 63.53 301 PRO A N 1
ATOM 2436 C CA . PRO A 1 301 ? -18.812 -2.371 -6.590 1.00 63.53 301 PRO A CA 1
ATOM 2437 C C . PRO A 1 301 ? -19.976 -1.386 -6.718 1.00 63.53 301 PRO A C 1
ATOM 2439 O O . PRO A 1 301 ? -20.172 -0.760 -7.763 1.00 63.53 301 PRO A O 1
ATOM 2442 N N . LEU A 1 302 ? -20.784 -1.293 -5.665 1.00 63.66 302 LEU A N 1
ATOM 2443 C CA . LEU A 1 302 ? -21.793 -0.250 -5.558 1.00 63.66 302 LEU A CA 1
ATOM 2444 C C . LEU A 1 302 ? -21.071 1.068 -5.281 1.00 63.66 302 LEU A C 1
ATOM 2446 O O . LEU A 1 302 ? -20.132 1.104 -4.483 1.00 63.66 302 LEU A O 1
ATOM 2450 N N . ALA A 1 303 ? -21.497 2.145 -5.937 1.00 61.72 303 ALA A N 1
ATOM 2451 C CA . ALA A 1 303 ? -21.065 3.470 -5.531 1.00 61.72 303 ALA A CA 1
ATOM 2452 C C . ALA A 1 303 ? -21.529 3.672 -4.085 1.00 61.72 303 ALA A C 1
ATOM 2454 O O . ALA A 1 303 ? -22.724 3.603 -3.796 1.00 61.72 303 ALA A O 1
ATOM 2455 N N . GLY A 1 304 ? -20.570 3.813 -3.170 1.00 55.72 304 GLY A N 1
ATOM 2456 C CA . GLY A 1 304 ? -20.879 4.136 -1.786 1.00 55.72 304 GLY A CA 1
ATOM 2457 C C . GLY A 1 304 ? -21.650 5.449 -1.736 1.00 55.72 304 GLY A C 1
ATOM 2458 O O . GLY A 1 304 ? -21.338 6.378 -2.482 1.00 55.72 304 GLY A O 1
ATOM 2459 N N . THR A 1 305 ? -22.649 5.524 -0.863 1.00 50.00 305 THR A N 1
ATOM 2460 C CA . THR A 1 305 ? -23.159 6.813 -0.407 1.00 50.00 305 THR A CA 1
ATOM 2461 C C . THR A 1 305 ? -21.991 7.552 0.223 1.00 50.00 305 THR A C 1
ATOM 2463 O O . THR A 1 305 ? -21.341 7.015 1.120 1.00 50.00 305 THR A O 1
ATOM 2466 N N . THR A 1 306 ? -21.678 8.744 -0.281 1.00 48.47 306 THR A N 1
ATOM 2467 C CA . THR A 1 306 ? -20.724 9.648 0.356 1.00 48.47 306 THR A CA 1
ATOM 2468 C C . THR A 1 306 ? -21.319 10.008 1.711 1.00 48.47 306 THR A C 1
ATOM 2470 O O . THR A 1 306 ? -22.153 10.906 1.803 1.00 48.47 306 THR A O 1
ATOM 2473 N N . GLU A 1 307 ? -20.991 9.251 2.757 1.00 45.56 307 GLU A N 1
ATOM 2474 C CA . GLU A 1 307 ? -21.268 9.734 4.099 1.00 45.56 307 GLU A CA 1
ATOM 2475 C C . GLU A 1 307 ? -20.437 11.006 4.262 1.00 45.56 307 GLU A C 1
ATOM 2477 O O . GLU A 1 307 ? -19.250 10.995 3.908 1.00 45.56 307 GLU A O 1
ATOM 2482 N N . PRO A 1 308 ? -21.053 12.122 4.686 1.00 40.34 308 PRO A N 1
ATOM 2483 C CA . PRO A 1 308 ? -20.296 13.319 4.978 1.00 40.34 308 PRO A CA 1
ATOM 2484 C C . PRO A 1 308 ? -19.280 12.915 6.037 1.00 40.34 308 PRO A C 1
ATOM 2486 O O . PRO A 1 308 ? -19.654 12.523 7.144 1.00 40.34 308 PRO A O 1
ATOM 2489 N N . VAL A 1 309 ? -18.003 12.939 5.660 1.00 49.16 309 VAL A N 1
ATOM 2490 C CA . VAL A 1 309 ? -16.918 12.888 6.628 1.00 49.16 309 VAL A CA 1
ATOM 2491 C C . VAL A 1 309 ? -17.220 14.052 7.558 1.00 49.16 309 VAL A C 1
ATOM 2493 O O . VAL A 1 309 ? -17.253 15.199 7.117 1.00 49.16 309 VAL A O 1
ATOM 2496 N N . GLN A 1 310 ? -17.603 13.747 8.797 1.00 44.69 310 GLN A N 1
ATOM 2497 C CA . GLN A 1 310 ? -17.608 14.757 9.837 1.00 44.69 310 GLN A CA 1
ATOM 2498 C C . GLN A 1 310 ? -16.156 15.205 9.906 1.00 44.69 310 GLN A C 1
ATOM 2500 O O . GLN A 1 310 ? -15.306 14.401 10.284 1.00 44.69 310 GLN A O 1
ATOM 2505 N N . ASP A 1 311 ? -15.876 16.409 9.406 1.00 44.81 311 ASP A N 1
ATOM 2506 C CA . ASP A 1 311 ? -14.565 17.020 9.558 1.00 44.81 311 ASP A CA 1
ATOM 2507 C C . ASP A 1 311 ? -14.290 17.054 11.061 1.00 44.81 311 ASP A C 1
ATOM 2509 O O . ASP A 1 311 ? -14.933 17.780 11.825 1.00 44.81 311 ASP A O 1
ATOM 2513 N N . ASP A 1 312 ? -13.395 16.160 11.484 1.00 54.41 312 ASP A N 1
ATOM 2514 C CA . ASP A 1 312 ? -12.683 16.288 12.740 1.00 54.41 312 ASP A CA 1
ATOM 2515 C C . ASP A 1 312 ? -12.137 17.718 12.783 1.00 54.41 312 ASP A C 1
ATOM 2517 O O . ASP A 1 312 ? -11.531 18.156 11.808 1.00 54.41 312 ASP A O 1
ATOM 2521 N N . ASP A 1 313 ? -12.384 18.417 13.893 1.00 70.19 313 ASP A N 1
ATOM 2522 C CA . ASP A 1 313 ? -11.911 19.769 14.218 1.00 70.19 313 ASP A CA 1
ATOM 2523 C C . ASP A 1 313 ? -10.675 20.182 13.386 1.00 70.19 313 ASP A C 1
ATOM 2525 O O . ASP A 1 313 ? -9.562 19.702 13.627 1.00 70.19 313 ASP A O 1
ATOM 2529 N N . ASP A 1 314 ? -10.879 20.996 12.340 1.00 78.19 314 ASP A N 1
ATOM 2530 C CA . ASP A 1 314 ? -9.866 21.260 11.304 1.00 78.19 314 ASP A CA 1
ATOM 2531 C C . ASP A 1 314 ? -8.551 21.785 11.903 1.00 78.19 314 ASP A C 1
ATOM 2533 O O . ASP A 1 314 ? -7.453 21.404 11.478 1.00 78.19 314 ASP A O 1
ATOM 2537 N N . ASP A 1 315 ? -8.660 22.580 12.969 1.00 85.06 315 ASP A N 1
ATOM 2538 C CA . ASP A 1 315 ? -7.525 23.120 13.711 1.00 85.06 315 ASP A CA 1
ATOM 2539 C C . ASP A 1 315 ? -6.733 22.024 14.449 1.00 85.06 315 ASP A C 1
ATOM 2541 O O . ASP A 1 315 ? -5.497 22.079 14.529 1.00 85.06 315 ASP A O 1
ATOM 2545 N N . LEU A 1 316 ? -7.406 20.975 14.937 1.00 91.50 316 LEU A N 1
ATOM 2546 C CA . LEU A 1 316 ? -6.749 19.806 15.523 1.00 91.50 316 LEU A CA 1
ATOM 2547 C C . LEU A 1 316 ? -5.968 19.034 14.455 1.00 91.50 316 LEU A C 1
ATOM 2549 O O . LEU A 1 316 ? -4.831 18.629 14.707 1.00 91.50 316 LEU A O 1
ATOM 2553 N N . MET A 1 317 ? -6.518 18.862 13.251 1.00 92.38 317 MET A N 1
ATOM 2554 C CA . MET A 1 317 ? -5.815 18.195 12.148 1.00 92.38 317 MET A CA 1
ATOM 2555 C C . MET A 1 317 ? -4.570 18.962 11.690 1.00 92.38 317 MET A C 1
ATOM 2557 O O . MET A 1 317 ? -3.527 18.346 11.422 1.00 92.38 317 MET A O 1
ATOM 2561 N N . LEU A 1 318 ? -4.627 20.297 11.672 1.00 94.12 318 LEU A N 1
ATOM 2562 C CA . LEU A 1 318 ? -3.445 21.132 11.468 1.00 94.12 318 LEU A CA 1
ATOM 2563 C C . LEU A 1 318 ? -2.393 20.874 12.554 1.00 94.12 318 LEU A C 1
ATOM 2565 O O . LEU A 1 318 ? -1.237 20.572 12.226 1.00 94.12 318 LEU A O 1
ATOM 2569 N N . ALA A 1 319 ? -2.792 20.934 13.828 1.00 94.62 319 ALA A N 1
ATOM 2570 C CA . ALA A 1 319 ? -1.901 20.709 14.963 1.00 94.62 319 ALA A CA 1
ATOM 2571 C C . ALA A 1 319 ? -1.250 19.316 14.919 1.00 94.62 319 ALA A C 1
ATOM 2573 O O . ALA A 1 319 ? -0.032 19.192 15.077 1.00 94.62 319 ALA A O 1
ATOM 2574 N N . LEU A 1 320 ? -2.025 18.273 14.607 1.00 95.06 320 LEU A N 1
ATOM 2575 C CA . LEU A 1 320 ? -1.537 16.907 14.405 1.00 95.06 320 LEU A CA 1
ATOM 2576 C C . LEU A 1 320 ? -0.465 16.841 13.316 1.00 95.06 320 LEU A C 1
ATOM 2578 O O . LEU A 1 320 ? 0.567 16.188 13.503 1.00 95.06 320 LEU A O 1
ATOM 2582 N N . SER A 1 321 ? -0.686 17.525 12.189 1.00 95.75 321 SER A N 1
ATOM 2583 C CA . SER A 1 321 ? 0.266 17.548 11.076 1.00 95.75 321 SER A CA 1
ATOM 2584 C C . SER A 1 321 ? 1.602 18.182 11.477 1.00 95.75 321 SER A C 1
ATOM 2586 O O . SER A 1 321 ? 2.658 17.613 11.195 1.00 95.75 321 SER A O 1
ATOM 2588 N N . TRP A 1 322 ? 1.576 19.298 12.213 1.00 96.06 322 TRP A N 1
ATOM 2589 C CA . TRP A 1 322 ? 2.782 20.000 12.655 1.00 96.06 322 TRP A CA 1
ATOM 2590 C C . TRP A 1 322 ? 3.523 19.243 13.754 1.00 96.06 322 TRP A C 1
ATOM 2592 O O . TRP A 1 322 ? 4.743 19.101 13.679 1.00 96.06 322 TRP A O 1
ATOM 2602 N N . VAL A 1 323 ? 2.813 18.695 14.743 1.00 95.12 323 VAL A N 1
ATOM 2603 C CA . VAL A 1 323 ? 3.440 17.880 15.795 1.00 95.12 323 VAL A CA 1
ATOM 2604 C C . VAL A 1 323 ? 4.095 16.641 15.184 1.00 95.12 323 VAL A C 1
ATOM 2606 O O . VAL A 1 323 ? 5.243 16.331 15.511 1.00 95.12 323 VAL A O 1
ATOM 2609 N N . ARG A 1 324 ? 3.425 15.961 14.243 1.00 95.19 324 ARG A N 1
ATOM 2610 C CA . ARG A 1 324 ? 4.004 14.805 13.545 1.00 95.19 324 ARG A CA 1
ATOM 2611 C C . ARG A 1 324 ? 5.231 15.206 12.724 1.00 95.19 324 ARG A C 1
ATOM 2613 O O . ARG A 1 324 ? 6.251 14.532 12.847 1.00 95.19 324 ARG A O 1
ATOM 2620 N N . ALA A 1 325 ? 5.167 16.307 11.968 1.00 95.44 325 ALA A N 1
ATOM 2621 C CA . ALA A 1 325 ? 6.294 16.846 11.198 1.00 95.44 325 ALA A CA 1
ATOM 2622 C C . ALA A 1 325 ? 7.514 17.158 12.089 1.00 95.44 325 ALA A C 1
ATOM 2624 O O . ALA A 1 325 ? 8.648 16.807 11.762 1.00 95.44 325 ALA A O 1
ATOM 2625 N N . ASN A 1 326 ? 7.282 17.741 13.268 1.00 94.75 326 ASN A N 1
ATOM 2626 C CA . ASN A 1 326 ? 8.323 18.034 14.253 1.00 94.75 326 ASN A CA 1
ATOM 2627 C C . ASN A 1 326 ? 9.041 16.773 14.765 1.00 94.75 326 ASN A C 1
ATOM 2629 O O . ASN A 1 326 ? 10.262 16.772 14.938 1.00 94.75 326 ASN A O 1
ATOM 2633 N N . VAL A 1 327 ? 8.294 15.687 14.977 1.00 93.06 327 VAL A N 1
ATOM 2634 C CA . VAL A 1 327 ? 8.850 14.400 15.421 1.00 93.06 327 VAL A CA 1
ATOM 2635 C C . VAL A 1 327 ? 9.661 13.726 14.313 1.00 93.06 327 VAL A C 1
ATOM 2637 O O . VAL A 1 327 ? 10.760 13.250 14.572 1.00 93.06 327 VAL A O 1
ATOM 2640 N N . ILE A 1 328 ? 9.169 13.719 13.072 1.00 93.31 328 ILE A N 1
ATOM 2641 C CA . ILE A 1 328 ? 9.855 13.047 11.952 1.00 93.31 328 ILE A CA 1
ATOM 2642 C C . ILE A 1 328 ? 11.051 13.822 11.391 1.00 93.31 328 ILE A C 1
ATOM 2644 O O . ILE A 1 328 ? 11.832 13.249 10.631 1.00 93.31 328 ILE A O 1
ATOM 2648 N N . THR A 1 329 ? 11.188 15.110 11.721 1.00 93.38 329 THR A N 1
ATOM 2649 C CA . THR A 1 329 ? 12.280 15.946 11.207 1.00 93.38 329 THR A CA 1
ATOM 2650 C C . THR A 1 329 ? 13.634 15.337 11.607 1.00 93.38 329 THR A C 1
ATOM 2652 O O . THR A 1 329 ? 13.849 15.070 12.794 1.00 93.38 329 THR A O 1
ATOM 2655 N N . PRO A 1 330 ? 14.567 15.099 10.670 1.00 89.88 330 PRO A N 1
ATOM 2656 C CA . PRO A 1 330 ? 15.884 14.565 11.007 1.00 89.88 330 PRO A CA 1
ATOM 2657 C C . PRO A 1 330 ? 16.688 15.519 11.903 1.00 89.88 330 PRO A C 1
ATOM 2659 O O . PRO A 1 330 ? 16.722 16.721 11.646 1.00 89.88 330 PRO A O 1
ATOM 2662 N N . ASP A 1 331 ? 17.414 14.979 12.890 1.00 88.38 331 ASP A N 1
ATOM 2663 C CA . ASP A 1 331 ? 18.314 15.754 13.765 1.00 88.38 331 ASP A CA 1
ATOM 2664 C C . ASP A 1 331 ? 19.247 16.739 13.032 1.00 88.38 331 ASP A C 1
ATOM 2666 O O . ASP A 1 331 ? 19.351 17.878 13.484 1.00 88.38 331 ASP A O 1
ATOM 2670 N N . PRO A 1 332 ? 19.920 16.379 11.914 1.00 89.69 332 PRO A N 1
ATOM 2671 C CA . PRO A 1 332 ? 20.896 17.280 11.297 1.00 89.69 332 PRO A CA 1
ATOM 2672 C C . PRO A 1 332 ? 20.281 18.521 10.638 1.00 89.69 332 PRO A C 1
ATOM 2674 O O . PRO A 1 332 ? 20.998 19.494 10.423 1.00 89.69 332 PRO A O 1
ATOM 2677 N N . VAL A 1 333 ? 18.991 18.490 10.293 1.00 91.00 333 VAL A N 1
ATOM 2678 C CA . VAL A 1 333 ? 18.287 19.599 9.615 1.00 91.00 333 VAL A CA 1
ATOM 2679 C C . VAL A 1 333 ? 17.412 20.381 10.606 1.00 91.00 333 VAL A C 1
ATOM 2681 O O . VAL A 1 333 ? 16.852 21.424 10.282 1.00 91.00 333 VAL A O 1
ATOM 2684 N N . TYR A 1 334 ? 17.295 19.902 11.845 1.00 91.38 334 TYR A N 1
ATOM 2685 C CA . TYR A 1 334 ? 16.369 20.450 12.822 1.00 91.38 334 TYR A CA 1
ATOM 2686 C C . TYR A 1 334 ? 16.853 21.775 13.436 1.00 91.38 334 TYR A C 1
ATOM 2688 O O . TYR A 1 334 ? 17.811 21.811 14.206 1.00 91.38 334 TYR A O 1
ATOM 2696 N N . ASP A 1 335 ? 16.121 22.858 13.163 1.00 91.50 335 ASP A N 1
ATOM 2697 C CA . ASP A 1 335 ? 16.258 24.149 13.844 1.00 91.50 335 ASP A CA 1
ATOM 2698 C C . ASP A 1 335 ? 15.207 24.310 14.960 1.00 91.50 335 ASP A C 1
ATOM 2700 O O . ASP A 1 335 ? 14.005 24.433 14.706 1.00 91.50 335 ASP A O 1
ATOM 2704 N N . SER A 1 336 ? 15.666 24.340 16.216 1.00 89.00 336 SER A N 1
ATOM 2705 C CA . SER A 1 336 ? 14.785 24.450 17.384 1.00 89.00 336 SER A CA 1
ATOM 2706 C C . SER A 1 336 ? 14.043 25.785 17.466 1.00 89.00 336 SER A C 1
ATOM 2708 O O . SER A 1 336 ? 12.939 25.813 18.008 1.00 89.00 336 SER A O 1
ATOM 2710 N N . ASN A 1 337 ? 14.620 26.879 16.964 1.00 90.19 337 ASN A N 1
ATOM 2711 C CA . ASN A 1 337 ? 14.008 28.203 17.084 1.00 90.19 337 ASN A CA 1
ATOM 2712 C C . ASN A 1 337 ? 12.823 28.321 16.124 1.00 90.19 337 ASN A C 1
ATOM 2714 O O . ASN A 1 337 ? 11.714 28.640 16.545 1.00 90.19 337 ASN A O 1
ATOM 2718 N N . LYS A 1 338 ? 13.026 27.938 14.859 1.00 90.81 338 LYS A N 1
ATOM 2719 C CA . LYS A 1 338 ? 11.963 27.932 13.840 1.00 90.81 338 LYS A CA 1
ATOM 2720 C C . LYS A 1 338 ? 10.826 26.976 14.187 1.00 90.81 338 LYS A C 1
ATOM 2722 O O . LYS A 1 338 ? 9.655 27.309 14.010 1.00 90.81 338 LYS A O 1
ATOM 2727 N N . ALA A 1 339 ? 11.157 25.794 14.709 1.00 90.94 339 ALA A N 1
ATOM 2728 C CA . ALA A 1 339 ? 10.148 24.843 15.159 1.00 90.94 339 ALA A CA 1
ATOM 2729 C C . ALA A 1 339 ? 9.334 25.404 16.338 1.00 90.94 339 ALA A C 1
ATOM 2731 O O . ALA A 1 339 ? 8.109 25.295 16.341 1.00 90.94 339 ALA A O 1
ATOM 2732 N N . HIS A 1 340 ? 9.986 26.061 17.305 1.00 90.38 340 HIS A N 1
ATOM 2733 C CA . HIS A 1 340 ? 9.304 26.697 18.433 1.00 90.38 340 HIS A CA 1
ATOM 2734 C C . HIS A 1 340 ? 8.371 27.833 17.986 1.00 90.38 340 HIS A C 1
ATOM 2736 O O . HIS A 1 340 ? 7.205 27.844 18.374 1.00 90.38 340 HIS A O 1
ATOM 2742 N N . GLU A 1 341 ? 8.837 28.726 17.108 1.00 91.69 341 GLU A N 1
ATOM 2743 C CA . GLU A 1 341 ? 8.027 29.812 16.528 1.00 91.69 341 GLU A CA 1
ATOM 2744 C C . GLU A 1 341 ? 6.783 29.305 15.787 1.00 91.69 341 GLU A C 1
ATOM 2746 O O . GLU A 1 341 ? 5.760 29.992 15.721 1.00 91.69 341 GLU A O 1
ATOM 2751 N N . LYS A 1 342 ? 6.855 28.101 15.216 1.00 91.25 342 LYS A N 1
ATOM 2752 C CA . LYS A 1 342 ? 5.722 27.460 14.550 1.00 91.25 342 LYS A CA 1
ATOM 2753 C C . LYS A 1 342 ? 4.773 26.805 15.553 1.00 91.25 342 LYS A C 1
ATOM 2755 O O . LYS A 1 342 ? 3.570 27.029 15.475 1.00 91.25 342 LYS A O 1
ATOM 2760 N N . LEU A 1 343 ? 5.295 26.042 16.513 1.00 91.44 343 LEU A N 1
ATOM 2761 C CA . LEU A 1 343 ? 4.484 25.284 17.473 1.00 91.44 343 LEU A CA 1
ATOM 2762 C C . LEU A 1 343 ? 3.817 26.158 18.543 1.00 91.44 343 LEU A C 1
ATOM 2764 O O . LEU A 1 343 ? 2.731 25.811 18.997 1.00 91.44 343 LEU A O 1
ATOM 2768 N N . ILE A 1 344 ? 4.399 27.304 18.911 1.00 93.12 344 ILE A N 1
ATOM 2769 C CA . ILE A 1 344 ? 3.782 28.229 19.880 1.00 93.12 344 ILE A CA 1
ATOM 2770 C C . ILE A 1 344 ? 2.432 28.767 19.386 1.00 93.12 344 ILE A C 1
ATOM 2772 O O . ILE A 1 344 ? 1.539 29.062 20.171 1.00 93.12 344 ILE A O 1
ATOM 2776 N N . LYS A 1 345 ? 2.237 28.824 18.065 1.00 91.69 345 LYS A N 1
ATOM 2777 C CA . LYS A 1 345 ? 0.984 29.276 17.455 1.00 91.69 345 LYS A CA 1
ATOM 2778 C C . LYS A 1 345 ? -0.195 28.330 17.708 1.00 91.69 345 LYS A C 1
ATOM 2780 O O . LYS A 1 345 ? -1.336 28.758 17.605 1.00 91.69 345 LYS A O 1
ATOM 2785 N N . ILE A 1 346 ? 0.085 27.066 18.029 1.00 91.88 346 ILE A N 1
ATOM 2786 C CA . ILE A 1 346 ? -0.907 26.016 18.304 1.00 91.88 346 ILE A CA 1
ATOM 2787 C C . ILE A 1 346 ? -0.816 25.514 19.752 1.00 91.88 346 ILE A C 1
ATOM 2789 O O . ILE A 1 346 ? -1.247 24.402 20.045 1.00 91.88 346 ILE A O 1
ATOM 2793 N N . GLU A 1 347 ? -0.247 26.313 20.664 1.00 90.69 347 GLU A N 1
ATOM 2794 C CA . GLU A 1 347 ? 0.062 25.917 22.046 1.00 90.69 347 GLU A CA 1
ATOM 2795 C C . GLU A 1 347 ? -1.126 25.266 22.772 1.00 90.69 347 GLU A C 1
ATOM 2797 O O . GLU A 1 347 ? -0.960 24.253 23.450 1.00 90.69 347 GLU A O 1
ATOM 2802 N N . GLN A 1 348 ? -2.335 25.791 22.557 1.00 90.75 348 GLN A N 1
ATOM 2803 C CA . GLN A 1 348 ? -3.566 25.295 23.178 1.00 90.75 348 GLN A CA 1
ATOM 2804 C C . GLN A 1 348 ? -3.952 23.878 22.719 1.00 90.75 348 GLN A C 1
ATOM 2806 O O . GLN A 1 348 ? -4.519 23.117 23.500 1.00 90.75 348 GLN A O 1
ATOM 2811 N N . LEU A 1 349 ? -3.611 23.503 21.481 1.00 92.06 349 LEU A N 1
ATOM 2812 C CA . LEU A 1 349 ? -3.956 22.214 20.871 1.00 92.06 349 LEU A CA 1
ATOM 2813 C C . LEU A 1 349 ? -2.839 21.168 21.006 1.00 92.06 349 LEU A C 1
ATOM 2815 O O . LEU A 1 349 ? -3.063 19.988 20.732 1.00 92.06 349 LEU A O 1
ATOM 2819 N N . LEU A 1 350 ? -1.637 21.563 21.450 1.00 91.56 350 LEU A N 1
ATOM 2820 C CA . LEU A 1 350 ? -0.494 20.652 21.593 1.00 91.56 350 LEU A CA 1
ATOM 2821 C C . LEU A 1 350 ? -0.786 19.427 22.479 1.00 9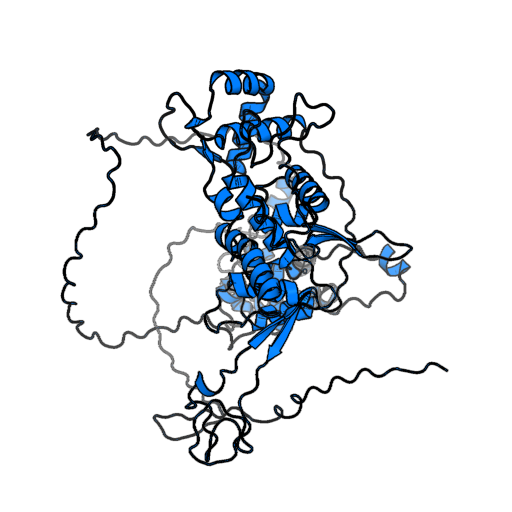1.56 350 LEU A C 1
ATOM 2823 O O . LEU A 1 350 ? -0.434 18.323 22.052 1.00 91.56 350 LEU A O 1
ATOM 2827 N N . PRO A 1 351 ? -1.412 19.554 23.671 1.00 91.69 351 PRO A N 1
ATOM 2828 C CA . PRO A 1 351 ? -1.690 18.391 24.515 1.00 91.69 351 PRO A CA 1
ATOM 2829 C C . PRO A 1 351 ? -2.634 17.399 23.827 1.00 91.69 351 PRO A C 1
ATOM 2831 O O . PRO A 1 351 ? -2.345 16.206 23.768 1.00 91.69 351 PRO A O 1
ATOM 2834 N N . GLN A 1 352 ? -3.707 17.910 23.217 1.00 93.19 352 GLN A N 1
ATOM 2835 C CA . GLN A 1 352 ? -4.707 17.100 22.522 1.00 93.19 352 GLN A CA 1
ATOM 2836 C C . GLN A 1 352 ? -4.109 16.390 21.298 1.00 93.19 352 GLN A C 1
ATOM 2838 O O . GLN A 1 352 ? -4.349 15.201 21.082 1.00 93.19 352 GLN A O 1
ATOM 2843 N N . ALA A 1 353 ? -3.267 17.088 20.528 1.00 93.12 353 ALA A N 1
ATOM 2844 C CA . ALA A 1 353 ? -2.567 16.511 19.387 1.00 93.12 353 ALA A CA 1
ATOM 2845 C C . ALA A 1 353 ? -1.580 15.406 19.812 1.00 93.12 353 ALA A C 1
ATOM 2847 O O . ALA A 1 353 ? -1.508 14.356 19.167 1.00 93.12 353 ALA A O 1
ATOM 2848 N N . LEU A 1 354 ? -0.834 15.603 20.905 1.00 92.38 354 LEU A N 1
ATOM 2849 C CA . LEU A 1 354 ? 0.087 14.592 21.436 1.00 92.38 354 LEU A CA 1
ATOM 2850 C C . LEU A 1 354 ? -0.652 13.338 21.911 1.00 92.38 354 LEU A C 1
ATOM 2852 O O . LEU A 1 354 ? -0.259 12.231 21.533 1.00 92.38 354 LEU A O 1
ATOM 2856 N N . ASP A 1 355 ? -1.728 13.502 22.681 1.00 92.50 355 ASP A N 1
ATOM 2857 C CA . ASP A 1 355 ? -2.538 12.386 23.178 1.00 92.50 355 ASP A CA 1
ATOM 2858 C C . ASP A 1 355 ? -3.135 11.576 22.025 1.00 92.50 355 ASP A C 1
ATOM 2860 O O . ASP A 1 355 ? -3.074 10.342 22.026 1.00 92.50 355 ASP A O 1
ATOM 2864 N N . HIS A 1 356 ? -3.622 12.255 20.985 1.00 93.38 356 HIS A N 1
ATOM 2865 C CA . HIS A 1 356 ? -4.151 11.599 19.797 1.00 93.38 356 HIS A CA 1
ATOM 2866 C C . HIS A 1 356 ? -3.064 10.826 19.025 1.00 93.38 356 HIS A C 1
ATOM 2868 O O . HIS A 1 356 ? -3.256 9.657 18.682 1.00 93.38 356 HIS A O 1
ATOM 2874 N N . LEU A 1 357 ? -1.882 11.416 18.796 1.00 93.19 357 LEU A N 1
ATOM 2875 C CA . LEU A 1 357 ? -0.779 10.733 18.102 1.00 93.19 357 LEU A CA 1
ATOM 2876 C C . LEU A 1 357 ? -0.212 9.547 18.902 1.00 93.19 357 LEU A C 1
ATOM 2878 O O . LEU A 1 357 ? 0.186 8.539 18.301 1.00 93.19 357 LEU A O 1
ATOM 2882 N N . LEU A 1 358 ? -0.176 9.642 20.236 1.00 92.62 358 LEU A N 1
ATOM 2883 C CA . LEU A 1 358 ? 0.209 8.546 21.132 1.00 92.62 358 LEU A CA 1
ATOM 2884 C C . LEU A 1 358 ? -0.846 7.432 21.125 1.00 92.62 358 LEU A C 1
ATOM 2886 O O . LEU A 1 358 ? -0.496 6.257 20.973 1.00 92.62 358 LEU A O 1
ATOM 2890 N N . GLY A 1 359 ? -2.130 7.790 21.220 1.00 90.81 359 GLY A N 1
ATOM 2891 C CA . GLY A 1 359 ? -3.261 6.861 21.153 1.00 90.81 359 GLY A CA 1
ATOM 2892 C C . GLY A 1 359 ? -3.314 6.098 19.826 1.00 90.81 359 GLY A C 1
ATOM 2893 O O . GLY A 1 359 ? -3.443 4.870 19.813 1.00 90.81 359 GLY A O 1
ATOM 2894 N N . ALA A 1 360 ? -3.084 6.795 18.710 1.00 89.38 360 ALA A N 1
ATOM 2895 C CA . ALA A 1 360 ? -2.990 6.216 17.368 1.00 89.38 360 ALA A CA 1
ATOM 2896 C C . ALA A 1 360 ? -1.695 5.409 17.127 1.00 89.38 360 ALA A C 1
ATOM 2898 O O . ALA A 1 360 ? -1.531 4.777 16.076 1.00 89.38 360 ALA A O 1
ATOM 2899 N N . LYS A 1 361 ? -0.764 5.400 18.095 1.00 91.56 361 LYS A N 1
ATOM 2900 C CA . LYS A 1 361 ? 0.566 4.772 18.006 1.00 91.56 361 LYS A CA 1
ATOM 2901 C C . LYS A 1 361 ? 1.389 5.286 16.822 1.00 91.56 361 LYS A C 1
ATOM 2903 O O . LYS A 1 361 ? 2.193 4.529 16.274 1.00 91.56 361 LYS A O 1
ATOM 2908 N N . ILE A 1 362 ? 1.185 6.538 16.418 1.00 92.44 362 ILE A N 1
ATOM 2909 C CA . ILE A 1 362 ? 1.974 7.195 15.370 1.00 92.44 362 ILE A CA 1
ATOM 2910 C C . ILE A 1 362 ? 3.321 7.617 15.957 1.00 92.44 362 ILE A C 1
ATOM 2912 O O . ILE A 1 362 ? 4.358 7.306 15.377 1.00 92.44 362 ILE A O 1
ATOM 2916 N N . ILE A 1 363 ? 3.312 8.216 17.148 1.00 92.88 363 ILE A N 1
ATOM 2917 C CA . ILE A 1 363 ? 4.523 8.594 17.888 1.00 92.88 363 ILE A CA 1
ATOM 2918 C C . ILE A 1 363 ? 4.705 7.714 19.131 1.00 92.88 363 ILE A C 1
ATOM 2920 O O . ILE A 1 363 ? 3.765 7.074 19.609 1.00 92.88 363 ILE A O 1
ATOM 2924 N N . ARG A 1 364 ? 5.928 7.667 19.657 1.00 90.38 364 ARG A N 1
ATOM 2925 C CA . ARG A 1 364 ? 6.290 7.005 20.917 1.00 90.38 364 ARG A CA 1
ATOM 2926 C C . ARG A 1 364 ? 7.176 7.920 21.755 1.00 90.38 364 ARG A C 1
ATOM 2928 O O . ARG A 1 364 ? 7.964 8.680 21.207 1.00 90.38 364 ARG A O 1
ATOM 2935 N N . MET A 1 365 ? 7.090 7.808 23.077 1.00 84.81 365 MET A N 1
ATOM 2936 C CA . MET A 1 365 ? 8.070 8.428 23.975 1.00 84.81 365 MET A CA 1
ATOM 2937 C C . MET A 1 365 ? 9.332 7.570 24.034 1.00 84.81 365 MET A C 1
ATOM 2939 O O . MET A 1 365 ? 9.244 6.374 24.326 1.00 84.81 365 MET A O 1
ATOM 2943 N N . GLU A 1 366 ? 10.492 8.175 23.789 1.00 70.44 366 GLU A N 1
ATOM 2944 C CA . GLU A 1 366 ? 11.782 7.475 23.785 1.00 70.44 366 GLU A CA 1
ATOM 2945 C C . GLU A 1 366 ? 12.209 7.069 25.209 1.00 70.44 366 GLU A C 1
ATOM 2947 O O . GLU A 1 366 ? 12.641 5.941 25.442 1.00 70.44 366 GLU A O 1
ATOM 2952 N N . ASN A 1 367 ? 11.979 7.945 26.197 1.00 65.62 367 ASN A N 1
ATOM 2953 C CA . ASN A 1 367 ? 12.347 7.726 27.598 1.00 65.62 367 ASN A CA 1
ATOM 2954 C C . ASN A 1 367 ? 11.127 7.823 28.526 1.00 65.62 367 ASN A C 1
ATOM 2956 O O . ASN A 1 367 ? 10.684 8.910 28.885 1.00 65.62 367 ASN A O 1
ATOM 2960 N N . LYS A 1 368 ? 10.615 6.676 28.994 1.00 59.88 368 LYS A N 1
ATOM 2961 C CA . LYS A 1 368 ? 9.445 6.600 29.898 1.00 59.88 368 LYS A CA 1
ATOM 2962 C C . LYS A 1 368 ? 9.684 7.118 31.329 1.00 59.88 368 LYS A C 1
ATOM 2964 O O . LYS A 1 368 ? 8.753 7.102 32.124 1.00 59.88 368 LYS A O 1
ATOM 2969 N N . GLY A 1 369 ? 10.908 7.524 31.687 1.00 54.50 369 GLY A N 1
ATOM 2970 C CA . GLY A 1 369 ? 11.278 7.795 33.087 1.00 54.50 369 GLY A CA 1
ATOM 2971 C C . GLY A 1 369 ? 12.025 9.100 33.373 1.00 54.50 369 GLY A C 1
ATOM 2972 O O . GLY A 1 369 ? 12.104 9.492 34.534 1.00 54.50 369 GLY A O 1
ATOM 2973 N N . ARG A 1 370 ? 12.577 9.792 32.366 1.00 59.16 370 ARG A N 1
ATOM 2974 C CA . ARG A 1 370 ? 13.255 11.084 32.567 1.00 59.16 370 ARG A CA 1
ATOM 2975 C C . ARG A 1 370 ? 13.048 11.958 31.339 1.00 59.16 370 ARG A C 1
ATOM 2977 O O . ARG A 1 370 ? 13.511 11.596 30.263 1.00 59.16 370 ARG A O 1
ATOM 2984 N N . GLN A 1 371 ? 12.358 13.086 31.505 1.00 57.75 371 GLN A N 1
ATOM 2985 C CA . GLN A 1 371 ? 12.312 14.107 30.465 1.00 57.75 371 GLN A CA 1
ATOM 2986 C C . GLN A 1 371 ? 13.710 14.707 30.344 1.00 57.75 371 GLN A C 1
ATOM 2988 O O . GLN A 1 371 ? 14.233 15.292 31.295 1.00 57.75 371 GLN A O 1
ATOM 2993 N N . ILE A 1 372 ? 14.348 14.473 29.203 1.00 58.47 372 ILE A N 1
ATOM 2994 C CA . ILE A 1 372 ? 15.611 15.112 28.858 1.00 58.47 372 ILE A CA 1
ATOM 2995 C C . ILE A 1 372 ? 15.237 16.420 28.144 1.00 58.47 372 ILE A C 1
ATOM 2997 O O . ILE A 1 372 ? 14.243 16.444 27.410 1.00 58.47 372 ILE A O 1
ATOM 3001 N N . PRO A 1 373 ? 15.960 17.529 28.369 1.00 57.66 373 PRO A N 1
ATOM 3002 C CA . PRO A 1 373 ? 15.781 18.723 27.552 1.00 57.66 373 PRO A CA 1
ATOM 3003 C C . PRO A 1 373 ? 16.052 18.378 26.082 1.00 57.66 373 PRO A C 1
ATOM 3005 O O . PRO A 1 373 ? 17.155 17.958 25.737 1.00 57.66 373 PRO A O 1
ATOM 3008 N N . GLY A 1 374 ? 15.031 18.514 25.234 1.00 66.81 374 GLY A N 1
ATOM 3009 C CA . GLY A 1 374 ? 15.093 18.159 23.816 1.00 66.81 374 GLY A CA 1
ATOM 3010 C C . GLY A 1 374 ? 13.835 17.445 23.319 1.00 66.81 374 GLY A C 1
ATOM 3011 O O . GLY A 1 374 ? 12.786 17.458 23.967 1.00 66.81 374 GLY A O 1
ATOM 3012 N N . ARG A 1 375 ? 13.939 16.824 22.139 1.00 77.38 375 ARG A N 1
ATOM 3013 C CA . ARG A 1 375 ? 12.850 16.043 21.539 1.00 77.38 375 ARG A CA 1
ATOM 3014 C C . ARG A 1 375 ? 12.742 14.696 22.256 1.00 77.38 375 ARG A C 1
ATOM 3016 O O . ARG A 1 375 ? 13.657 13.891 22.192 1.00 77.38 375 ARG A O 1
ATOM 3023 N N . ASN A 1 376 ? 11.628 14.474 22.954 1.00 84.38 376 ASN A N 1
ATOM 3024 C CA . ASN A 1 376 ? 11.378 13.256 23.745 1.00 84.38 376 ASN A CA 1
ATOM 3025 C C . ASN A 1 376 ? 10.506 12.217 23.018 1.00 84.38 376 ASN A C 1
ATOM 3027 O O . ASN A 1 376 ? 10.195 11.159 23.576 1.00 84.38 376 ASN A O 1
ATOM 3031 N N . TYR A 1 377 ? 10.077 12.542 21.800 1.00 88.56 377 TYR A N 1
ATOM 3032 C CA . TYR A 1 377 ? 9.194 11.722 20.989 1.00 88.56 377 TYR A CA 1
ATOM 3033 C C . TYR A 1 377 ? 9.905 11.313 19.711 1.00 88.56 377 TYR A C 1
ATOM 3035 O O . TYR A 1 377 ? 10.569 12.131 19.080 1.00 88.56 377 TYR A O 1
ATOM 3043 N N . ASP A 1 378 ? 9.698 10.062 19.329 1.00 89.25 378 ASP A N 1
ATOM 3044 C CA . ASP A 1 378 ? 10.178 9.477 18.086 1.00 89.25 378 ASP A CA 1
ATOM 3045 C C . ASP A 1 378 ? 8.995 8.850 17.338 1.00 89.25 378 ASP A C 1
ATOM 3047 O O . ASP A 1 378 ? 7.931 8.582 17.916 1.00 89.25 378 ASP A O 1
ATOM 3051 N N . ILE A 1 379 ? 9.161 8.608 16.043 1.00 90.44 379 ILE A N 1
ATOM 3052 C CA . ILE A 1 379 ? 8.167 7.893 15.257 1.00 90.44 379 ILE A CA 1
ATOM 3053 C C . ILE A 1 379 ? 8.071 6.441 15.746 1.00 90.44 379 ILE A C 1
ATOM 3055 O O . ILE A 1 379 ? 9.050 5.778 16.088 1.00 90.44 379 ILE A O 1
ATOM 3059 N N . SER A 1 380 ? 6.854 5.917 15.806 1.00 90.75 380 SER A N 1
ATOM 3060 C CA . SER A 1 380 ? 6.631 4.521 16.161 1.00 90.75 380 SER A CA 1
ATOM 3061 C C . SER A 1 380 ? 7.054 3.600 15.016 1.00 90.75 380 SER A C 1
ATOM 3063 O O . SER A 1 380 ? 6.684 3.827 13.863 1.00 90.75 380 SER A O 1
ATOM 3065 N N . ASP A 1 381 ? 7.700 2.471 15.331 1.00 87.88 381 ASP A N 1
ATOM 3066 C CA . ASP A 1 381 ? 8.013 1.426 14.339 1.00 87.88 381 ASP A CA 1
ATOM 3067 C C . ASP A 1 381 ? 6.752 0.947 13.596 1.00 87.88 381 ASP A C 1
ATOM 3069 O O . ASP A 1 381 ? 6.818 0.479 12.458 1.00 87.88 381 ASP A O 1
ATOM 3073 N N . SER A 1 382 ? 5.575 1.091 14.218 1.00 87.31 382 SER A N 1
ATOM 3074 C CA . SER A 1 382 ? 4.299 0.737 13.602 1.00 87.31 382 SER A CA 1
ATOM 3075 C C . SER A 1 382 ? 3.979 1.574 12.354 1.00 87.31 382 SER A C 1
ATOM 3077 O O . SER A 1 382 ? 3.343 1.053 11.435 1.00 87.31 382 SER A O 1
ATOM 3079 N N . VAL A 1 383 ? 4.467 2.818 12.274 1.00 89.50 383 VAL A N 1
ATOM 3080 C CA . VAL A 1 383 ? 4.381 3.664 11.074 1.00 89.50 383 VAL A CA 1
ATOM 3081 C C . VAL A 1 383 ? 5.251 3.067 9.977 1.00 89.50 383 VAL A C 1
ATOM 3083 O O . VAL A 1 383 ? 4.762 2.797 8.891 1.00 89.50 383 VAL A O 1
ATOM 3086 N N . LEU A 1 384 ? 6.500 2.701 10.266 1.00 89.19 384 LEU A N 1
ATOM 3087 C CA . LEU A 1 384 ? 7.374 2.072 9.268 1.00 89.19 384 LEU A CA 1
ATOM 3088 C C . LEU A 1 384 ? 6.813 0.736 8.755 1.00 89.19 384 LEU A C 1
ATOM 3090 O O . LEU A 1 384 ? 6.944 0.409 7.574 1.00 89.19 384 LEU A O 1
ATOM 3094 N N . THR A 1 385 ? 6.131 -0.036 9.611 1.00 88.81 385 THR A N 1
ATOM 3095 C CA . THR A 1 385 ? 5.491 -1.288 9.174 1.00 88.81 385 THR A CA 1
ATOM 3096 C C . THR A 1 385 ? 4.360 -1.086 8.170 1.00 88.81 385 THR A C 1
ATOM 3098 O O . THR A 1 385 ? 4.077 -2.016 7.416 1.00 88.81 385 THR A O 1
ATOM 3101 N N . MET A 1 386 ? 3.739 0.098 8.115 1.00 89.19 386 MET A N 1
ATOM 3102 C CA . MET A 1 386 ? 2.643 0.376 7.183 1.00 89.19 386 MET A CA 1
ATOM 3103 C C . MET A 1 386 ? 3.110 0.440 5.725 1.00 89.19 386 MET A C 1
ATOM 3105 O O . MET A 1 386 ? 2.322 0.169 4.825 1.00 89.19 386 MET A O 1
ATOM 3109 N N . PHE A 1 387 ? 4.392 0.731 5.491 1.00 90.62 387 PHE A N 1
ATOM 3110 C CA . PHE A 1 387 ? 4.997 0.782 4.159 1.00 90.62 387 PHE A CA 1
ATOM 3111 C C . PHE A 1 387 ? 5.536 -0.565 3.680 1.00 90.62 387 PHE A C 1
ATOM 3113 O O . PHE A 1 387 ? 5.918 -0.691 2.520 1.00 90.62 387 PHE A O 1
ATOM 3120 N N . LYS A 1 388 ? 5.584 -1.591 4.541 1.00 87.94 388 LYS A N 1
ATOM 3121 C CA . LYS A 1 388 ? 6.112 -2.901 4.146 1.00 87.94 388 LYS A CA 1
ATOM 3122 C C . LYS A 1 388 ? 5.236 -3.503 3.049 1.00 87.94 388 LYS A C 1
ATOM 3124 O O . LYS A 1 388 ? 4.042 -3.734 3.252 1.00 87.94 388 LYS A O 1
ATOM 3129 N N . ARG A 1 389 ? 5.848 -3.763 1.897 1.00 87.25 389 ARG A N 1
ATOM 3130 C CA . ARG A 1 389 ? 5.275 -4.472 0.749 1.00 87.25 389 ARG A CA 1
ATOM 3131 C C . ARG A 1 389 ? 6.213 -5.610 0.346 1.00 87.25 389 ARG A C 1
ATOM 3133 O O . ARG A 1 389 ? 7.256 -5.806 0.965 1.00 87.25 389 ARG A O 1
ATOM 3140 N N . GLN A 1 390 ? 5.822 -6.383 -0.668 1.00 85.00 390 GLN A N 1
ATOM 3141 C CA . GLN A 1 390 ? 6.692 -7.423 -1.230 1.00 85.00 390 GLN A CA 1
ATOM 3142 C C . GLN A 1 390 ? 7.922 -6.829 -1.922 1.00 85.00 390 GLN A C 1
ATOM 3144 O O . GLN A 1 390 ? 8.972 -7.462 -1.957 1.00 85.00 390 GLN A O 1
ATOM 3149 N N . TRP A 1 391 ? 7.785 -5.621 -2.468 1.00 88.19 391 TRP A N 1
ATOM 3150 C CA . TRP A 1 391 ? 8.872 -4.879 -3.094 1.00 88.19 391 TRP A CA 1
ATOM 3151 C C . TRP A 1 391 ? 9.334 -3.749 -2.168 1.00 88.19 391 TRP A C 1
ATOM 3153 O O . TRP A 1 391 ? 8.594 -3.322 -1.280 1.00 88.19 391 TRP A O 1
ATOM 3163 N N . ASP A 1 392 ? 10.547 -3.254 -2.391 1.00 90.06 392 ASP A N 1
ATOM 3164 C CA . ASP A 1 392 ? 11.092 -2.070 -1.731 1.00 90.06 392 ASP A CA 1
ATOM 3165 C C . ASP A 1 392 ? 11.441 -0.975 -2.756 1.00 90.06 392 ASP A C 1
ATOM 3167 O O . ASP A 1 392 ? 11.310 -1.150 -3.971 1.00 90.06 392 ASP A O 1
ATOM 3171 N N . VAL A 1 393 ? 11.892 0.185 -2.271 1.00 94.25 393 VAL A N 1
ATOM 3172 C CA . VAL A 1 393 ? 12.295 1.313 -3.131 1.00 94.25 393 VAL A CA 1
ATOM 3173 C C . VAL A 1 393 ? 13.434 0.913 -4.077 1.00 94.25 393 VAL A C 1
ATOM 3175 O O . VAL A 1 393 ? 13.456 1.315 -5.240 1.00 94.25 393 VAL A O 1
ATOM 3178 N N . ARG A 1 394 ? 14.377 0.088 -3.603 1.00 94.25 394 ARG A N 1
ATOM 3179 C CA . ARG A 1 394 ? 15.546 -0.345 -4.383 1.00 94.25 394 ARG A CA 1
ATOM 3180 C C . ARG A 1 394 ? 15.127 -1.184 -5.584 1.00 94.25 394 ARG A C 1
ATOM 3182 O O . ARG A 1 394 ? 15.707 -1.036 -6.657 1.00 94.25 394 ARG A O 1
ATOM 3189 N N . TYR A 1 395 ? 14.123 -2.037 -5.411 1.00 94.19 395 TYR A N 1
ATOM 3190 C CA . TYR A 1 395 ? 13.548 -2.841 -6.477 1.00 94.19 395 TYR A CA 1
ATOM 3191 C C . TYR A 1 395 ? 12.988 -1.971 -7.603 1.00 94.19 395 TYR A C 1
ATOM 3193 O O . TYR A 1 395 ? 13.329 -2.177 -8.771 1.00 94.19 395 TYR A O 1
ATOM 3201 N N . LEU A 1 396 ? 12.178 -0.961 -7.267 1.00 93.38 396 LEU A N 1
ATOM 3202 C CA . LEU A 1 396 ? 11.569 -0.097 -8.279 1.00 93.38 396 LEU A CA 1
ATOM 3203 C C . LEU A 1 396 ? 12.617 0.785 -8.974 1.00 93.38 396 LEU A C 1
ATOM 3205 O O . LEU A 1 396 ? 12.560 0.942 -10.188 1.00 93.38 396 LEU A O 1
ATOM 3209 N N . LYS A 1 397 ? 13.641 1.259 -8.246 1.00 95.38 397 LYS A N 1
ATOM 3210 C CA . LYS A 1 397 ? 14.798 1.961 -8.836 1.00 95.38 397 LYS A CA 1
ATOM 3211 C C . LYS A 1 397 ? 15.551 1.103 -9.852 1.00 95.38 397 LYS A C 1
ATOM 3213 O O . LYS A 1 397 ? 15.843 1.571 -10.947 1.00 95.38 397 LYS A O 1
ATOM 3218 N N . LYS A 1 398 ? 15.823 -0.166 -9.528 1.00 95.12 398 LYS A N 1
ATOM 3219 C CA . LYS A 1 398 ? 16.448 -1.112 -10.472 1.00 95.12 398 LYS A CA 1
ATOM 3220 C C . LYS A 1 398 ? 15.569 -1.370 -11.695 1.00 95.12 398 LYS A C 1
ATOM 3222 O O . LYS A 1 398 ? 16.074 -1.381 -12.811 1.00 95.12 398 LYS A O 1
ATOM 3227 N N . THR A 1 399 ? 14.264 -1.537 -11.479 1.00 95.50 399 THR A N 1
ATOM 3228 C CA . THR A 1 399 ? 13.276 -1.744 -12.550 1.00 95.50 399 THR A CA 1
ATOM 3229 C C . THR A 1 399 ? 13.259 -0.548 -13.507 1.00 95.50 399 THR A C 1
ATOM 3231 O O . THR A 1 399 ? 13.340 -0.724 -14.720 1.00 95.50 399 THR A O 1
ATOM 3234 N N . ALA A 1 400 ? 13.231 0.672 -12.964 1.00 94.94 400 ALA A N 1
ATOM 3235 C CA . ALA A 1 400 ? 13.262 1.908 -13.737 1.00 94.94 400 ALA A CA 1
ATOM 3236 C C . ALA A 1 400 ? 14.579 2.081 -14.512 1.00 94.94 400 ALA A C 1
ATOM 3238 O O . ALA A 1 400 ? 14.557 2.362 -15.708 1.00 94.94 400 ALA A O 1
ATOM 3239 N N . ALA A 1 401 ? 15.723 1.845 -13.861 1.00 94.62 401 ALA A N 1
ATOM 3240 C CA . ALA A 1 401 ? 17.041 1.947 -14.487 1.00 94.62 401 ALA A CA 1
ATOM 3241 C C . ALA A 1 401 ? 17.212 0.977 -15.668 1.00 94.62 401 ALA A C 1
ATOM 3243 O O . ALA A 1 401 ? 17.844 1.322 -16.667 1.00 94.62 401 ALA A O 1
ATOM 3244 N N . PHE A 1 402 ? 16.600 -0.210 -15.594 1.00 95.56 402 PHE A N 1
ATOM 3245 C CA . PHE A 1 402 ? 16.675 -1.207 -16.661 1.00 95.56 402 PHE A CA 1
ATOM 3246 C C . PHE A 1 402 ? 16.018 -0.751 -17.973 1.00 95.56 402 PHE A C 1
ATOM 3248 O O . PHE A 1 402 ? 16.403 -1.227 -19.040 1.00 95.56 402 PHE A O 1
ATOM 3255 N N . LYS A 1 403 ? 15.094 0.225 -17.945 1.00 95.56 403 LYS A N 1
ATOM 3256 C CA . LYS A 1 403 ? 14.524 0.807 -19.174 1.00 95.56 403 LYS A CA 1
ATOM 3257 C C . LYS A 1 403 ? 15.608 1.349 -20.104 1.00 95.56 403 LYS A C 1
ATOM 3259 O O . LYS A 1 403 ? 15.521 1.134 -21.309 1.00 95.56 403 LYS A O 1
ATOM 3264 N N . LYS A 1 404 ? 16.655 1.967 -19.548 1.00 94.50 404 LYS A N 1
ATOM 3265 C CA . LYS A 1 404 ? 17.790 2.476 -20.325 1.00 94.50 404 LYS A CA 1
ATOM 3266 C C . LYS A 1 404 ? 18.545 1.349 -21.038 1.00 94.50 404 LYS A C 1
ATOM 3268 O O . LYS A 1 404 ? 18.862 1.481 -22.211 1.00 94.50 404 LYS A O 1
ATOM 3273 N N . THR A 1 405 ? 18.764 0.220 -20.365 1.00 94.88 405 THR A N 1
ATOM 3274 C CA . THR A 1 405 ? 19.406 -0.962 -20.963 1.00 94.88 405 THR A CA 1
ATOM 3275 C C . THR A 1 405 ? 18.569 -1.552 -22.099 1.00 94.88 405 THR A C 1
ATOM 3277 O O . THR A 1 405 ? 19.118 -1.947 -23.124 1.00 94.88 405 THR A O 1
ATOM 3280 N N . ILE A 1 406 ? 17.239 -1.578 -21.951 1.00 96.12 406 ILE A N 1
ATOM 3281 C CA . ILE A 1 406 ? 16.335 -2.011 -23.027 1.00 96.12 406 ILE A CA 1
ATOM 3282 C C . ILE A 1 406 ? 16.414 -1.042 -24.215 1.00 96.12 406 ILE A C 1
ATOM 3284 O O . ILE A 1 406 ? 16.527 -1.492 -25.353 1.00 96.12 406 ILE A O 1
ATOM 3288 N N . ASP A 1 407 ? 16.384 0.269 -23.957 1.00 96.38 407 ASP A N 1
ATOM 3289 C CA . ASP A 1 407 ? 16.490 1.301 -24.996 1.00 96.38 407 ASP A CA 1
ATOM 3290 C C . ASP A 1 407 ? 17.795 1.177 -25.793 1.00 96.38 407 ASP A C 1
ATOM 3292 O O . ASP A 1 407 ? 17.778 1.244 -27.021 1.00 96.38 407 ASP A O 1
ATOM 3296 N N . GLU A 1 408 ? 18.919 0.971 -25.105 1.00 96.31 408 GLU A N 1
ATOM 3297 C CA . GLU A 1 408 ? 20.236 0.786 -25.723 1.00 96.31 408 GLU A CA 1
ATOM 3298 C C . GLU A 1 408 ? 20.292 -0.494 -26.569 1.00 96.31 408 GLU A C 1
ATOM 3300 O O . GLU A 1 408 ? 20.755 -0.458 -27.709 1.00 96.31 408 GLU A O 1
ATOM 3305 N N . ALA A 1 409 ? 19.768 -1.614 -26.062 1.00 96.12 409 ALA A N 1
ATOM 3306 C CA . ALA A 1 409 ? 19.729 -2.874 -26.805 1.00 96.12 409 ALA A CA 1
ATOM 3307 C C . ALA A 1 409 ? 18.842 -2.784 -28.057 1.00 96.12 409 ALA A C 1
ATOM 3309 O O . ALA A 1 409 ? 19.206 -3.270 -29.126 1.00 96.12 409 ALA A O 1
ATOM 3310 N N . PHE A 1 410 ? 17.691 -2.115 -27.963 1.00 97.00 410 PHE A N 1
ATOM 3311 C CA . PHE A 1 410 ? 16.810 -1.921 -29.114 1.00 97.00 410 PHE A CA 1
ATOM 3312 C C . PHE A 1 410 ? 17.403 -0.970 -30.152 1.00 97.00 410 PHE A C 1
ATOM 3314 O O . PHE A 1 410 ? 17.208 -1.198 -31.343 1.00 97.00 410 PHE A O 1
ATOM 3321 N N . ALA A 1 411 ? 18.141 0.056 -29.727 1.00 95.19 411 ALA A N 1
ATOM 3322 C CA . ALA A 1 411 ? 18.819 0.967 -30.643 1.00 95.19 411 ALA A CA 1
ATOM 3323 C C . ALA A 1 411 ? 19.991 0.296 -31.380 1.00 95.19 411 ALA A C 1
ATOM 3325 O O . ALA A 1 411 ? 20.179 0.548 -32.568 1.00 95.19 411 ALA A O 1
ATOM 3326 N N . ASN A 1 412 ? 20.758 -0.555 -30.692 1.00 94.94 412 ASN A N 1
ATOM 3327 C CA . ASN A 1 412 ? 21.963 -1.173 -31.249 1.00 94.94 412 ASN A CA 1
ATOM 3328 C C . ASN A 1 412 ? 21.667 -2.458 -32.035 1.00 94.94 412 ASN A C 1
ATOM 3330 O O . ASN A 1 412 ? 22.093 -2.594 -33.179 1.00 94.94 412 ASN A O 1
ATOM 3334 N N . ASP A 1 413 ? 20.924 -3.387 -31.431 1.00 93.12 413 ASP A N 1
ATOM 3335 C CA . ASP A 1 413 ? 20.735 -4.747 -31.953 1.00 93.12 413 ASP A CA 1
ATOM 3336 C C . ASP A 1 413 ? 19.323 -4.976 -32.517 1.00 93.12 413 ASP A C 1
ATOM 3338 O O . ASP A 1 413 ? 19.035 -6.026 -33.097 1.00 93.12 413 ASP A O 1
ATOM 3342 N N . GLY A 1 414 ? 18.404 -4.023 -32.313 1.00 94.44 414 GLY A N 1
ATOM 3343 C CA . GLY A 1 414 ? 16.985 -4.162 -32.658 1.00 94.44 414 GLY A CA 1
ATOM 3344 C C . GLY A 1 414 ? 16.211 -5.127 -31.752 1.00 94.44 414 GLY A C 1
ATOM 3345 O O . GLY A 1 414 ? 15.015 -5.333 -31.959 1.00 94.44 414 GLY A O 1
ATOM 3346 N N . LYS A 1 415 ? 16.871 -5.730 -30.755 1.00 94.94 415 LYS A N 1
ATOM 3347 C CA . LYS A 1 415 ? 16.318 -6.755 -29.862 1.00 94.94 415 LYS A CA 1
ATOM 3348 C C . LYS A 1 415 ? 17.139 -6.878 -28.580 1.00 94.94 415 LYS A C 1
ATOM 3350 O O . LYS A 1 415 ? 18.297 -6.487 -28.537 1.00 94.94 415 LYS A O 1
ATOM 3355 N N . LEU A 1 416 ? 16.554 -7.479 -27.550 1.00 95.94 416 LEU A N 1
ATOM 3356 C CA . LEU A 1 416 ? 17.233 -7.809 -26.296 1.00 95.94 416 LEU A CA 1
ATOM 3357 C C . LEU A 1 416 ? 17.096 -9.307 -26.019 1.00 95.94 416 LEU A C 1
ATOM 3359 O O . LEU A 1 416 ? 15.984 -9.823 -25.944 1.00 95.94 416 LEU A O 1
ATOM 3363 N N . THR A 1 417 ? 18.210 -10.011 -25.822 1.00 93.94 417 THR A N 1
ATOM 3364 C CA . THR A 1 417 ? 18.160 -11.418 -25.391 1.00 93.94 417 THR A CA 1
ATOM 3365 C C . THR A 1 417 ? 17.800 -11.485 -23.908 1.00 93.94 417 THR A C 1
ATOM 3367 O O . THR A 1 417 ? 18.484 -10.901 -23.070 1.00 93.94 417 THR A O 1
ATOM 3370 N N . ILE A 1 418 ? 16.733 -12.207 -23.571 1.00 93.19 418 ILE A N 1
ATOM 3371 C CA . ILE A 1 418 ? 16.279 -12.399 -22.194 1.00 93.19 418 ILE A CA 1
ATOM 3372 C C . ILE A 1 418 ? 17.121 -13.502 -21.552 1.00 93.19 418 ILE A C 1
ATOM 3374 O O . ILE A 1 418 ? 17.094 -14.662 -21.970 1.00 93.19 418 ILE A O 1
ATOM 3378 N N . SER A 1 419 ? 17.869 -13.137 -20.513 1.00 89.06 419 SER A N 1
ATOM 3379 C CA . SER A 1 419 ? 18.663 -14.086 -19.734 1.00 89.06 419 SER A CA 1
ATOM 3380 C C . SER A 1 419 ? 17.777 -14.955 -18.840 1.00 89.06 419 SER A C 1
ATOM 3382 O O . SER A 1 419 ? 16.863 -14.467 -18.183 1.00 89.06 419 SER A O 1
ATOM 3384 N N . TYR A 1 420 ? 18.118 -16.238 -18.713 1.00 84.00 420 TYR A N 1
ATOM 3385 C CA . TYR A 1 420 ? 17.541 -17.129 -17.695 1.00 84.00 420 TYR A CA 1
ATOM 3386 C C . TYR A 1 420 ? 17.854 -16.702 -16.259 1.00 84.00 420 TYR A C 1
ATOM 3388 O O . TYR A 1 420 ? 17.190 -17.133 -15.320 1.00 84.00 420 TYR A O 1
ATOM 3396 N N . GLN A 1 421 ? 18.890 -15.884 -16.095 1.00 87.88 421 GLN A N 1
ATOM 3397 C CA . GLN A 1 421 ? 19.303 -15.311 -14.820 1.00 87.88 421 GLN A CA 1
ATOM 3398 C C . GLN A 1 421 ? 18.768 -13.886 -14.643 1.00 87.88 421 GLN A C 1
ATOM 3400 O O . GLN A 1 421 ? 19.259 -13.168 -13.773 1.00 87.88 421 GLN A O 1
ATOM 3405 N N . ALA A 1 422 ? 17.805 -13.467 -15.478 1.00 90.50 422 ALA A N 1
ATOM 3406 C CA . ALA A 1 422 ? 17.191 -12.158 -15.356 1.00 90.50 422 ALA A CA 1
ATOM 3407 C C . ALA A 1 422 ? 16.615 -11.979 -13.950 1.00 90.50 422 ALA A C 1
ATOM 3409 O O . ALA A 1 422 ? 15.965 -12.871 -13.398 1.00 90.50 422 ALA A O 1
ATOM 3410 N N . THR A 1 423 ? 16.883 -10.823 -13.359 1.00 94.25 423 THR A N 1
ATOM 3411 C CA . THR A 1 423 ? 16.388 -10.513 -12.019 1.00 94.25 423 THR A CA 1
ATOM 3412 C C . THR A 1 423 ? 14.886 -10.237 -12.056 1.00 94.25 423 THR A C 1
ATOM 3414 O O . THR A 1 423 ? 14.344 -9.805 -13.074 1.00 94.25 423 THR A O 1
ATOM 3417 N N . ASP A 1 424 ? 14.201 -10.407 -10.925 1.00 92.25 424 ASP A N 1
ATOM 3418 C CA . ASP A 1 424 ? 12.765 -10.112 -10.813 1.00 92.25 424 ASP A CA 1
ATOM 3419 C C . ASP A 1 424 ? 12.419 -8.677 -11.274 1.00 92.25 424 ASP A C 1
ATOM 3421 O O . ASP A 1 424 ? 11.390 -8.448 -11.916 1.00 92.25 424 ASP A O 1
ATOM 3425 N N . ALA A 1 425 ? 13.311 -7.710 -11.021 1.00 93.69 425 ALA A N 1
ATOM 3426 C CA . ALA A 1 425 ? 13.166 -6.320 -11.461 1.00 93.69 425 ALA A CA 1
ATOM 3427 C C . ALA A 1 425 ? 13.209 -6.182 -12.995 1.00 93.69 425 ALA A C 1
ATOM 3429 O O . ALA A 1 425 ? 12.365 -5.508 -13.585 1.00 93.69 425 ALA A O 1
ATOM 3430 N N . GLU A 1 426 ? 14.145 -6.865 -13.656 1.00 95.19 426 GLU A N 1
ATOM 3431 C CA . GLU A 1 426 ? 14.235 -6.898 -15.122 1.00 95.19 426 GLU A CA 1
ATOM 3432 C C . GLU A 1 426 ? 12.988 -7.553 -15.720 1.00 95.19 426 GLU A C 1
ATOM 3434 O O . GLU A 1 426 ? 12.360 -7.004 -16.627 1.00 95.19 426 GLU A O 1
ATOM 3439 N N . MET A 1 427 ? 12.568 -8.688 -15.150 1.00 94.62 427 MET A N 1
ATOM 3440 C CA . MET A 1 427 ? 11.339 -9.375 -15.546 1.00 94.62 427 MET A CA 1
ATOM 3441 C C . MET A 1 427 ? 10.108 -8.486 -15.372 1.00 94.62 427 MET A C 1
ATOM 3443 O O . MET A 1 427 ? 9.225 -8.500 -16.227 1.00 94.62 427 MET A O 1
ATOM 3447 N N . THR A 1 428 ? 10.054 -7.671 -14.318 1.00 94.56 428 THR A N 1
ATOM 3448 C CA . THR A 1 428 ? 8.957 -6.723 -14.078 1.00 94.56 428 THR A CA 1
ATOM 3449 C C . THR A 1 428 ? 8.899 -5.654 -15.162 1.00 94.56 428 THR A C 1
ATOM 3451 O O . THR A 1 428 ? 7.825 -5.419 -15.716 1.00 94.56 428 THR A O 1
ATOM 3454 N N . ALA A 1 429 ? 10.031 -5.039 -15.512 1.00 95.94 429 ALA A N 1
ATOM 3455 C CA . ALA A 1 429 ? 10.092 -4.045 -16.584 1.00 95.94 429 ALA A CA 1
ATOM 3456 C C . ALA A 1 429 ? 9.654 -4.649 -17.930 1.00 95.94 429 ALA A C 1
ATOM 3458 O O . ALA A 1 429 ? 8.782 -4.101 -18.607 1.00 95.94 429 ALA A O 1
ATOM 3459 N N . MET A 1 430 ? 10.188 -5.823 -18.285 1.00 96.31 430 MET A N 1
ATOM 3460 C CA . MET A 1 430 ? 9.822 -6.520 -19.522 1.00 96.31 430 MET A CA 1
ATOM 3461 C C . MET A 1 430 ? 8.342 -6.913 -19.542 1.00 96.31 430 MET A C 1
ATOM 3463 O O . MET A 1 430 ? 7.664 -6.691 -20.542 1.00 96.31 430 MET A O 1
ATOM 3467 N N . THR A 1 431 ? 7.812 -7.431 -18.432 1.00 95.62 431 THR A N 1
ATOM 3468 C CA . THR A 1 431 ? 6.396 -7.812 -18.320 1.00 95.62 431 THR A CA 1
ATOM 3469 C C . THR A 1 431 ? 5.481 -6.600 -18.469 1.00 95.62 431 THR A C 1
ATOM 3471 O O . THR A 1 431 ? 4.481 -6.697 -19.172 1.00 95.62 431 THR A O 1
ATOM 3474 N N . ASN A 1 432 ? 5.827 -5.446 -17.884 1.00 96.00 432 ASN A N 1
ATOM 3475 C CA . ASN A 1 432 ? 5.046 -4.217 -18.063 1.00 96.00 432 ASN A CA 1
ATOM 3476 C C . ASN A 1 432 ? 5.068 -3.741 -19.526 1.00 96.00 432 ASN A C 1
ATOM 3478 O O . ASN A 1 432 ? 4.017 -3.405 -20.065 1.00 96.00 432 ASN A O 1
ATOM 3482 N N . LEU A 1 433 ? 6.226 -3.772 -20.199 1.00 96.88 433 LEU A N 1
ATOM 3483 C CA . LEU A 1 433 ? 6.322 -3.420 -21.624 1.00 96.88 433 LEU A CA 1
ATOM 3484 C C . LEU A 1 433 ? 5.500 -4.358 -22.516 1.00 96.88 433 LEU A C 1
ATOM 3486 O O . LEU A 1 433 ? 4.878 -3.904 -23.476 1.00 96.88 433 LEU A O 1
ATOM 3490 N N . VAL A 1 434 ? 5.488 -5.656 -22.209 1.00 96.88 434 VAL A N 1
ATOM 3491 C CA . VAL A 1 434 ? 4.697 -6.653 -22.944 1.00 96.88 434 VAL A CA 1
ATOM 3492 C C . VAL A 1 434 ? 3.205 -6.478 -22.673 1.00 96.88 434 VAL A C 1
ATOM 3494 O O . VAL A 1 434 ? 2.415 -6.474 -23.613 1.00 96.88 434 VAL A O 1
ATOM 3497 N N . ALA A 1 435 ? 2.812 -6.270 -21.415 1.00 95.12 435 ALA A N 1
ATOM 3498 C CA . ALA A 1 435 ? 1.421 -6.031 -21.030 1.00 95.12 435 ALA A CA 1
ATOM 3499 C C . ALA A 1 435 ? 0.852 -4.757 -21.673 1.00 95.12 435 ALA A C 1
ATOM 3501 O O . ALA A 1 435 ? -0.311 -4.728 -22.067 1.00 95.12 435 ALA A O 1
ATOM 3502 N N . ALA A 1 436 ? 1.684 -3.727 -21.834 1.00 95.31 436 ALA A N 1
ATOM 3503 C CA . ALA A 1 436 ? 1.342 -2.495 -22.535 1.00 95.31 436 ALA A CA 1
ATOM 3504 C C . ALA A 1 436 ? 1.395 -2.613 -24.071 1.00 95.31 436 ALA A C 1
ATOM 3506 O O . ALA A 1 436 ? 1.097 -1.653 -24.779 1.00 95.31 436 ALA A O 1
ATOM 3507 N N . GLY A 1 437 ? 1.816 -3.765 -24.604 1.00 96.00 437 GLY A N 1
ATOM 3508 C CA . GLY A 1 437 ? 1.976 -3.982 -26.039 1.00 96.00 437 GLY A CA 1
ATOM 3509 C C . GLY A 1 437 ? 3.112 -3.178 -26.673 1.00 96.00 437 GLY A C 1
ATOM 3510 O O . GLY A 1 437 ? 3.128 -3.038 -27.890 1.00 96.00 437 GLY A O 1
ATOM 3511 N N . ARG A 1 438 ? 4.056 -2.652 -25.879 1.00 96.69 438 ARG A N 1
ATOM 3512 C CA . ARG A 1 438 ? 5.238 -1.907 -26.352 1.00 96.69 438 ARG A CA 1
ATOM 3513 C C . ARG A 1 438 ? 6.340 -2.834 -26.839 1.00 96.69 438 ARG A C 1
ATOM 3515 O O . ARG A 1 438 ? 7.086 -2.473 -27.749 1.00 96.69 438 ARG A O 1
ATOM 3522 N N . ALA A 1 439 ? 6.427 -4.030 -26.271 1.00 97.00 439 ALA A N 1
ATOM 3523 C CA . ALA A 1 439 ? 7.374 -5.061 -26.670 1.00 97.00 439 ALA A CA 1
ATOM 3524 C C . ALA A 1 439 ? 6.674 -6.414 -26.840 1.00 97.00 439 ALA A C 1
ATOM 3526 O O . ALA A 1 439 ? 5.600 -6.649 -26.288 1.00 97.00 439 ALA A O 1
ATOM 3527 N N . LYS A 1 440 ? 7.296 -7.318 -27.594 1.00 97.00 440 LYS A N 1
ATOM 3528 C CA . LYS A 1 440 ? 6.842 -8.702 -27.761 1.00 97.00 440 LYS A CA 1
ATOM 3529 C C . LYS A 1 440 ? 7.962 -9.670 -27.406 1.00 97.00 440 LYS A C 1
ATOM 3531 O O . LYS A 1 440 ? 9.122 -9.417 -27.726 1.00 97.00 440 LYS A O 1
ATOM 3536 N N . VAL A 1 441 ? 7.605 -10.782 -26.774 1.00 96.12 441 VAL A N 1
ATOM 3537 C CA . VAL A 1 441 ? 8.539 -11.879 -26.502 1.00 96.12 441 VAL A CA 1
ATOM 3538 C C . VAL A 1 441 ? 8.480 -12.861 -27.664 1.00 96.12 441 VAL A C 1
ATOM 3540 O O . VAL A 1 441 ? 7.410 -13.362 -28.006 1.00 96.12 441 VAL A O 1
ATOM 3543 N N . VAL A 1 442 ? 9.630 -13.126 -28.272 1.00 95.19 442 VAL A N 1
ATOM 3544 C CA . VAL A 1 442 ? 9.800 -14.079 -29.365 1.00 95.19 442 VAL A CA 1
ATOM 3545 C C . VAL A 1 442 ? 10.656 -15.238 -28.856 1.00 95.19 442 VAL A C 1
ATOM 3547 O O . VAL A 1 442 ? 11.798 -15.016 -28.450 1.00 95.19 442 VAL A O 1
ATOM 3550 N N . PRO A 1 443 ? 10.137 -16.476 -28.848 1.00 91.81 443 PRO A N 1
ATOM 3551 C CA . PRO A 1 443 ? 10.943 -17.633 -28.499 1.00 91.81 443 PRO A CA 1
ATOM 3552 C C . PRO A 1 443 ? 11.883 -17.998 -29.651 1.00 91.81 443 PRO A C 1
ATOM 3554 O O . PRO A 1 443 ? 11.448 -18.185 -30.788 1.00 91.81 443 PRO A O 1
ATOM 3557 N N . LEU A 1 444 ? 13.168 -18.157 -29.347 1.00 89.50 444 LEU A N 1
ATOM 3558 C CA . LEU A 1 444 ? 14.141 -18.767 -30.244 1.00 89.50 444 LEU A CA 1
ATOM 3559 C C . LEU A 1 444 ? 14.084 -20.276 -30.065 1.00 89.50 444 LEU A C 1
ATOM 3561 O O . LEU A 1 444 ? 14.678 -20.849 -29.148 1.00 89.50 444 LEU A O 1
ATOM 3565 N N . LEU A 1 445 ? 13.310 -20.911 -30.938 1.00 86.75 445 LEU A N 1
ATOM 3566 C CA . LEU A 1 445 ? 13.130 -22.348 -30.899 1.00 86.75 445 LEU A CA 1
ATOM 3567 C C . LEU A 1 445 ? 14.448 -23.070 -31.228 1.00 86.75 445 LEU A C 1
ATOM 3569 O O . LEU A 1 445 ? 15.132 -22.686 -32.178 1.00 86.75 445 LEU A O 1
ATOM 3573 N N . PRO A 1 446 ? 14.796 -24.128 -30.475 1.00 86.25 446 PRO A N 1
ATOM 3574 C CA . PRO A 1 446 ? 15.927 -24.983 -30.806 1.00 86.25 446 PRO A CA 1
ATOM 3575 C C . PRO A 1 446 ? 15.751 -25.657 -32.171 1.00 86.25 446 PRO A C 1
ATOM 3577 O O . PRO A 1 446 ? 14.627 -25.864 -32.631 1.00 86.25 446 PRO A O 1
ATOM 3580 N N . GLU A 1 447 ? 16.855 -26.076 -32.788 1.00 87.75 447 GLU A N 1
ATOM 3581 C CA . GLU A 1 447 ? 16.809 -26.779 -34.072 1.00 87.75 447 GLU A CA 1
ATOM 3582 C C . GLU A 1 447 ? 15.965 -28.059 -34.005 1.00 87.75 447 GLU A C 1
ATOM 3584 O O . GLU A 1 447 ? 15.968 -28.798 -33.011 1.00 87.75 447 GLU A O 1
ATOM 3589 N N . VAL A 1 448 ? 15.250 -28.346 -35.095 1.00 89.50 448 VAL A N 1
ATOM 3590 C CA . VAL A 1 448 ? 14.509 -29.599 -35.249 1.00 89.50 448 VAL A CA 1
ATOM 3591 C C . VAL A 1 448 ? 15.491 -30.703 -35.621 1.00 89.50 448 VAL A C 1
ATOM 3593 O O . VAL A 1 448 ? 16.021 -30.728 -36.727 1.00 89.50 448 VAL A O 1
ATOM 3596 N N . ASN A 1 449 ? 15.721 -31.639 -34.702 1.00 88.75 449 ASN A N 1
ATOM 3597 C CA . ASN A 1 449 ? 16.619 -32.765 -34.923 1.00 88.75 449 ASN A CA 1
ATOM 3598 C C . ASN A 1 449 ? 16.006 -34.059 -34.368 1.00 88.75 449 ASN A C 1
ATOM 3600 O O . ASN A 1 449 ? 15.744 -34.208 -33.176 1.00 88.75 449 ASN A O 1
ATOM 3604 N N . HIS A 1 450 ? 15.760 -35.018 -35.257 1.00 88.19 450 HIS A N 1
ATOM 3605 C CA . HIS A 1 450 ? 15.174 -36.320 -34.930 1.00 88.19 450 HIS A CA 1
ATOM 3606 C C . HIS A 1 450 ? 16.227 -37.424 -34.814 1.00 88.19 450 HIS A C 1
ATOM 3608 O O . HIS A 1 450 ? 15.907 -38.591 -34.997 1.00 88.19 450 HIS A O 1
ATOM 3614 N N . THR A 1 451 ? 17.484 -37.097 -34.549 1.00 87.94 451 THR A N 1
ATOM 3615 C CA . THR A 1 451 ? 18.527 -38.109 -34.363 1.00 87.94 451 THR A CA 1
ATOM 3616 C C . THR A 1 451 ? 18.557 -38.540 -32.901 1.00 87.94 451 THR A C 1
ATOM 3618 O O . THR A 1 451 ? 18.686 -37.693 -32.012 1.00 87.94 451 THR A O 1
ATOM 3621 N N . MET A 1 452 ? 18.447 -39.850 -32.652 1.00 83.75 452 MET A N 1
ATOM 3622 C CA . MET A 1 452 ? 18.607 -40.398 -31.303 1.00 83.75 452 MET A CA 1
ATOM 3623 C C . MET A 1 452 ? 20.011 -40.098 -30.770 1.00 83.75 452 MET A C 1
ATOM 3625 O O . MET A 1 452 ? 20.995 -40.278 -31.483 1.00 83.75 452 MET A O 1
ATOM 3629 N N . GLY A 1 453 ? 20.110 -39.633 -29.526 1.00 82.50 453 GLY A N 1
ATOM 3630 C CA . GLY A 1 453 ? 21.383 -39.308 -28.881 1.00 82.50 453 GLY A CA 1
ATOM 3631 C C . GLY A 1 453 ? 21.999 -37.958 -29.266 1.00 82.50 453 GLY A C 1
ATOM 3632 O O . GLY A 1 453 ? 23.071 -37.633 -28.762 1.00 82.50 453 GLY A O 1
ATOM 3633 N N . ALA A 1 454 ? 21.342 -37.140 -30.100 1.00 84.88 454 ALA A N 1
ATOM 3634 C CA . ALA A 1 454 ? 21.794 -35.767 -30.349 1.00 84.88 454 ALA A CA 1
ATOM 3635 C C . ALA A 1 454 ? 21.857 -34.940 -29.033 1.00 84.88 454 ALA A C 1
ATOM 3637 O O . ALA A 1 454 ? 21.282 -35.346 -28.010 1.00 84.88 454 ALA A O 1
ATOM 3638 N N . PRO A 1 455 ? 22.529 -33.774 -29.008 1.00 85.00 455 PRO A N 1
ATOM 3639 C CA . PRO A 1 455 ? 22.506 -32.877 -27.852 1.00 85.00 455 PRO A CA 1
ATOM 3640 C C . PRO A 1 455 ? 21.162 -32.137 -27.717 1.00 85.00 455 PRO A C 1
ATOM 3642 O O . PRO A 1 455 ? 20.452 -31.903 -28.697 1.00 85.00 455 PRO A O 1
ATOM 3645 N N . TYR A 1 456 ? 20.785 -31.813 -26.480 1.00 79.75 456 TYR A N 1
ATOM 3646 C CA . TYR A 1 456 ? 19.679 -30.902 -26.155 1.00 79.75 456 TYR A CA 1
ATOM 3647 C C . TYR A 1 456 ? 20.244 -29.491 -25.889 1.00 79.75 456 TYR A C 1
ATOM 3649 O O . TYR A 1 456 ? 21.409 -29.398 -25.501 1.00 79.75 456 TYR A O 1
ATOM 3657 N N . PRO A 1 457 ? 19.453 -28.410 -26.034 1.00 84.44 457 PRO A N 1
ATOM 3658 C CA . PRO A 1 457 ? 18.038 -28.380 -26.412 1.00 84.44 457 PRO A CA 1
ATOM 3659 C C . PRO A 1 457 ? 17.834 -28.609 -27.919 1.00 84.44 457 PRO A C 1
ATOM 3661 O O . PRO A 1 457 ? 18.604 -28.126 -28.741 1.00 84.44 457 PRO A O 1
ATOM 3664 N N . ARG A 1 458 ? 16.792 -29.365 -28.283 1.00 85.81 458 ARG A N 1
ATOM 3665 C CA . ARG A 1 458 ? 16.371 -29.604 -29.673 1.00 85.81 458 ARG A CA 1
ATOM 3666 C C . ARG A 1 458 ? 14.881 -29.912 -29.735 1.00 85.81 458 ARG A C 1
ATOM 3668 O O . ARG A 1 458 ? 14.319 -30.435 -28.772 1.00 85.81 458 ARG A O 1
ATOM 3675 N N . LEU A 1 459 ? 14.261 -29.654 -30.877 1.00 86.06 459 LEU A N 1
ATOM 3676 C CA . LEU A 1 459 ? 12.898 -30.093 -31.153 1.00 86.06 459 LEU A CA 1
ATOM 3677 C C . LEU A 1 459 ? 12.925 -31.492 -31.772 1.00 86.06 459 LEU A C 1
ATOM 3679 O O . LEU A 1 459 ? 13.591 -31.736 -32.777 1.00 86.06 459 LEU A O 1
ATOM 3683 N N . THR A 1 460 ? 12.191 -32.433 -31.179 1.00 86.31 460 THR A N 1
ATOM 3684 C CA . THR A 1 460 ? 12.137 -33.821 -31.655 1.00 86.31 460 THR A CA 1
ATOM 3685 C C . THR A 1 460 ? 10.703 -34.327 -31.693 1.00 86.31 460 THR A C 1
ATOM 3687 O O . THR A 1 460 ? 9.876 -33.929 -30.874 1.00 86.31 460 THR A O 1
ATOM 3690 N N . LYS A 1 461 ? 10.413 -35.275 -32.593 1.00 86.69 461 LYS A N 1
ATOM 3691 C CA . LYS A 1 461 ? 9.114 -35.964 -32.638 1.00 86.69 461 LYS A CA 1
ATOM 3692 C C . LYS A 1 461 ? 8.818 -36.808 -31.388 1.00 86.69 461 LYS A C 1
ATOM 3694 O O . LYS A 1 461 ? 7.679 -37.208 -31.187 1.00 86.69 461 LYS A O 1
ATOM 3699 N N . TRP A 1 462 ? 9.829 -37.083 -30.562 1.00 81.81 462 TRP A N 1
ATOM 3700 C CA . TRP A 1 462 ? 9.703 -37.821 -29.300 1.00 81.81 462 TRP A CA 1
ATOM 3701 C C . TRP A 1 462 ? 9.536 -36.896 -28.082 1.00 81.81 462 TRP A C 1
ATOM 3703 O O . TRP A 1 462 ? 9.423 -37.369 -26.955 1.00 81.81 462 TRP A O 1
ATOM 3713 N N . GLY A 1 463 ? 9.505 -35.575 -28.289 1.00 81.06 463 GLY A N 1
ATOM 3714 C CA . GLY A 1 463 ? 9.439 -34.585 -27.217 1.00 81.06 463 GLY A CA 1
ATOM 3715 C C . GLY A 1 463 ? 10.801 -34.335 -26.564 1.00 81.06 463 GLY A C 1
ATOM 3716 O O . GLY A 1 463 ? 11.829 -34.303 -27.241 1.00 81.06 463 GLY A O 1
ATOM 3717 N N . PHE A 1 464 ? 10.801 -34.129 -25.243 1.00 78.44 464 PHE A N 1
ATOM 3718 C CA . PHE A 1 464 ? 11.984 -33.748 -24.450 1.00 78.44 464 PHE A CA 1
ATOM 3719 C C . PHE A 1 464 ? 12.800 -34.941 -23.906 1.00 78.44 464 PHE A C 1
ATOM 3721 O O . PHE A 1 464 ? 13.857 -34.774 -23.280 1.00 78.44 464 PHE A O 1
ATOM 3728 N N . THR A 1 465 ? 12.307 -36.162 -24.120 1.00 75.75 465 THR A N 1
ATOM 3729 C CA . THR A 1 465 ? 12.945 -37.408 -23.686 1.00 75.75 465 THR A CA 1
ATOM 3730 C C . THR A 1 465 ? 12.881 -38.446 -24.794 1.00 75.75 465 THR A C 1
ATOM 3732 O O . THR A 1 465 ? 11.833 -38.641 -25.399 1.00 75.75 465 THR A O 1
ATOM 3735 N N . GLU A 1 466 ? 13.982 -39.157 -25.018 1.00 76.00 466 GLU A N 1
ATOM 3736 C CA . GLU A 1 466 ? 14.029 -40.284 -25.950 1.00 76.00 466 GLU A CA 1
ATOM 3737 C C . GLU A 1 466 ? 13.736 -41.583 -25.195 1.00 76.00 466 GLU A C 1
ATOM 3739 O O . GLU A 1 466 ? 14.309 -41.832 -24.133 1.00 76.00 466 GLU A O 1
ATOM 3744 N N . GLY A 1 467 ? 12.832 -42.408 -25.726 1.00 74.12 467 GLY A N 1
ATOM 3745 C CA . GLY A 1 467 ? 12.416 -43.660 -25.093 1.00 74.12 467 GLY A CA 1
ATOM 3746 C C . GLY A 1 467 ? 11.294 -43.473 -24.067 1.00 74.12 467 GLY A C 1
ATOM 3747 O O . GLY A 1 467 ? 10.191 -43.064 -24.423 1.00 74.12 467 GLY A O 1
ATOM 3748 N N . ASN A 1 468 ? 11.556 -43.823 -22.802 1.00 64.88 468 ASN A N 1
ATOM 3749 C CA . ASN A 1 468 ? 10.540 -43.861 -21.745 1.00 64.88 468 ASN A CA 1
ATOM 3750 C C . ASN A 1 468 ? 10.249 -42.464 -21.175 1.00 64.88 468 ASN A C 1
ATOM 3752 O O . ASN A 1 468 ? 11.156 -41.774 -20.708 1.00 64.88 468 ASN A O 1
ATOM 3756 N N . TYR A 1 469 ? 8.966 -42.095 -21.137 1.00 66.00 469 TYR A N 1
ATOM 3757 C CA . TYR A 1 469 ? 8.463 -40.808 -20.647 1.00 66.00 469 TYR A CA 1
ATOM 3758 C C . TYR A 1 469 ? 8.597 -40.693 -19.114 1.00 66.00 469 TYR A C 1
ATOM 3760 O O . TYR A 1 469 ? 7.635 -40.832 -18.363 1.00 66.00 469 TYR A O 1
ATOM 3768 N N . LYS A 1 470 ? 9.824 -40.487 -18.618 1.00 72.94 470 LYS A N 1
ATOM 3769 C CA . LYS A 1 470 ? 10.131 -40.228 -17.199 1.00 72.94 470 LYS A CA 1
ATOM 3770 C C . LYS A 1 470 ? 10.452 -38.748 -16.992 1.00 72.94 470 LYS A C 1
ATOM 3772 O O . LYS A 1 470 ? 11.588 -38.382 -16.699 1.00 72.94 470 LYS A O 1
ATOM 3777 N N . THR A 1 471 ? 9.442 -37.894 -17.126 1.00 70.44 471 THR A N 1
ATOM 3778 C CA . THR A 1 471 ? 9.573 -36.427 -17.016 1.00 70.44 471 THR A CA 1
ATOM 3779 C C . THR A 1 471 ? 10.100 -35.953 -15.658 1.00 70.44 471 THR A C 1
ATOM 3781 O O . THR A 1 471 ? 10.763 -34.925 -15.594 1.00 70.44 471 THR A O 1
ATOM 3784 N N . VAL A 1 472 ? 9.900 -36.730 -14.586 1.00 77.44 472 VAL A N 1
ATOM 3785 C CA . VAL A 1 472 ? 10.413 -36.424 -13.234 1.00 77.44 472 VAL A CA 1
ATOM 3786 C C . VAL A 1 472 ? 11.949 -36.421 -13.164 1.00 77.44 472 VAL A C 1
ATOM 3788 O O . VAL A 1 472 ? 12.520 -35.671 -12.378 1.00 77.44 472 VAL A O 1
ATOM 3791 N N . HIS A 1 473 ? 12.626 -37.230 -13.988 1.00 78.81 473 HIS A N 1
ATOM 3792 C CA . HIS A 1 473 ? 14.095 -37.341 -14.010 1.00 78.81 473 HIS A CA 1
ATOM 3793 C C . HIS A 1 473 ? 14.738 -36.628 -15.203 1.00 78.81 473 HIS A C 1
ATOM 3795 O O . HIS A 1 473 ? 15.930 -36.792 -15.461 1.00 78.81 473 HIS A O 1
ATOM 3801 N N . MET A 1 474 ? 13.950 -35.875 -15.965 1.00 81.50 474 MET A N 1
ATOM 3802 C CA . MET A 1 474 ? 14.446 -35.144 -17.116 1.00 81.50 474 MET A CA 1
ATOM 3803 C C . MET A 1 474 ? 15.308 -33.965 -16.660 1.00 81.50 474 MET A C 1
ATOM 3805 O O . MET A 1 474 ? 14.916 -33.206 -15.773 1.00 81.50 474 MET A O 1
ATOM 3809 N N . ASP A 1 475 ? 16.466 -33.792 -17.296 1.00 82.38 475 ASP A N 1
ATOM 3810 C CA . ASP A 1 475 ? 17.276 -32.595 -17.097 1.00 82.38 475 ASP A CA 1
ATOM 3811 C C . ASP A 1 475 ? 16.476 -31.352 -17.521 1.00 82.38 475 ASP A C 1
ATOM 3813 O O . ASP A 1 475 ? 16.033 -31.241 -18.667 1.00 82.38 475 ASP A O 1
ATOM 3817 N N . LYS A 1 476 ? 16.281 -30.419 -16.583 1.00 82.19 476 LYS A N 1
ATOM 3818 C CA . LYS A 1 476 ? 15.509 -29.188 -16.797 1.00 82.19 476 LYS A CA 1
ATOM 3819 C C . LYS A 1 476 ? 16.156 -28.273 -17.831 1.00 82.19 476 LYS A C 1
ATOM 3821 O O . LYS A 1 476 ? 15.434 -27.522 -18.479 1.00 82.19 476 LYS A O 1
ATOM 3826 N N . SER A 1 477 ? 17.470 -28.388 -18.044 1.00 81.31 477 SER A N 1
ATOM 3827 C CA . SER A 1 477 ? 18.180 -27.637 -19.086 1.00 81.31 477 SER A CA 1
ATOM 3828 C C . SER A 1 477 ? 17.603 -27.886 -20.487 1.00 81.31 477 SER A C 1
ATOM 3830 O O . SER A 1 477 ? 17.656 -27.010 -21.345 1.00 81.31 477 SER A O 1
ATOM 3832 N N . ARG A 1 478 ? 16.960 -29.043 -20.706 1.00 83.44 478 ARG A N 1
ATOM 3833 C CA . ARG A 1 478 ? 16.299 -29.398 -21.973 1.00 83.44 478 ARG A CA 1
ATOM 3834 C C . ARG A 1 478 ? 15.068 -28.551 -22.281 1.00 83.44 478 ARG A C 1
ATOM 3836 O O . ARG A 1 478 ? 14.646 -28.510 -23.432 1.00 83.44 478 ARG A O 1
ATOM 3843 N N . LEU A 1 479 ? 14.485 -27.917 -21.262 1.00 79.75 479 LEU A N 1
ATOM 3844 C CA . LEU A 1 479 ? 13.358 -26.994 -21.397 1.00 79.75 479 LEU A CA 1
ATOM 3845 C C . LEU A 1 479 ? 13.819 -25.556 -21.645 1.00 79.75 479 LEU A C 1
ATOM 3847 O O . LEU A 1 479 ? 12.979 -24.687 -21.861 1.00 79.75 479 LEU A O 1
ATOM 3851 N N . HIS A 1 480 ? 15.127 -25.291 -21.600 1.00 81.88 480 HIS A N 1
ATOM 3852 C CA . HIS A 1 480 ? 15.648 -23.958 -21.837 1.00 81.88 480 HIS A CA 1
ATOM 3853 C C . HIS A 1 480 ? 15.747 -23.696 -23.346 1.00 81.88 480 HIS A C 1
ATOM 3855 O O . HIS A 1 480 ? 16.524 -24.327 -24.057 1.00 81.88 480 HIS A O 1
ATOM 3861 N N . PHE A 1 481 ? 14.969 -22.737 -23.830 1.00 83.88 481 PHE A N 1
ATOM 3862 C CA . PHE A 1 481 ? 15.103 -22.116 -25.144 1.00 83.88 481 PHE A CA 1
ATOM 3863 C C . PHE A 1 481 ? 15.229 -20.600 -24.986 1.00 83.88 481 PHE A C 1
ATOM 3865 O O . PHE A 1 481 ? 14.605 -20.003 -24.112 1.00 83.88 481 PHE A O 1
ATOM 3872 N N . LEU A 1 482 ? 16.080 -19.954 -25.774 1.00 87.44 482 LEU A N 1
ATOM 3873 C CA . LEU A 1 482 ? 16.318 -18.524 -25.592 1.00 87.44 482 LEU A CA 1
ATOM 3874 C C . LEU A 1 482 ? 15.043 -17.732 -25.903 1.00 87.44 482 LEU A C 1
ATOM 3876 O O . LEU A 1 482 ? 14.257 -18.099 -26.775 1.00 87.44 482 LEU A O 1
ATOM 3880 N N . LEU A 1 483 ? 14.830 -16.649 -25.167 1.00 92.75 483 LEU A N 1
ATOM 3881 C CA . LEU A 1 483 ? 13.751 -15.709 -25.426 1.00 92.75 483 LEU A CA 1
ATOM 3882 C C . LEU A 1 483 ? 14.380 -14.388 -25.853 1.00 92.75 483 LEU A C 1
ATOM 3884 O O . LEU A 1 483 ? 15.362 -13.946 -25.261 1.00 92.75 483 LEU A O 1
ATOM 3888 N N . GLU A 1 484 ? 13.812 -13.748 -26.861 1.00 95.81 484 GLU A N 1
ATOM 3889 C CA . GLU A 1 484 ? 14.192 -12.403 -27.270 1.00 95.81 484 GLU A CA 1
ATOM 3890 C C . GLU A 1 484 ? 13.022 -11.454 -27.052 1.00 95.81 484 GLU A C 1
ATOM 3892 O O . GLU A 1 484 ? 11.874 -11.760 -27.372 1.00 95.81 484 GLU A O 1
ATOM 3897 N N . LEU A 1 485 ? 13.317 -10.273 -26.535 1.00 97.06 485 LEU A N 1
ATOM 3898 C CA . LEU A 1 485 ? 12.392 -9.163 -26.477 1.00 97.06 485 LEU A CA 1
ATOM 3899 C C . LEU A 1 485 ? 12.606 -8.290 -27.714 1.00 97.06 485 LEU A C 1
ATOM 3901 O O . LEU A 1 485 ? 13.723 -7.856 -27.988 1.00 97.06 485 LEU A O 1
ATOM 3905 N N . HIS A 1 486 ? 11.533 -8.028 -28.452 1.00 97.31 486 HIS A N 1
ATOM 3906 C CA . HIS A 1 486 ? 11.547 -7.195 -29.654 1.00 97.31 486 HIS A CA 1
ATOM 3907 C C . HIS A 1 486 ? 10.662 -5.960 -29.441 1.00 97.31 486 HIS A C 1
ATOM 3909 O O . HIS A 1 486 ? 9.553 -6.112 -28.910 1.00 97.31 486 HIS A O 1
ATOM 3915 N N . PRO A 1 487 ? 11.085 -4.756 -29.867 1.00 97.56 487 PRO A N 1
ATOM 3916 C CA . PRO A 1 487 ? 10.212 -3.592 -29.872 1.00 97.56 487 PRO A CA 1
ATOM 3917 C C . PRO A 1 487 ? 9.047 -3.807 -30.844 1.00 97.56 487 PRO A C 1
ATOM 3919 O O . PRO A 1 487 ? 9.166 -4.472 -31.876 1.00 97.56 487 PRO A O 1
ATOM 3922 N N . THR A 1 488 ? 7.895 -3.241 -30.510 1.00 97.12 488 THR A N 1
ATOM 3923 C CA . THR A 1 488 ? 6.760 -3.134 -31.437 1.00 97.12 488 THR A CA 1
ATOM 3924 C C . THR A 1 488 ? 6.755 -1.762 -32.111 1.00 97.12 488 THR A C 1
ATOM 3926 O O . THR A 1 488 ? 7.520 -0.873 -31.739 1.00 97.12 488 THR A O 1
ATOM 3929 N N . SER A 1 489 ? 5.852 -1.553 -33.071 1.00 95.94 489 SER A N 1
ATOM 3930 C CA . SER A 1 489 ? 5.660 -0.245 -33.710 1.00 95.94 489 SER A CA 1
ATOM 3931 C C . SER A 1 489 ? 5.207 0.856 -32.745 1.00 95.94 489 SER A C 1
ATOM 3933 O O . SER A 1 489 ? 5.314 2.030 -33.081 1.00 95.94 489 SER A O 1
ATOM 3935 N N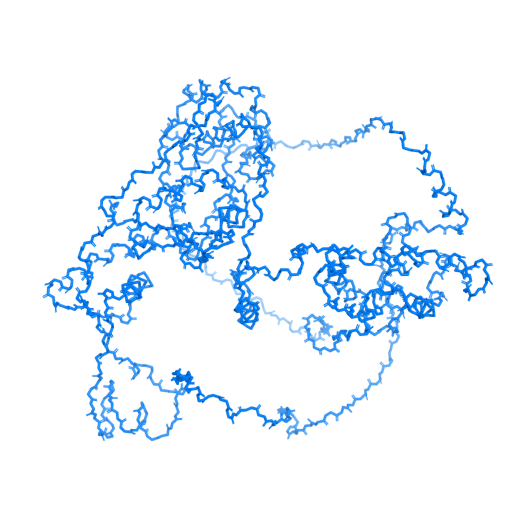 . THR A 1 490 ? 4.702 0.501 -31.561 1.00 96.12 490 THR A N 1
ATOM 3936 C CA . THR A 1 490 ? 4.261 1.454 -30.536 1.00 96.12 490 THR A CA 1
ATOM 3937 C C . THR A 1 490 ? 5.319 1.685 -29.459 1.00 96.12 490 THR A C 1
ATOM 3939 O O . THR A 1 490 ? 5.040 2.396 -28.495 1.00 96.12 490 THR A O 1
ATOM 3942 N N . TYR A 1 491 ? 6.514 1.093 -29.567 1.00 96.88 491 TYR A N 1
ATOM 3943 C CA . TYR A 1 491 ? 7.567 1.260 -28.568 1.00 96.88 491 TYR A CA 1
ATOM 3944 C C . TYR A 1 491 ? 7.971 2.733 -28.406 1.00 96.88 491 TYR A C 1
ATOM 3946 O O . TYR A 1 491 ? 8.143 3.447 -29.391 1.00 96.88 491 TYR A O 1
ATOM 3954 N N . ILE A 1 492 ? 8.147 3.177 -27.157 1.00 95.62 492 ILE A N 1
ATOM 3955 C CA . ILE A 1 492 ? 8.579 4.542 -26.832 1.00 95.62 492 ILE A CA 1
ATOM 3956 C C . ILE A 1 492 ? 9.953 4.478 -26.164 1.00 95.62 492 ILE A C 1
ATOM 3958 O O . ILE A 1 492 ? 10.115 3.885 -25.091 1.00 95.62 492 ILE A O 1
ATOM 3962 N N . GLN A 1 493 ? 10.940 5.103 -26.804 1.00 93.44 493 GLN A N 1
ATOM 3963 C CA . GLN A 1 493 ? 12.296 5.221 -26.275 1.00 93.44 493 GLN A CA 1
ATOM 3964 C C . GLN A 1 493 ? 12.369 6.304 -25.185 1.00 93.44 493 GLN A C 1
ATOM 3966 O O . GLN A 1 493 ? 11.648 7.300 -25.242 1.00 93.44 493 GLN A O 1
ATOM 3971 N N . GLY A 1 494 ? 13.242 6.122 -24.193 1.00 92.75 494 GLY A N 1
ATOM 3972 C CA . GLY A 1 494 ? 13.423 7.068 -23.092 1.00 92.75 494 GLY A CA 1
ATOM 3973 C C . GLY A 1 494 ? 12.397 6.901 -21.969 1.00 92.75 494 GLY A C 1
ATOM 3974 O O . GLY A 1 494 ? 11.885 5.801 -21.740 1.00 92.75 494 GLY A O 1
ATOM 3975 N N . ILE A 1 495 ? 12.131 7.996 -21.246 1.00 92.44 495 ILE A N 1
ATOM 3976 C CA . ILE A 1 495 ? 11.250 8.052 -20.068 1.00 92.44 495 ILE A CA 1
ATOM 3977 C C . ILE A 1 495 ? 10.016 8.905 -20.417 1.00 92.44 495 ILE A C 1
ATOM 3979 O O . ILE A 1 495 ? 10.094 10.131 -20.348 1.00 92.44 495 ILE A O 1
ATOM 3983 N N . PRO A 1 496 ? 8.868 8.297 -20.776 1.00 91.81 496 PRO A N 1
ATOM 3984 C CA . PRO A 1 496 ? 7.709 9.037 -21.296 1.00 91.81 496 PRO A CA 1
ATOM 3985 C C . PRO A 1 496 ? 6.994 9.924 -20.270 1.00 91.81 496 PRO A C 1
ATOM 3987 O O . PRO A 1 496 ? 6.206 10.783 -20.645 1.00 91.81 496 PRO A O 1
ATOM 3990 N N . ILE A 1 497 ? 7.258 9.702 -18.982 1.00 91.88 497 ILE A N 1
ATOM 3991 C CA . ILE A 1 497 ? 6.680 10.454 -17.858 1.00 91.88 497 ILE A CA 1
ATOM 3992 C C . ILE A 1 497 ? 7.592 11.586 -17.361 1.00 91.88 497 ILE A C 1
ATOM 3994 O O . ILE A 1 497 ? 7.308 12.208 -16.342 1.00 91.88 497 ILE A O 1
ATOM 3998 N N . ALA A 1 498 ? 8.725 11.820 -18.029 1.00 87.31 498 ALA A N 1
ATOM 3999 C CA . ALA A 1 498 ? 9.638 12.890 -17.659 1.00 87.31 498 ALA A CA 1
ATOM 4000 C C . ALA A 1 498 ? 9.195 14.242 -18.264 1.00 87.31 498 ALA A C 1
ATOM 4002 O O . ALA A 1 498 ? 8.756 14.273 -19.415 1.00 87.31 498 ALA A O 1
ATOM 4003 N N . PRO A 1 499 ? 9.389 15.367 -17.548 1.00 88.94 499 PRO A N 1
ATOM 4004 C CA . PRO A 1 499 ? 9.874 15.452 -16.170 1.00 88.94 499 PRO A CA 1
ATOM 4005 C C . PRO A 1 499 ? 8.785 15.081 -15.152 1.00 88.94 499 PRO A C 1
ATOM 4007 O O . PRO A 1 499 ? 7.632 15.481 -15.290 1.00 88.94 499 PRO A O 1
ATOM 4010 N N . ILE A 1 500 ? 9.170 14.359 -14.096 1.00 89.62 500 ILE A N 1
ATOM 4011 C CA . ILE A 1 500 ? 8.265 14.059 -12.981 1.00 89.62 500 ILE A CA 1
ATOM 4012 C C . ILE A 1 500 ? 8.082 15.343 -12.145 1.00 89.62 500 ILE A C 1
ATOM 4014 O O . ILE A 1 500 ? 9.088 15.950 -11.766 1.00 89.62 500 ILE A O 1
ATOM 4018 N N . PRO A 1 501 ? 6.841 15.773 -11.842 1.00 92.25 501 PRO A N 1
ATOM 4019 C CA . PRO A 1 501 ? 6.587 16.946 -11.008 1.00 92.25 501 PRO A CA 1
ATOM 4020 C C . PRO A 1 501 ? 7.219 16.828 -9.617 1.00 92.25 501 PRO A C 1
ATOM 4022 O O . PRO A 1 501 ? 7.281 15.737 -9.042 1.00 92.25 501 PRO A O 1
ATOM 4025 N N . SER A 1 502 ? 7.622 17.958 -9.033 1.00 92.88 502 SER A N 1
ATOM 4026 C CA . SER A 1 502 ? 8.132 17.993 -7.658 1.00 92.88 502 SER A CA 1
ATOM 4027 C C . SER A 1 502 ? 7.093 17.471 -6.653 1.00 92.88 502 SER A C 1
ATOM 4029 O O . SER A 1 502 ? 5.895 17.699 -6.849 1.00 92.88 502 SER A O 1
ATOM 4031 N N . PRO A 1 503 ? 7.521 16.806 -5.563 1.00 95.12 503 PRO A N 1
ATOM 4032 C CA . PRO A 1 503 ? 6.605 16.324 -4.535 1.00 95.12 503 PRO A CA 1
ATOM 4033 C C . PRO A 1 503 ? 5.806 17.474 -3.908 1.00 95.12 503 PRO A C 1
ATOM 4035 O O . PRO A 1 503 ? 6.383 18.528 -3.628 1.00 95.12 503 PRO A O 1
ATOM 4038 N N . PRO A 1 504 ? 4.504 17.294 -3.640 1.00 95.88 504 PRO A N 1
ATOM 4039 C CA . PRO A 1 504 ? 3.720 18.299 -2.939 1.00 95.88 504 PRO A CA 1
ATOM 4040 C C . PRO A 1 504 ? 4.154 18.347 -1.469 1.00 95.88 504 PRO A C 1
ATOM 4042 O O . PRO A 1 504 ? 4.064 17.347 -0.759 1.00 95.88 504 PRO A O 1
ATOM 4045 N N . LEU A 1 505 ? 4.648 19.498 -1.011 1.00 96.81 505 LEU A N 1
ATOM 4046 C CA . LEU A 1 505 ? 5.247 19.625 0.325 1.00 96.81 505 LEU A CA 1
ATOM 4047 C C . LEU A 1 505 ? 4.256 20.085 1.393 1.00 96.81 505 LEU A C 1
ATOM 4049 O O . LEU A 1 505 ? 4.504 19.876 2.574 1.00 96.81 505 LEU A O 1
ATOM 4053 N N . SER A 1 506 ? 3.144 20.709 1.012 1.00 95.75 506 SER A N 1
ATOM 4054 C CA . SER A 1 506 ? 2.129 21.173 1.956 1.00 95.75 506 SER A CA 1
ATOM 4055 C C . SER A 1 506 ? 0.801 21.456 1.250 1.00 95.75 506 SER A C 1
ATOM 4057 O O . SER A 1 506 ? 0.767 21.583 0.023 1.00 95.75 506 SER A O 1
ATOM 4059 N N . LYS A 1 507 ? -0.288 21.560 2.017 1.00 93.94 507 LYS A N 1
ATOM 4060 C CA . LYS A 1 507 ? -1.616 21.951 1.519 1.00 93.94 507 LYS A CA 1
ATOM 4061 C C . LYS A 1 507 ? -2.243 22.943 2.496 1.00 93.94 507 LYS A C 1
ATOM 4063 O O . LYS A 1 507 ? -2.347 22.649 3.682 1.00 93.94 507 LYS A O 1
ATOM 4068 N N . GLN A 1 508 ? -2.628 24.116 2.001 1.00 92.81 508 GLN A N 1
ATOM 4069 C CA . GLN A 1 508 ? -3.367 25.112 2.778 1.00 92.81 508 GLN A CA 1
ATOM 4070 C C . GLN A 1 508 ? -4.863 24.822 2.666 1.00 92.81 508 GLN A C 1
ATOM 4072 O O . GLN A 1 508 ? -5.380 24.763 1.547 1.00 92.81 508 GLN A O 1
ATOM 4077 N N . PHE A 1 509 ? -5.552 24.685 3.799 1.00 90.00 509 PHE A N 1
ATOM 4078 C CA . PHE A 1 509 ? -7.011 24.614 3.829 1.00 90.00 509 PHE A CA 1
ATOM 4079 C C . PHE A 1 509 ? -7.612 25.976 4.206 1.00 90.00 509 PHE A C 1
ATOM 4081 O O . PHE A 1 509 ? -6.963 26.771 4.900 1.00 90.00 509 PHE A O 1
ATOM 4088 N N . PRO A 1 510 ? -8.818 26.303 3.707 1.00 86.94 510 PRO A N 1
ATOM 4089 C CA . PRO A 1 510 ? -9.513 27.526 4.091 1.00 86.94 510 PRO A CA 1
ATOM 4090 C C . PRO A 1 510 ? -9.789 27.546 5.598 1.00 86.94 510 PRO A C 1
ATOM 4092 O O . PRO A 1 510 ? -10.275 26.565 6.139 1.00 86.94 510 PRO A O 1
ATOM 4095 N N . GLY A 1 511 ? -9.507 28.667 6.263 1.00 83.50 511 GLY A N 1
ATOM 4096 C CA . GLY A 1 511 ? -9.769 28.838 7.700 1.00 83.50 511 GLY A CA 1
ATOM 4097 C C . GLY A 1 511 ? -8.609 28.452 8.621 1.00 83.50 511 GLY A C 1
ATOM 4098 O O . GLY A 1 511 ? -8.562 28.937 9.744 1.00 83.50 511 GLY A O 1
ATOM 4099 N N . GLU A 1 512 ? -7.630 27.688 8.136 1.00 87.94 512 GLU A N 1
ATOM 4100 C CA . GLU A 1 512 ? -6.497 27.249 8.952 1.00 87.94 512 GLU A CA 1
ATOM 4101 C C . GLU A 1 512 ? -5.392 28.301 9.099 1.00 87.94 512 GLU A C 1
ATOM 4103 O O . GLU A 1 512 ? -5.062 29.039 8.166 1.00 87.94 512 GLU A O 1
ATOM 4108 N N . LEU A 1 513 ? -4.722 28.282 10.254 1.00 87.75 513 LEU A N 1
ATOM 4109 C CA . LEU A 1 513 ? -3.624 29.193 10.601 1.00 87.75 513 LEU A CA 1
ATOM 4110 C C . LEU A 1 513 ? -2.396 29.088 9.678 1.00 87.75 513 LEU A C 1
ATOM 4112 O O . LEU A 1 513 ? -1.593 30.020 9.579 1.00 87.75 513 LEU A O 1
ATOM 4116 N N . GLY A 1 514 ? -2.215 27.948 9.022 1.00 89.62 514 GLY A N 1
ATOM 4117 C CA . GLY A 1 514 ? -1.141 27.724 8.067 1.00 89.62 514 GLY A CA 1
ATOM 4118 C C . GLY A 1 514 ? -1.308 26.392 7.348 1.00 89.62 514 GLY A C 1
ATOM 4119 O O . GLY A 1 514 ? -2.313 25.714 7.545 1.00 89.62 514 GLY A O 1
ATOM 4120 N N . PRO A 1 515 ? -0.335 25.996 6.515 1.00 93.94 515 PRO A N 1
ATOM 4121 C CA . PRO A 1 515 ? -0.505 24.823 5.682 1.00 93.94 515 PRO A CA 1
ATOM 4122 C C . PRO A 1 515 ? -0.227 23.536 6.467 1.00 93.94 515 PRO A C 1
ATOM 4124 O O . PRO A 1 515 ? 0.726 23.458 7.258 1.00 93.94 515 PRO A O 1
ATOM 4127 N N . ARG A 1 516 ? -1.028 22.497 6.207 1.00 95.31 516 ARG A N 1
ATOM 4128 C CA . ARG A 1 516 ? -0.796 21.145 6.725 1.00 95.31 516 ARG A CA 1
ATOM 4129 C C . ARG A 1 516 ? 0.445 20.538 6.077 1.00 95.31 516 ARG A C 1
ATOM 4131 O O . ARG A 1 516 ? 0.693 20.715 4.879 1.00 95.31 516 ARG A O 1
ATOM 4138 N N . LEU A 1 517 ? 1.210 19.795 6.877 1.00 96.75 517 LEU A N 1
ATOM 4139 C CA . LEU A 1 517 ? 2.445 19.131 6.451 1.00 96.75 517 LEU A CA 1
ATOM 4140 C C . LEU A 1 517 ? 2.244 17.609 6.346 1.00 96.75 517 LEU A C 1
ATOM 4142 O O . LEU A 1 517 ? 1.871 16.973 7.340 1.00 96.75 517 LEU A O 1
ATOM 4146 N N . PRO A 1 518 ? 2.435 17.004 5.159 1.00 96.75 518 PRO A N 1
ATOM 4147 C CA . PRO A 1 518 ? 2.303 15.566 4.992 1.00 96.75 518 PRO A CA 1
ATOM 4148 C C . PRO A 1 518 ? 3.475 14.831 5.649 1.00 96.75 518 PRO A C 1
ATOM 4150 O O . PRO A 1 518 ? 4.492 15.417 6.008 1.00 96.75 518 PRO A O 1
ATOM 4153 N N . LEU A 1 519 ? 3.358 13.512 5.761 1.00 96.06 519 LEU A N 1
ATOM 4154 C CA . LEU A 1 519 ? 4.339 12.635 6.398 1.00 96.06 519 LEU A CA 1
ATOM 4155 C C . LEU A 1 519 ? 5.740 12.700 5.767 1.00 96.06 519 LEU A C 1
ATOM 4157 O O . LEU A 1 519 ? 6.715 12.309 6.397 1.00 96.06 519 LEU A O 1
ATOM 4161 N N . TRP A 1 520 ? 5.861 13.150 4.523 1.00 96.69 520 TRP A N 1
ATOM 4162 C CA . TRP A 1 520 ? 7.146 13.293 3.837 1.00 96.69 520 TRP A CA 1
ATOM 4163 C C . TRP A 1 520 ? 7.711 14.713 3.877 1.00 96.69 520 TRP A C 1
ATOM 4165 O O . TRP A 1 520 ? 8.685 14.981 3.177 1.00 96.69 520 TRP A O 1
ATOM 4175 N N . THR A 1 521 ? 7.142 15.605 4.683 1.00 97.38 521 THR A N 1
ATOM 4176 C CA . THR A 1 521 ? 7.647 16.967 4.859 1.00 97.38 521 THR A CA 1
ATOM 4177 C C . THR A 1 521 ? 8.061 17.189 6.305 1.00 97.38 521 THR A C 1
ATOM 4179 O O . THR A 1 521 ? 7.357 16.798 7.236 1.00 97.38 521 THR A O 1
ATOM 4182 N N . ASP A 1 522 ? 9.212 17.818 6.498 1.00 95.50 522 ASP A N 1
ATOM 4183 C CA . ASP A 1 522 ? 9.692 18.187 7.821 1.00 95.50 522 ASP A CA 1
ATOM 4184 C C . ASP A 1 522 ? 8.956 19.415 8.392 1.00 95.50 522 ASP A C 1
ATOM 4186 O O . ASP A 1 522 ? 8.095 20.024 7.750 1.00 95.50 522 ASP A O 1
ATOM 4190 N N . ILE A 1 523 ? 9.267 19.791 9.634 1.00 95.31 523 ILE A N 1
ATOM 4191 C CA . ILE A 1 523 ? 8.609 20.930 10.292 1.00 95.31 523 ILE A CA 1
ATOM 4192 C C . ILE A 1 523 ? 8.891 22.273 9.600 1.00 95.31 523 ILE A C 1
ATOM 4194 O O . ILE A 1 523 ? 8.072 23.196 9.703 1.00 95.31 523 ILE A O 1
ATOM 4198 N N . HIS A 1 524 ? 10.003 22.367 8.868 1.00 94.31 524 HIS A N 1
ATOM 4199 C CA . HIS A 1 524 ? 10.465 23.566 8.166 1.00 94.31 524 HIS A CA 1
ATOM 4200 C C . HIS A 1 524 ? 9.867 23.697 6.762 1.00 94.31 524 HIS A C 1
ATOM 4202 O O . HIS A 1 524 ? 9.868 24.795 6.211 1.00 94.31 524 HIS A O 1
ATOM 4208 N N . GLY A 1 525 ? 9.265 22.630 6.233 1.00 93.38 525 GLY A N 1
ATOM 4209 C CA . GLY A 1 525 ? 8.649 22.596 4.907 1.00 93.38 525 GLY A CA 1
ATOM 4210 C C . GLY A 1 525 ? 9.497 21.893 3.845 1.00 93.38 525 GLY A C 1
ATOM 4211 O O . GLY A 1 525 ? 9.125 21.928 2.673 1.00 93.38 525 GLY A O 1
ATOM 4212 N N . ASP A 1 526 ? 10.597 21.247 4.233 1.00 95.88 526 ASP A N 1
ATOM 4213 C CA . ASP A 1 526 ? 11.516 20.561 3.332 1.00 95.88 526 ASP A CA 1
ATOM 4214 C C . ASP A 1 526 ? 11.177 19.069 3.179 1.00 95.88 526 ASP A C 1
ATOM 4216 O O . ASP A 1 526 ? 10.596 18.419 4.052 1.00 95.88 526 ASP A O 1
ATOM 4220 N N . LEU A 1 527 ? 11.551 18.501 2.030 1.00 96.75 527 LEU A N 1
ATOM 4221 C CA . LEU A 1 527 ? 11.262 17.110 1.682 1.00 96.75 527 LEU A CA 1
ATOM 4222 C C . LEU A 1 527 ? 12.116 16.118 2.486 1.00 96.75 527 LEU A C 1
ATOM 4224 O O . LEU A 1 527 ? 13.339 16.058 2.334 1.00 96.75 527 LEU A O 1
ATOM 4228 N N . ILE A 1 528 ? 11.458 15.205 3.198 1.00 96.50 528 ILE A N 1
ATOM 4229 C CA . ILE A 1 528 ? 12.083 14.010 3.766 1.00 96.50 528 ILE A CA 1
ATOM 4230 C C . ILE A 1 528 ? 12.033 12.881 2.729 1.00 96.50 528 ILE A C 1
ATOM 4232 O O . ILE A 1 528 ? 11.045 12.152 2.597 1.00 96.50 528 ILE A O 1
ATOM 4236 N N . LYS A 1 529 ? 13.136 12.727 1.985 1.00 94.31 529 LYS A N 1
ATOM 4237 C CA . LYS A 1 529 ? 13.244 11.807 0.836 1.00 94.31 529 LYS A CA 1
ATOM 4238 C C . LYS A 1 529 ? 12.852 10.362 1.152 1.00 94.31 529 LYS A C 1
ATOM 4240 O O . LYS A 1 529 ? 12.202 9.727 0.325 1.00 94.31 529 LYS A O 1
ATOM 4245 N N . ASP A 1 530 ? 13.211 9.850 2.326 1.00 93.94 530 ASP A N 1
ATOM 4246 C CA . ASP A 1 530 ? 12.947 8.453 2.686 1.00 93.94 530 ASP A CA 1
ATOM 4247 C C . ASP A 1 530 ? 11.442 8.167 2.785 1.00 93.94 530 ASP A C 1
ATOM 4249 O O . ASP A 1 530 ? 10.943 7.239 2.145 1.00 93.94 530 ASP A O 1
ATOM 4253 N N . TYR A 1 531 ? 10.688 9.008 3.505 1.00 95.44 531 TYR A N 1
ATOM 4254 C CA . TYR A 1 531 ? 9.231 8.870 3.609 1.00 95.44 531 TYR A CA 1
ATOM 4255 C C . TYR A 1 531 ? 8.535 9.095 2.271 1.00 95.44 531 TYR A C 1
ATOM 4257 O O . TYR A 1 531 ? 7.569 8.393 1.960 1.00 95.44 531 TYR A O 1
ATOM 4265 N N . TRP A 1 532 ? 9.039 10.023 1.456 1.00 96.62 532 TRP A N 1
ATOM 4266 C CA . TRP A 1 532 ? 8.522 10.240 0.111 1.00 96.62 532 TRP A CA 1
ATOM 4267 C C . TRP A 1 532 ? 8.669 8.990 -0.759 1.00 96.62 532 TRP A C 1
ATOM 4269 O O . TRP A 1 532 ? 7.682 8.471 -1.278 1.00 96.62 532 TRP A O 1
ATOM 4279 N N . GLN A 1 533 ? 9.884 8.447 -0.861 1.00 96.06 533 GLN A N 1
ATOM 4280 C CA . GLN A 1 533 ? 10.160 7.266 -1.677 1.00 96.06 533 GLN A CA 1
ATOM 4281 C C . GLN A 1 533 ? 9.394 6.036 -1.176 1.00 96.06 533 GLN A C 1
ATOM 4283 O O . GLN A 1 533 ? 8.862 5.273 -1.985 1.00 96.06 533 GLN A O 1
ATOM 4288 N N . MET A 1 534 ? 9.285 5.856 0.145 1.00 95.62 534 MET A N 1
ATOM 4289 C CA . MET A 1 534 ? 8.468 4.795 0.742 1.00 95.62 534 MET A CA 1
ATOM 4290 C C . MET A 1 534 ? 6.982 4.958 0.403 1.00 95.62 534 MET A C 1
ATOM 4292 O O . MET A 1 534 ? 6.322 3.962 0.108 1.00 95.62 534 MET A O 1
ATOM 4296 N N . THR A 1 535 ? 6.465 6.189 0.393 1.00 96.25 535 THR A N 1
ATOM 4297 C CA . THR A 1 535 ? 5.071 6.480 0.029 1.00 96.25 535 THR A CA 1
ATOM 4298 C C . THR A 1 535 ? 4.820 6.206 -1.450 1.00 96.25 535 THR A C 1
ATOM 4300 O O . THR A 1 535 ? 3.920 5.432 -1.766 1.00 96.25 535 THR A O 1
ATOM 4303 N N . VAL A 1 536 ? 5.661 6.734 -2.348 1.00 96.38 536 VAL A N 1
ATOM 4304 C CA . VAL A 1 536 ? 5.584 6.476 -3.797 1.00 96.38 536 VAL A CA 1
ATOM 4305 C C . VAL A 1 536 ? 5.577 4.975 -4.075 1.00 96.38 536 VAL A C 1
ATOM 4307 O O . VAL A 1 536 ? 4.670 4.455 -4.724 1.00 96.38 536 VAL A O 1
ATOM 4310 N N . MET A 1 537 ? 6.560 4.258 -3.533 1.00 95.31 537 MET A N 1
ATOM 4311 C CA . MET A 1 537 ? 6.716 2.828 -3.760 1.00 95.31 537 MET A CA 1
ATOM 4312 C C . MET A 1 537 ? 5.526 2.027 -3.212 1.00 95.31 537 MET A C 1
ATOM 4314 O O . MET A 1 537 ? 4.952 1.206 -3.933 1.00 95.31 537 MET A O 1
ATOM 4318 N N . ALA A 1 538 ? 5.135 2.264 -1.956 1.00 94.88 538 ALA A N 1
ATOM 4319 C CA . ALA A 1 538 ? 4.104 1.468 -1.300 1.00 94.88 538 ALA A CA 1
ATOM 4320 C C . ALA A 1 538 ? 2.711 1.703 -1.896 1.00 94.88 538 ALA A C 1
ATOM 4322 O O . ALA A 1 538 ? 1.943 0.741 -2.000 1.00 94.88 538 ALA A O 1
ATOM 4323 N N . THR A 1 539 ? 2.398 2.943 -2.293 1.00 95.62 539 THR A N 1
ATOM 4324 C CA . THR A 1 539 ? 1.106 3.289 -2.897 1.00 95.62 539 THR A CA 1
ATOM 4325 C C . THR A 1 539 ? 1.020 2.784 -4.334 1.00 95.62 539 THR A C 1
ATOM 4327 O O . THR A 1 539 ? 0.033 2.143 -4.682 1.00 95.62 539 THR A O 1
ATOM 4330 N N . LEU A 1 540 ? 2.049 2.986 -5.169 1.00 95.81 540 LEU A N 1
ATOM 4331 C CA . LEU A 1 540 ? 2.022 2.492 -6.553 1.00 95.81 540 LEU A CA 1
ATOM 4332 C C . LEU A 1 540 ? 1.977 0.965 -6.615 1.00 95.81 540 LEU A C 1
ATOM 4334 O O . LEU A 1 540 ? 1.198 0.409 -7.384 1.00 95.81 540 LEU A O 1
ATOM 4338 N N . TRP A 1 541 ? 2.740 0.280 -5.754 1.00 93.56 541 TRP A N 1
ATOM 4339 C CA . TRP A 1 541 ? 2.629 -1.171 -5.607 1.00 93.56 541 TRP A CA 1
ATOM 4340 C C . TRP A 1 541 ? 1.201 -1.573 -5.233 1.00 93.56 541 TRP A C 1
ATOM 4342 O O . TRP A 1 541 ? 0.623 -2.467 -5.846 1.00 93.56 541 TRP A O 1
ATOM 4352 N N . LEU A 1 542 ? 0.599 -0.886 -4.258 1.00 91.94 542 LEU A N 1
ATOM 4353 C CA . LEU A 1 542 ? -0.762 -1.188 -3.827 1.00 91.94 542 LEU A CA 1
ATOM 4354 C C . LEU A 1 542 ? -1.752 -1.048 -4.987 1.00 91.94 542 LEU A C 1
ATOM 4356 O O . LEU A 1 542 ? -2.537 -1.961 -5.205 1.00 91.94 542 LEU A O 1
ATOM 4360 N N . LEU A 1 543 ? -1.678 0.035 -5.759 1.00 92.81 543 LEU A N 1
ATOM 4361 C CA . LEU A 1 543 ? -2.569 0.280 -6.894 1.00 92.81 543 LEU A CA 1
ATOM 4362 C C . LEU A 1 543 ? -2.331 -0.676 -8.075 1.00 92.81 543 LEU A C 1
ATOM 4364 O O . LEU A 1 543 ? -3.282 -1.009 -8.780 1.00 92.81 543 LEU A O 1
ATOM 4368 N N . ALA A 1 544 ? -1.092 -1.130 -8.289 1.00 91.12 544 ALA A N 1
ATOM 4369 C CA . ALA A 1 544 ? -0.754 -2.082 -9.348 1.00 91.12 544 ALA A CA 1
ATOM 4370 C C . ALA A 1 544 ? -1.346 -3.472 -9.079 1.00 91.12 544 ALA A C 1
ATOM 4372 O O . ALA A 1 544 ? -1.885 -4.106 -9.984 1.00 91.12 544 ALA A O 1
ATOM 4373 N N . PHE A 1 545 ? -1.280 -3.935 -7.828 1.00 86.25 545 PHE A N 1
ATOM 4374 C CA . PHE A 1 545 ? -1.790 -5.253 -7.442 1.00 86.25 545 PHE A CA 1
ATOM 4375 C C . PHE A 1 545 ? -3.251 -5.222 -6.980 1.00 86.25 545 PHE A C 1
ATOM 4377 O O . PHE A 1 545 ? -3.941 -6.236 -7.051 1.00 86.25 545 PHE A O 1
ATOM 4384 N N . ARG A 1 546 ? -3.748 -4.065 -6.532 1.00 84.81 546 ARG A N 1
ATOM 4385 C CA . ARG A 1 546 ? -5.121 -3.861 -6.053 1.00 84.81 546 ARG A CA 1
ATOM 4386 C C . ARG A 1 546 ? -5.764 -2.655 -6.748 1.00 84.81 546 ARG A C 1
ATOM 4388 O O . ARG A 1 546 ? -5.999 -1.626 -6.116 1.00 84.81 546 ARG A O 1
ATOM 4395 N N . PRO A 1 547 ? -6.071 -2.764 -8.048 1.00 87.06 547 PRO A N 1
ATOM 4396 C CA . PRO A 1 547 ? -6.710 -1.676 -8.771 1.00 87.06 547 PRO A CA 1
ATOM 4397 C C . PRO A 1 547 ? -8.134 -1.418 -8.255 1.00 87.06 547 PRO A C 1
ATOM 4399 O O . PRO A 1 547 ? -8.847 -2.337 -7.825 1.00 87.06 547 PRO A O 1
ATOM 4402 N N . GLY A 1 548 ? -8.550 -0.153 -8.333 1.00 83.69 548 GLY A N 1
ATOM 4403 C CA . GLY A 1 548 ? -9.892 0.312 -7.987 1.00 83.69 548 GLY A CA 1
ATOM 4404 C C . GLY A 1 548 ? -10.106 0.625 -6.506 1.00 83.69 548 GLY A C 1
ATOM 4405 O O . GLY A 1 548 ? -11.253 0.663 -6.081 1.00 83.69 548 GLY A O 1
ATOM 4406 N N . LEU A 1 549 ? -9.042 0.814 -5.719 1.00 85.12 549 LEU A N 1
ATOM 4407 C CA . LEU A 1 549 ? -9.165 1.213 -4.311 1.00 85.12 549 LEU A CA 1
ATOM 4408 C C . LEU A 1 549 ? -9.544 2.692 -4.169 1.00 85.12 549 LEU A C 1
ATOM 4410 O O . LEU A 1 549 ? -9.062 3.538 -4.932 1.00 85.12 549 LEU A O 1
ATOM 4414 N N . LYS A 1 550 ? -10.360 3.001 -3.157 1.00 86.56 550 LYS A N 1
ATOM 4415 C CA . LYS A 1 550 ? -10.685 4.381 -2.754 1.00 86.56 550 LYS A CA 1
ATOM 4416 C C . LYS A 1 550 ? -9.691 4.924 -1.728 1.00 86.56 550 LYS A C 1
ATOM 4418 O O . LYS A 1 550 ? -9.027 4.157 -1.038 1.00 86.56 550 LYS A O 1
ATOM 4423 N N . ILE A 1 551 ? -9.634 6.248 -1.576 1.00 89.44 551 ILE A N 1
ATOM 4424 C CA . ILE A 1 551 ? -8.741 6.922 -0.614 1.00 89.44 551 ILE A CA 1
ATOM 4425 C C . ILE A 1 551 ? -8.958 6.394 0.810 1.00 89.44 551 ILE A C 1
ATOM 4427 O O . ILE A 1 551 ? -8.017 5.901 1.426 1.00 89.44 551 ILE A O 1
ATOM 4431 N N . GLN A 1 552 ? -10.208 6.392 1.278 1.00 85.31 552 GLN A N 1
ATOM 4432 C CA . GLN A 1 552 ? -10.572 5.907 2.614 1.00 85.31 552 GLN A CA 1
ATOM 4433 C C . GLN A 1 552 ? -10.155 4.447 2.839 1.00 85.31 552 GLN A C 1
ATOM 4435 O O . GLN A 1 552 ? -9.649 4.084 3.901 1.00 85.31 552 GLN A O 1
ATOM 4440 N N . GLU A 1 553 ? -10.320 3.594 1.823 1.00 83.00 553 GLU A N 1
ATOM 4441 C CA . GLU A 1 553 ? -9.904 2.192 1.889 1.00 83.00 553 GLU A CA 1
ATOM 4442 C C . GLU A 1 553 ? -8.384 2.076 1.987 1.00 83.00 553 GLU A C 1
ATOM 4444 O O . GLU A 1 553 ? -7.887 1.312 2.814 1.00 83.00 553 GLU A O 1
ATOM 4449 N N . ILE A 1 554 ? -7.638 2.846 1.191 1.00 89.06 554 ILE A N 1
ATOM 4450 C CA . ILE A 1 554 ? -6.173 2.879 1.228 1.00 89.06 554 ILE A CA 1
ATOM 4451 C C . ILE A 1 554 ? -5.700 3.295 2.629 1.00 89.06 554 ILE A C 1
ATOM 4453 O O . ILE A 1 554 ? -4.911 2.576 3.251 1.00 89.06 554 ILE A O 1
ATOM 4457 N N . CYS A 1 555 ? -6.215 4.406 3.157 1.00 90.56 555 CYS A N 1
ATOM 4458 C CA . CYS A 1 555 ? -5.826 4.945 4.458 1.00 90.56 555 CYS A CA 1
ATOM 4459 C C . CYS A 1 555 ? -6.184 3.996 5.611 1.00 90.56 555 CYS A C 1
ATOM 4461 O O . CYS A 1 555 ? -5.322 3.660 6.432 1.00 90.56 555 CYS A O 1
ATOM 4463 N N . LYS A 1 556 ? -7.425 3.488 5.651 1.00 84.94 556 LYS A N 1
ATOM 4464 C CA . LYS A 1 556 ? -7.913 2.607 6.725 1.00 84.94 556 LYS A CA 1
ATOM 4465 C C . LYS A 1 556 ? -7.289 1.210 6.671 1.00 84.94 556 LYS A C 1
ATOM 4467 O O . LYS A 1 556 ? -6.848 0.711 7.704 1.00 84.94 556 LYS A O 1
ATOM 4472 N N . SER A 1 557 ? -7.220 0.576 5.497 1.00 79.50 557 SER A N 1
ATOM 4473 C CA . SER A 1 557 ? -6.741 -0.812 5.367 1.00 79.50 557 SER A CA 1
ATOM 4474 C C . SER A 1 557 ? -5.216 -0.898 5.242 1.00 79.50 557 SER A C 1
ATOM 4476 O O . SER A 1 557 ? -4.550 -1.497 6.091 1.00 79.50 557 SER A O 1
ATOM 4478 N N . ALA A 1 558 ? -4.638 -0.263 4.220 1.00 83.19 558 ALA A N 1
ATOM 4479 C CA . ALA A 1 558 ? -3.237 -0.440 3.857 1.00 83.19 558 ALA A CA 1
ATOM 4480 C C . ALA A 1 558 ? -2.297 0.361 4.767 1.00 83.19 558 ALA A C 1
ATOM 4482 O O . ALA A 1 558 ? -1.222 -0.130 5.123 1.00 83.19 558 ALA A O 1
ATOM 4483 N N . TYR A 1 559 ? -2.719 1.562 5.178 1.00 90.19 559 TYR A N 1
ATOM 4484 C CA . TYR A 1 559 ? -1.958 2.439 6.076 1.00 90.19 559 TYR A CA 1
ATOM 4485 C C . TYR A 1 559 ? -2.432 2.388 7.536 1.00 90.19 559 TYR A C 1
ATOM 4487 O O . TYR A 1 559 ? -1.802 2.989 8.408 1.00 90.19 559 TYR A O 1
ATOM 4495 N N . LYS A 1 560 ? -3.482 1.611 7.846 1.00 87.62 560 LYS A N 1
ATOM 4496 C CA . LYS A 1 560 ? -3.994 1.395 9.213 1.00 87.62 560 LYS A CA 1
ATOM 4497 C C . LYS A 1 560 ? -4.275 2.707 9.962 1.00 87.62 560 LYS A C 1
ATOM 4499 O O . LYS A 1 560 ? -3.918 2.815 11.138 1.00 87.62 560 LYS A O 1
ATOM 4504 N N . GLY A 1 561 ? -4.816 3.702 9.256 1.00 87.12 561 GLY A N 1
ATOM 4505 C CA . GLY A 1 561 ? -5.169 5.024 9.787 1.00 87.12 561 GLY A CA 1
ATOM 4506 C C . GLY A 1 561 ? -3.985 5.922 10.166 1.00 87.12 561 GLY A C 1
ATOM 4507 O O . GLY A 1 561 ? -4.174 6.891 10.888 1.00 87.12 561 GLY A O 1
ATOM 4508 N N . LYS A 1 562 ? -2.755 5.598 9.744 1.00 91.12 562 LYS A N 1
ATOM 4509 C CA . LYS A 1 562 ? -1.544 6.384 10.079 1.00 91.12 562 LYS A CA 1
ATOM 4510 C C . LYS A 1 562 ? -1.156 7.410 9.016 1.00 91.12 562 LYS A C 1
ATOM 4512 O O . LYS A 1 562 ? -0.329 8.280 9.286 1.00 91.12 562 LYS A O 1
ATOM 4517 N N . LEU A 1 563 ? -1.723 7.267 7.824 1.00 92.50 563 LEU A N 1
ATOM 4518 C CA . LEU A 1 563 ? -1.663 8.239 6.744 1.00 92.50 563 LEU A CA 1
ATOM 4519 C C . LEU A 1 563 ? -3.084 8.760 6.540 1.00 92.50 563 LEU A C 1
ATOM 4521 O O . LEU A 1 563 ? -4.013 7.950 6.483 1.00 92.50 563 LEU A O 1
ATOM 4525 N N . TRP A 1 564 ? -3.245 10.078 6.502 1.00 93.62 564 TRP A N 1
ATOM 4526 C CA . TRP A 1 564 ? -4.558 10.713 6.465 1.00 93.62 564 TRP A CA 1
ATOM 4527 C C . TRP A 1 564 ? -5.086 10.863 5.039 1.00 93.62 564 TRP A C 1
ATOM 4529 O O . TRP A 1 564 ? -4.322 10.945 4.075 1.00 93.62 564 TRP A O 1
ATOM 4539 N N . ASP A 1 565 ? -6.410 10.945 4.914 1.00 93.12 565 ASP A N 1
ATOM 4540 C CA . ASP A 1 565 ? -7.105 11.002 3.624 1.00 93.12 565 ASP A CA 1
ATOM 4541 C C . ASP A 1 565 ? -6.648 12.182 2.768 1.00 93.12 565 ASP A C 1
ATOM 4543 O O . ASP A 1 565 ? -6.374 12.009 1.582 1.00 93.12 565 ASP A O 1
ATOM 4547 N N . TRP A 1 566 ? -6.462 13.356 3.374 1.00 94.00 566 TRP A N 1
ATOM 4548 C CA . TRP A 1 566 ? -5.995 14.546 2.665 1.00 94.00 566 TRP A CA 1
ATOM 4549 C C . TRP A 1 566 ? -4.561 14.409 2.125 1.00 94.00 566 TRP A C 1
ATOM 4551 O O . TRP A 1 566 ? -4.237 14.983 1.084 1.00 94.00 566 TRP A O 1
ATOM 4561 N N . GLU A 1 567 ? -3.701 13.641 2.804 1.00 95.75 567 GLU A N 1
ATOM 4562 C CA . GLU A 1 567 ? -2.335 13.360 2.344 1.00 95.75 567 GLU A CA 1
ATOM 4563 C C . GLU A 1 567 ? -2.367 12.429 1.140 1.00 95.75 567 GLU A C 1
ATOM 4565 O O . GLU A 1 567 ? -1.655 12.639 0.160 1.00 95.75 567 GLU A O 1
ATOM 4570 N N . MET A 1 568 ? -3.211 11.399 1.211 1.00 96.00 568 MET A N 1
ATOM 4571 C CA . MET A 1 568 ? -3.384 10.439 0.131 1.00 96.00 568 MET A CA 1
ATOM 4572 C C . MET A 1 568 ? -4.045 11.088 -1.087 1.00 96.00 568 MET A C 1
ATOM 4574 O O . MET A 1 568 ? -3.619 10.842 -2.210 1.00 96.00 568 MET A O 1
ATOM 4578 N N . GLU A 1 569 ? -5.024 11.970 -0.888 1.00 94.94 569 GLU A N 1
ATOM 4579 C CA . GLU A 1 569 ? -5.615 12.776 -1.957 1.00 94.94 569 GLU A CA 1
ATOM 4580 C C . GLU A 1 569 ? -4.550 13.633 -2.656 1.00 94.94 569 GLU A C 1
ATOM 4582 O O . GLU A 1 569 ? -4.429 13.608 -3.881 1.00 94.94 569 GLU A O 1
ATOM 4587 N N . MET A 1 570 ? -3.724 14.333 -1.874 1.00 95.25 570 MET A N 1
ATOM 4588 C CA . MET A 1 570 ? -2.622 15.143 -2.390 1.00 95.25 570 MET A CA 1
ATOM 4589 C C . MET A 1 570 ? -1.583 14.299 -3.145 1.00 95.25 570 MET A C 1
ATOM 4591 O O . MET A 1 570 ? -1.128 14.693 -4.220 1.00 95.25 570 MET A O 1
ATOM 4595 N N . PHE A 1 571 ? -1.234 13.121 -2.621 1.00 97.19 571 PHE A N 1
ATOM 4596 C CA . PHE A 1 571 ? -0.331 12.180 -3.283 1.00 97.19 571 PHE A CA 1
ATOM 4597 C C . PHE A 1 571 ? -0.905 11.666 -4.608 1.00 97.19 571 PHE A C 1
ATOM 4599 O O . PHE A 1 571 ? -0.191 11.613 -5.607 1.00 97.19 571 PHE A O 1
ATOM 4606 N N . LEU A 1 572 ? -2.181 11.278 -4.636 1.00 96.38 572 LEU A N 1
ATOM 4607 C CA . LEU A 1 572 ? -2.813 10.706 -5.825 1.00 96.38 572 LEU A CA 1
ATOM 4608 C C . LEU A 1 572 ? -3.023 11.752 -6.919 1.00 96.38 572 LEU A C 1
ATOM 4610 O O . LEU A 1 572 ? -2.798 11.440 -8.086 1.00 96.38 572 LEU A O 1
ATOM 4614 N N . ALA A 1 573 ? -3.350 12.995 -6.556 1.00 95.56 573 ALA A N 1
ATOM 4615 C CA . ALA A 1 573 ? -3.380 14.112 -7.499 1.00 95.56 573 ALA A CA 1
ATOM 4616 C C . ALA A 1 573 ? -1.996 14.360 -8.126 1.00 95.56 573 ALA A C 1
ATOM 4618 O O . ALA A 1 573 ? -1.876 14.500 -9.345 1.00 95.56 573 ALA A O 1
ATOM 4619 N N . TRP A 1 574 ? -0.930 14.339 -7.314 1.00 96.56 574 TRP A N 1
ATOM 4620 C CA . TRP A 1 574 ? 0.440 14.386 -7.828 1.00 96.56 574 TRP A CA 1
ATOM 4621 C C . TRP A 1 574 ? 0.732 13.201 -8.762 1.00 96.56 574 TRP A C 1
ATOM 4623 O O . TRP A 1 574 ? 1.185 13.413 -9.885 1.00 96.56 574 TRP A O 1
ATOM 4633 N N . ALA A 1 575 ? 0.413 11.971 -8.352 1.00 96.69 575 ALA A N 1
ATOM 4634 C CA . ALA A 1 575 ? 0.664 10.766 -9.143 1.00 96.69 575 ALA A CA 1
ATOM 4635 C C . ALA A 1 575 ? -0.111 10.762 -10.473 1.00 96.69 575 ALA A C 1
ATOM 4637 O O . ALA A 1 575 ? 0.384 10.232 -11.468 1.00 96.69 575 ALA A O 1
ATOM 4638 N N . GLU A 1 576 ? -1.302 11.359 -10.509 1.00 95.62 576 GLU A N 1
ATOM 4639 C CA . GLU A 1 576 ? -2.079 11.563 -11.732 1.00 95.62 576 GLU A CA 1
ATOM 4640 C C . GLU A 1 576 ? -1.403 12.557 -12.671 1.00 95.62 576 GLU A C 1
ATOM 4642 O O . GLU A 1 576 ? -1.163 12.230 -13.833 1.00 95.62 576 GLU A O 1
ATOM 4647 N N . SER A 1 577 ? -1.010 13.727 -12.157 1.00 94.62 577 SER A N 1
ATOM 4648 C CA . SER A 1 577 ? -0.273 14.725 -12.945 1.00 94.62 577 SER A CA 1
ATOM 4649 C C . SER A 1 577 ? 1.082 14.216 -13.451 1.00 94.62 577 SER A C 1
ATOM 4651 O O . SER A 1 577 ? 1.512 14.587 -14.539 1.00 94.62 577 SER A O 1
ATOM 4653 N N . ALA A 1 578 ? 1.725 13.319 -12.699 1.00 94.50 578 ALA A N 1
ATOM 4654 C CA . ALA A 1 578 ? 2.969 12.656 -13.076 1.00 94.50 578 ALA A CA 1
ATOM 4655 C C . ALA A 1 578 ? 2.774 11.525 -14.107 1.00 94.50 578 ALA A C 1
ATOM 4657 O O . ALA A 1 578 ? 3.750 10.918 -14.544 1.00 94.50 578 ALA A O 1
ATOM 4658 N N . GLY A 1 579 ? 1.530 11.181 -14.463 1.00 94.56 579 GLY A N 1
ATOM 4659 C CA . GLY A 1 579 ? 1.223 10.068 -15.366 1.00 94.56 579 GLY A CA 1
ATOM 4660 C C . GLY A 1 579 ? 1.502 8.683 -14.768 1.00 94.56 579 GLY A C 1
ATOM 4661 O O . GLY A 1 579 ? 1.660 7.713 -15.507 1.00 94.56 579 GLY A O 1
ATOM 4662 N N . LEU A 1 580 ? 1.579 8.570 -13.437 1.00 96.31 580 LEU A N 1
ATOM 4663 C CA . LEU A 1 580 ? 1.851 7.324 -12.709 1.00 96.31 580 LEU A CA 1
ATOM 4664 C C . LEU A 1 580 ? 0.567 6.591 -12.310 1.00 96.31 580 LEU A C 1
ATOM 4666 O O . LEU A 1 580 ? 0.536 5.360 -12.275 1.00 96.31 580 LEU A O 1
ATOM 4670 N N . ALA A 1 581 ? -0.493 7.337 -12.013 1.00 95.94 581 ALA A N 1
ATOM 4671 C CA . ALA A 1 581 ? -1.801 6.816 -11.636 1.00 95.94 581 ALA A CA 1
ATOM 4672 C C . ALA A 1 581 ? -2.915 7.540 -12.401 1.00 95.94 581 ALA A C 1
ATOM 4674 O O . ALA A 1 581 ? -2.678 8.529 -13.092 1.00 95.94 581 ALA A O 1
ATOM 4675 N N . LYS A 1 582 ? -4.132 7.011 -12.342 1.00 93.75 582 LYS A N 1
ATOM 4676 C CA . LYS A 1 582 ? -5.328 7.683 -12.852 1.00 93.75 582 LYS A CA 1
ATOM 4677 C C . LYS A 1 582 ? -6.547 7.294 -12.044 1.00 93.75 582 LYS A C 1
ATOM 4679 O O . LYS A 1 582 ? -6.626 6.170 -11.526 1.00 93.75 582 LYS A O 1
ATOM 4684 N N . ARG A 1 583 ? -7.524 8.195 -12.012 1.00 90.69 583 ARG A N 1
ATOM 4685 C CA . ARG A 1 583 ? -8.845 7.861 -11.495 1.00 90.69 583 ARG A CA 1
ATOM 4686 C C . ARG A 1 583 ? -9.575 6.941 -12.470 1.00 90.69 583 ARG A C 1
ATOM 4688 O O . ARG A 1 583 ? -9.659 7.180 -13.673 1.00 90.69 583 ARG A O 1
ATOM 4695 N N . LEU A 1 584 ? -10.093 5.856 -11.928 1.00 84.75 584 LEU A N 1
ATOM 4696 C CA . LEU A 1 584 ? -10.935 4.893 -12.604 1.00 84.75 584 LEU A CA 1
ATOM 4697 C C . LEU A 1 584 ? -12.385 5.291 -12.344 1.00 84.75 584 LEU A C 1
ATOM 4699 O O . LEU A 1 584 ? -12.795 5.414 -11.190 1.00 84.75 584 LEU A O 1
ATOM 4703 N N . LYS A 1 585 ? -13.142 5.498 -13.416 1.00 75.44 585 LYS A N 1
ATOM 4704 C CA . LYS A 1 585 ? -14.577 5.768 -13.361 1.00 75.44 585 LYS A CA 1
ATOM 4705 C C . LYS A 1 585 ? -15.305 4.584 -13.979 1.00 75.44 585 LYS A C 1
ATOM 4707 O O . LYS A 1 585 ? -15.078 4.273 -15.147 1.00 75.44 585 LYS A O 1
ATOM 4712 N N . TYR A 1 586 ? -16.131 3.904 -13.191 1.00 64.31 586 TYR A N 1
ATOM 4713 C CA . TYR A 1 586 ? -16.983 2.809 -13.648 1.00 64.31 586 TYR A CA 1
ATOM 4714 C C . TYR A 1 586 ? -18.457 3.168 -13.443 1.00 64.31 586 TYR A C 1
ATOM 4716 O O . TYR A 1 586 ? -18.902 3.367 -12.316 1.00 64.31 586 TYR A O 1
ATOM 4724 N N . GLY A 1 587 ? -19.229 3.185 -14.530 1.00 55.62 587 GLY A N 1
ATOM 4725 C CA . GLY A 1 587 ? -20.667 3.465 -14.505 1.00 55.62 587 GLY A CA 1
ATOM 4726 C C . GLY A 1 587 ? -21.073 4.334 -15.688 1.00 55.62 587 GLY A C 1
ATOM 4727 O O . GLY A 1 587 ? -20.486 5.387 -15.893 1.00 55.62 587 GLY A O 1
ATOM 4728 N N . GLY A 1 588 ? -22.022 3.846 -16.488 1.00 44.81 588 GLY A N 1
ATOM 4729 C CA . GLY A 1 588 ? -22.574 4.541 -17.647 1.00 44.81 588 GLY A CA 1
ATOM 4730 C C . GLY A 1 588 ? -23.917 5.208 -17.340 1.00 44.81 588 GLY A C 1
ATOM 4731 O O . GLY A 1 588 ? -24.736 4.668 -16.593 1.00 44.81 588 GLY A O 1
ATOM 4732 N N . ASP A 1 589 ? -24.076 6.367 -17.964 1.00 51.56 589 ASP A N 1
ATOM 4733 C CA . ASP A 1 589 ? -25.255 7.145 -18.356 1.00 51.56 589 ASP A CA 1
ATOM 4734 C C . ASP A 1 589 ? -26.306 7.614 -17.328 1.00 51.56 589 ASP A C 1
ATOM 4736 O O . ASP A 1 589 ? -26.804 8.708 -17.543 1.00 51.56 589 ASP A O 1
ATOM 4740 N N . ASP A 1 590 ? -26.604 6.941 -16.203 1.00 53.59 590 ASP A N 1
ATOM 4741 C CA . ASP A 1 590 ? -27.699 7.400 -15.296 1.00 53.59 590 ASP A CA 1
ATOM 4742 C C . ASP A 1 590 ? -27.559 7.019 -13.793 1.00 53.59 590 ASP A C 1
ATOM 4744 O O . ASP A 1 590 ? -28.528 7.063 -13.031 1.00 53.59 590 ASP A O 1
ATOM 4748 N N . GLY A 1 591 ? -26.372 6.625 -13.309 1.00 53.19 591 GLY A N 1
ATOM 4749 C CA . GLY A 1 591 ? -26.159 6.241 -11.897 1.00 53.19 591 GLY A CA 1
ATOM 4750 C C . GLY A 1 591 ? -24.870 6.798 -11.281 1.00 53.19 591 GLY A C 1
ATOM 4751 O O . GLY A 1 591 ? -23.971 7.185 -12.025 1.00 53.19 591 GLY A O 1
ATOM 4752 N N . PRO A 1 592 ? -24.744 6.835 -9.935 1.00 52.97 592 PRO A N 1
ATOM 4753 C CA . PRO A 1 592 ? -23.541 7.340 -9.277 1.00 52.97 592 PRO A CA 1
ATOM 4754 C C . PRO A 1 592 ? -22.313 6.524 -9.702 1.00 52.97 592 PRO A C 1
ATOM 4756 O O . PRO A 1 592 ? -22.315 5.292 -9.633 1.00 52.97 592 PRO A O 1
ATOM 4759 N N . GLU A 1 593 ? -21.280 7.224 -10.175 1.00 58.25 593 GLU A N 1
ATOM 4760 C CA . GLU A 1 593 ? -20.040 6.621 -10.662 1.00 58.25 593 GLU A CA 1
ATOM 4761 C C . GLU A 1 593 ? -19.337 5.880 -9.515 1.00 58.25 593 GLU A C 1
ATOM 4763 O O . GLU A 1 593 ? -19.035 6.457 -8.468 1.00 58.25 593 GLU A O 1
ATOM 4768 N N . ALA A 1 594 ? -19.043 4.592 -9.708 1.00 59.00 594 ALA A N 1
ATOM 4769 C CA . ALA A 1 594 ? -18.091 3.906 -8.851 1.00 59.00 594 ALA A CA 1
ATOM 4770 C C . ALA A 1 594 ? -16.692 4.437 -9.188 1.00 59.00 594 ALA A C 1
ATOM 4772 O O . ALA A 1 594 ? -16.235 4.335 -10.331 1.00 59.00 594 ALA A O 1
ATOM 4773 N N . ASP A 1 595 ? -16.024 5.018 -8.194 1.00 75.81 595 ASP A N 1
ATOM 4774 C CA . ASP A 1 595 ? -14.703 5.614 -8.330 1.00 75.81 595 ASP A CA 1
ATOM 4775 C C . ASP A 1 595 ? -13.624 4.791 -7.614 1.00 75.81 595 ASP A C 1
ATOM 4777 O O . ASP A 1 595 ? -13.879 4.075 -6.645 1.00 75.81 595 ASP A O 1
ATOM 4781 N N . GLY A 1 596 ? -12.398 4.880 -8.117 1.00 86.31 596 GLY A N 1
ATOM 4782 C CA . GLY A 1 596 ? -11.227 4.254 -7.513 1.00 86.31 596 GLY A CA 1
ATOM 4783 C C . GLY A 1 596 ? -9.952 4.660 -8.238 1.00 86.31 596 GLY A C 1
ATOM 4784 O O . GLY A 1 596 ? -9.995 5.408 -9.212 1.00 86.31 596 GLY A O 1
ATOM 4785 N N . TRP A 1 597 ? -8.811 4.163 -7.778 1.00 91.50 597 TRP A N 1
ATOM 4786 C CA . TRP A 1 597 ? -7.507 4.496 -8.351 1.00 91.50 597 TRP A CA 1
ATOM 4787 C C . TRP A 1 597 ? -6.823 3.281 -8.970 1.00 91.50 597 TRP A C 1
ATOM 4789 O O . TRP A 1 597 ? -6.947 2.155 -8.484 1.00 91.50 597 TRP A O 1
ATOM 4799 N N . VAL A 1 598 ? -6.092 3.506 -10.059 1.00 93.06 598 VAL A N 1
ATOM 4800 C CA . VAL A 1 598 ? -5.273 2.489 -10.729 1.00 93.06 598 VAL A CA 1
ATOM 4801 C C . VAL A 1 598 ? -3.971 3.109 -11.224 1.00 93.06 598 VAL A C 1
ATOM 4803 O O . VAL A 1 598 ? -3.910 4.309 -11.489 1.00 93.06 598 VAL A O 1
ATOM 4806 N N . VAL A 1 599 ? -2.925 2.296 -11.357 1.00 95.50 599 VAL A N 1
ATOM 4807 C CA . VAL A 1 599 ? -1.678 2.718 -12.006 1.00 95.50 599 VAL A CA 1
ATOM 4808 C C . VAL A 1 599 ? -1.864 2.932 -13.512 1.00 95.50 599 VAL A C 1
ATOM 4810 O O . VAL A 1 599 ? -2.699 2.291 -14.155 1.00 95.50 599 VAL A O 1
ATOM 4813 N N . GLN A 1 600 ? -1.077 3.836 -14.085 1.00 94.50 600 GLN A N 1
ATOM 4814 C CA . GLN A 1 600 ? -0.930 3.981 -15.534 1.00 94.50 600 GLN A CA 1
ATOM 4815 C C . GLN A 1 600 ? 0.216 3.121 -16.064 1.00 94.50 600 GLN A C 1
ATOM 4817 O O . GLN A 1 600 ? 0.964 2.536 -15.297 1.00 94.50 600 GLN A O 1
ATOM 4822 N N . GLU A 1 601 ? 0.370 3.059 -17.385 1.00 94.00 601 GLU A N 1
ATOM 4823 C CA . GLU A 1 601 ? 1.350 2.220 -18.084 1.00 94.00 601 GLU A CA 1
ATOM 4824 C C . GLU A 1 601 ? 2.789 2.328 -17.537 1.00 94.00 601 GLU A C 1
ATOM 4826 O O . GLU A 1 601 ? 3.461 1.317 -17.326 1.00 94.00 601 GLU A O 1
ATOM 4831 N N . TRP A 1 602 ? 3.256 3.551 -17.281 1.00 95.44 602 TRP A N 1
ATOM 4832 C CA . TRP A 1 602 ? 4.653 3.854 -16.950 1.00 95.44 602 TRP A CA 1
ATOM 4833 C C . TRP A 1 602 ? 4.907 4.038 -15.452 1.00 95.44 602 TRP A C 1
ATOM 4835 O O . TRP A 1 602 ? 5.949 4.555 -15.058 1.00 95.44 602 TRP A O 1
ATOM 4845 N N . TRP A 1 603 ? 3.983 3.594 -14.598 1.00 95.81 603 TRP A N 1
ATOM 4846 C CA . TRP A 1 603 ? 4.070 3.730 -13.139 1.00 95.81 603 TRP A CA 1
ATOM 4847 C C . TRP A 1 603 ? 5.393 3.229 -12.537 1.00 95.81 603 TRP A C 1
ATOM 4849 O O . TRP A 1 603 ? 5.898 3.766 -11.553 1.00 95.81 603 TRP A O 1
ATOM 4859 N N . TRP A 1 604 ? 5.979 2.200 -13.145 1.00 94.75 604 TRP A N 1
ATOM 4860 C CA . TRP A 1 604 ? 7.220 1.562 -12.715 1.00 94.75 604 TRP A CA 1
ATOM 4861 C C . TRP A 1 604 ? 8.478 2.384 -13.043 1.00 94.75 604 TRP A C 1
ATOM 4863 O O . TRP A 1 604 ? 9.569 2.024 -12.605 1.00 94.75 604 TRP A O 1
ATOM 4873 N N . LEU A 1 605 ? 8.331 3.504 -13.761 1.00 95.38 605 LEU A N 1
ATOM 4874 C CA . LEU A 1 605 ? 9.381 4.489 -14.035 1.00 95.38 605 LEU A CA 1
ATOM 4875 C C . LEU A 1 605 ? 9.409 5.645 -13.019 1.00 95.38 605 LEU A C 1
ATOM 4877 O O . LEU A 1 605 ? 10.162 6.594 -13.217 1.00 95.38 605 LEU A O 1
ATOM 4881 N N . ALA A 1 606 ? 8.650 5.578 -11.918 1.00 93.56 606 ALA A N 1
ATOM 4882 C CA . ALA A 1 606 ? 8.551 6.655 -10.919 1.00 93.56 606 ALA A CA 1
ATOM 4883 C C . ALA A 1 606 ? 9.896 7.147 -10.339 1.00 93.56 606 ALA A C 1
ATOM 4885 O O . ALA A 1 606 ? 9.965 8.255 -9.819 1.00 93.56 606 ALA A O 1
ATOM 4886 N N . PHE A 1 607 ? 10.960 6.341 -10.430 1.00 92.81 607 PHE A N 1
ATOM 4887 C CA . PHE A 1 607 ? 12.315 6.702 -9.993 1.00 92.81 607 PHE A CA 1
ATOM 4888 C C . PHE A 1 607 ? 13.338 6.754 -11.141 1.00 92.81 607 PHE A C 1
ATOM 4890 O O . PHE A 1 607 ? 14.533 6.636 -10.898 1.00 92.81 607 PHE A O 1
ATOM 4897 N N . ALA A 1 608 ? 12.895 6.874 -12.396 1.00 82.69 608 ALA A N 1
ATOM 4898 C CA . ALA A 1 608 ? 13.785 6.865 -13.560 1.00 82.69 608 ALA A CA 1
ATOM 4899 C C . ALA A 1 608 ? 14.586 8.171 -13.735 1.00 82.69 608 ALA A C 1
ATOM 4901 O O . ALA A 1 608 ? 15.576 8.183 -14.462 1.00 82.69 608 ALA A O 1
ATOM 4902 N N . THR A 1 609 ? 14.151 9.262 -13.100 1.00 64.38 609 THR A N 1
ATOM 4903 C CA . THR A 1 609 ? 14.742 10.606 -13.222 1.00 64.38 609 THR A CA 1
ATOM 4904 C C . THR A 1 609 ? 15.562 11.038 -12.001 1.00 64.38 609 THR A C 1
ATOM 4906 O O . THR A 1 609 ? 15.992 12.188 -11.960 1.00 64.38 609 THR A O 1
ATOM 4909 N N . GLU A 1 610 ? 15.731 10.165 -11.000 1.00 52.84 610 GLU A N 1
ATOM 4910 C CA . GLU A 1 610 ? 16.528 10.435 -9.788 1.00 52.84 610 GLU A CA 1
ATOM 4911 C C . GLU A 1 610 ? 17.994 10.010 -9.913 1.00 52.84 610 GLU A C 1
ATOM 4913 O O . GLU A 1 610 ? 18.252 8.898 -10.431 1.00 52.84 610 GLU A O 1
#

Radius of gyration: 34.6 Å; chains: 1; bounding box: 84×86×84 Å

Sequence (610 aa):
MLQQKQAGTFSVIDALSMTAPYQRFHRQSGTFSTDPVVITTSSQHSQYGFVGQQMQIPKSLADIFKQAGEEASLLGLPTESPHVGYEIPRFAAVGVTRLPRLHSARPRPAPRPQPEYRSYGAKAILPRSSRTGIFSMSEKEEQRLIYAVVVVKTLTGGLEQIVNWGLVHQVFHYKFDPNYCRHRWVFLRPKLGGTADKLQVEFQKLFLEAYESGEIPGIDFVEPEKYDWLGIVEWAERRLSQTNPLNGLPELPKSRQTLDKRFDVRHATEVYNIPREDFWVANVTHLRREELANSWTFARPLAGTTEPVQDDDDDLMLALSWVRANVITPDPVYDSNKAHEKLIKIEQLLPQALDHLLGAKIIRMENKGRQIPGRNYDISDSVLTMFKRQWDVRYLKKTAAFKKTIDEAFANDGKLTISYQATDAEMTAMTNLVAAGRAKVVPLLPEVNHTMGAPYPRLTKWGFTEGNYKTVHMDKSRLHFLLELHPTSTYIQGIPIAPIPSPPLSKQFPGELGPRLPLWTDIHGDLIKDYWQMTVMATLWLLAFRPGLKIQEICKSAYKGKLWDWEMEMFLAWAESAGLAKRLKYGGDDGPEADGWVVQEWWWLAFATE

Foldseek 3Di:
DDDDDDDDDDDPPPDDDDDDDDWDADPVPRDTDDDDDDDDDDDDDDDDDDDDDDDDFDQDPVVVVVVVVCVVVPPDDDDDDDDDDDDDDDDDDDDDDDDDDDDDDDDDDDDDDDDDDDDDDDDDDPDPPPDDDDDDDDPVSLVLLLLLQLVQLLNTVPPVSDHDLVLSCVLVVVPDDSVRSVVVCVLVVLVCVCLSVVLSVVLVVVVVVCVVVVVADDQRRVCNVPGPSNVSSVVSCVVCCVVRCSVDPPPDDPDPVCCVVVHDDDDSPVSPPPPPVQLVPPPDDPVRVVVSVVVCVVPDDDADDPDPPPPDPVQLLQLLLLVLLAQLADPVPDDPVLSCVVNVVSVVNNVVSVVVCVVLQQKDFPDPDDDDPDDRIHGGVLQVVLLDDPDALVLLLLLLQCLQVQLVCCVPVQKDKDDPPDDPSVVVNLVLCVVVVQKDKDWPAADADADPPDDDLHNYPCPLDDDDPPVVPGDCVNVDTIIMIGGDPNHDRDQPLPPQDDQDQWADDPPYPDTRGFNQHHSVSDGNVVVVSSCLVSVLVCQAVPPLADLCCCCCPSSVVSGDSVNSVSVQVSCVNSQQKDKDWDDDDDDDTRIGMHTGSNNSNNNNVD

Secondary structure (DSSP, 8-state):
-----PPP---TTTTS-S----PEEETTTTEEE-------------------------S-HHHHHHHHHHGGG-------------------------PPP--PPPPPPPPPPPP---------------SSSS-PPPHHHHHHHHHHHHHHHHHH-TTTT---HHHHHHHTTT-S-HHHHHHHHHHHHHHHTTHHHHHHHHHHHHHHHHHHTT-SPPP-SSSGGGS-HHHHHHHHHHHHTTT-TTSSPPPPPSSHHHHHHH---PPPPTTTS--HHHHT-TT--HHHHHHHHHHTTT---------------HHHHHHHHHHHHHHHS-GGG--HHHHHHHHGGGGGGHHHHHHHHHHTTSEEES-SS---SS--EEE-HHHHHHT--SS-HHHHHHHHHHHHHHHHHHHHHSSEEEPTT--HHHHHHHHHHHHTTSEEEEEEPPPB---TTPPSS-B-TTTTSSSS--GGGS-GGGG--EEEEEE-TT---S-TTPSPPPPP--BPPTT-SS-B--TTB-TTS-B-HHHHHHHHHHHHHHHHHSTTB-HHHIIIIISTTSS-HHHHHHHHHHHHHTTSEEEEEE--SSSPPEEEEEE-TTGGGTTTT-

Organism: Aureobasidium melanogenum (NCBI:txid46634)

InterPro domains:
  IPR046488 Transcription factor tau subunit sfc3/Tfc3, C-terminal [PF20222] (135-556)